Protein 9GCB (pdb70)

Structure (mmCIF, N/CA/C/O backbone):
data_9GCB
#
_entry.id   9GCB
#
_cell.length_a   43.532
_cell.length_b   47.468
_cell.length_c   49.452
_cell.angle_alpha   81.421
_cell.angle_beta   81.502
_cell.angle_gamma   83.599
#
_symmetry.space_group_name_H-M   'P 1'
#
loop_
_entity.id
_entity.type
_entity.pdbx_description
1 polymer 'Nickel ECF transporter, additional periplasmic component NikK'
2 non-polymer 'NICKEL (II) ION'
3 non-polymer 'MALONATE ION'
4 water water
#
loop_
_atom_site.group_PDB
_atom_site.id
_atom_site.type_symbol
_atom_site.label_atom_id
_atom_site.label_alt_id
_atom_site.label_comp_id
_atom_site.label_asym_id
_atom_site.label_entity_id
_atom_site.label_seq_id
_atom_site.pdbx_PDB_ins_code
_atom_site.Cartn_x
_atom_site.Cartn_y
_atom_site.Cartn_z
_atom_site.occupancy
_atom_site.B_iso_or_equiv
_atom_site.auth_seq_id
_atom_site.auth_comp_id
_atom_site.auth_asym_id
_atom_site.auth_atom_id
_atom_site.pdbx_PDB_model_num
ATOM 1 N N . HIS A 1 1 ? -0.228 7.407 8.81 1 20.138 1 HIS A N 1
ATOM 2 C CA . HIS A 1 1 ? -1.294 6.382 8.715 1 17.529 1 HIS A CA 1
ATOM 3 C C . HIS A 1 1 ? -1.062 5.592 7.432 1 15.306 1 HIS A C 1
ATOM 4 O O . HIS A 1 1 ? -0.706 6.147 6.396 1 18.135 1 HIS A O 1
ATOM 11 N N . ASP A 1 2 ? -1.2 4.271 7.502 1 12.877 2 ASP A N 1
ATOM 12 C CA . ASP A 1 2 ? -1.163 3.43 6.319 1 12.443 2 ASP A CA 1
ATOM 13 C C . ASP A 1 2 ? -2.583 2.919 6.131 1 10.767 2 ASP A C 1
ATOM 14 O O . ASP A 1 2 ? -3.337 2.857 7.1 1 11.745 2 ASP A O 1
ATOM 19 N N . ALA A 1 3 ? -2.953 2.547 4.904 1 9.134 3 ALA A N 1
ATOM 20 C CA . ALA A 1 3 ? -4.192 1.794 4.691 1 9.458 3 ALA A CA 1
ATOM 21 C C . ALA A 1 3 ? -3.783 0.426 4.164 1 9.292 3 ALA A C 1
ATOM 22 O O . ALA A 1 3 ? -3.084 0.314 3.132 1 9.538 3 ALA A O 1
ATOM 24 N N . TRP A 1 4 ? -4.24 -0.623 4.849 1 9.121 4 TRP A N 1
ATOM 25 C CA . TRP A 1 4 ? -3.812 -1.98 4.518 1 8.555 4 TRP A CA 1
ATOM 26 C C . TRP A 1 4 ? -4.907 -3.004 4.799 1 9.312 4 TRP A C 1
ATOM 27 O O . TRP A 1 4 ? -5.904 -2.723 5.488 1 8.728 4 TRP A O 1
ATOM 38 N N . VAL A 1 5 ? -4.671 -4.183 4.222 1 9.368 5 VAL A N 1
ATOM 39 C CA . VAL A 1 5 ? -5.556 -5.322 4.434 1 9.516 5 VAL A CA 1
ATOM 40 C C . VAL A 1 5 ? -4.884 -6.236 5.452 1 10.066 5 VAL A C 1
ATOM 41 O O . VAL A 1 5 ? -3.795 -6.771 5.2 1 10.418 5 VAL A O 1
ATOM 45 N N . GLU A 1 6 ? -5.502 -6.325 6.647 1 9.507 6 GLU A N 1
ATOM 46 C CA . GLU A 1 6 ? -4.883 -7.053 7.733 1 10.436 6 GLU A CA 1
ATOM 47 C C . GLU A 1 6 ? -5.369 -8.487 7.656 1 10.848 6 GLU A C 1
ATOM 48 O O . GLU A 1 6 ? -6.57 -8.704 7.699 1 11.256 6 GLU A O 1
ATOM 54 N N . PRO A 1 7 ? -4.476 -9.484 7.54 1 11.491 7 PRO A N 1
ATOM 55 C CA . PRO A 1 7 ? -4.898 -10.884 7.498 1 13.343 7 PRO A CA 1
ATOM 56 C C . PRO A 1 7 ? -5.153 -11.483 8.88 1 17.217 7 PRO A C 1
ATOM 57 O O . PRO A 1 7 ? -4.326 -12.219 9.381 1 23.387 7 PRO A O 1
ATOM 61 N N . GLY A 1 8 ? -6.342 -11.275 9.432 1 17.524 8 GLY A N 1
ATOM 62 C CA . GLY A 1 8 ? -6.649 -11.714 10.794 1 18.956 8 GLY A CA 1
ATOM 63 C C . GLY A 1 8 ? -7.129 -13.169 10.922 1 18.882 8 GLY A C 1
ATOM 64 O O . GLY A 1 8 ? -7.474 -13.841 9.929 1 16.435 8 GLY A O 1
ATOM 65 N N . ALA A 1 9 ? -7.227 -13.63 12.184 1 19.175 9 ALA A N 1
ATOM 66 C CA . ALA A 1 9 ? -7.793 -14.955 12.463 1 18.685 9 ALA A CA 1
ATOM 67 C C . ALA A 1 9 ? -9.264 -14.984 12.074 1 17.483 9 ALA A C 1
ATOM 68 O O . ALA A 1 9 ? -9.821 -16.064 11.899 1 17.441 9 ALA A O 1
ATOM 70 N N . ALA A 1 10 ? -9.908 -13.812 11.977 1 16.898 10 ALA A N 1
ATOM 71 C CA . ALA A 1 10 ? -11.317 -13.748 11.606 1 17.88 10 ALA A CA 1
ATOM 72 C C . ALA A 1 10 ? -11.511 -13.493 10.117 1 17.059 10 ALA A C 1
ATOM 73 O O . ALA A 1 10 ? -12.645 -13.416 9.653 1 19.179 10 ALA A O 1
ATOM 75 N N . GLY A 1 11 ? -10.407 -13.409 9.364 1 13.952 11 GLY A N 1
ATOM 76 C CA . GLY A 1 11 ? -10.495 -13.058 7.959 1 12.609 11 GLY A CA 1
ATOM 77 C C . GLY A 1 11 ? -9.82 -11.707 7.719 1 11.716 11 GLY A C 1
ATOM 78 O O . GLY A 1 11 ? -9.39 -11.025 8.659 1 13.208 11 GLY A O 1
ATOM 79 N N . PRO A 1 12 ? -9.642 -11.308 6.443 1 10.744 12 PRO A N 1
ATOM 80 C CA . PRO A 1 12 ? -9.008 -10.032 6.128 1 11.171 12 PRO A CA 1
ATOM 81 C C . PRO A 1 12 ? -9.894 -8.835 6.443 1 10.793 12 PRO A C 1
ATOM 82 O O . PRO A 1 12 ? -11.116 -8.914 6.267 1 11.734 12 PRO A O 1
ATOM 86 N N . ARG A 1 13 ? -9.286 -7.726 6.882 1 9.699 13 ARG A N 1
ATOM 87 C CA . ARG A 1 13 ? -10.107 -6.54 7.124 1 10.065 13 ARG A CA 1
ATOM 88 C C . ARG A 1 13 ? -9.312 -5.304 6.7 1 9.153 13 ARG A C 1
ATOM 89 O O . ARG A 1 13 ? -8.065 -5.309 6.701 1 9.992 13 ARG A O 1
ATOM 97 N N . LEU A 1 14 ? -10.037 -4.229 6.352 1 8.324 14 LEU A N 1
ATOM 98 C CA . LEU A 1 14 ? -9.407 -3.013 5.85 1 8.446 14 LEU A CA 1
ATOM 99 C C . LEU A 1 14 ? -9.165 -2.053 7.023 1 8.591 14 LEU A C 1
ATOM 100 O O . LEU A 1 14 ? -10.123 -1.616 7.686 1 8.701 14 LEU A O 1
ATOM 105 N N . LEU A 1 15 ? -7.889 -1.75 7.256 1 8.076 15 LEU A N 1
ATOM 106 C CA . LEU A 1 15 ? -7.481 -0.92 8.395 1 8.632 15 LEU A CA 1
ATOM 107 C C . LEU A 1 15 ? -6.802 0.356 7.899 1 9.307 15 LEU A C 1
ATOM 108 O O . LEU A 1 15 ? -6.124 0.391 6.862 1 9.551 15 LEU A O 1
ATOM 113 N N . LEU A 1 16 ? -6.92 1.397 8.724 1 8.498 16 LEU A N 1
ATOM 114 C CA . LEU A 1 16 ? -6.261 2.678 8.494 1 8.804 16 LEU A CA 1
ATOM 115 C C . LEU A 1 16 ? -5.605 3.067 9.805 1 9.221 16 LEU A C 1
ATOM 116 O O . LEU A 1 16 ? -6.266 3.023 10.861 1 10.11 16 LEU A O 1
ATOM 121 N N . GLY A 1 17 ? -4.315 3.407 9.744 1 9.072 17 GLY A N 1
ATOM 122 C CA . GLY A 1 17 ? -3.615 3.718 11 1 10.972 17 GLY A CA 1
ATOM 123 C C . GLY A 1 17 ? -2.223 3.111 11.015 1 12.205 17 GLY A C 1
ATOM 124 O O . GLY A 1 17 ? -1.516 3.183 10.014 1 14.11 17 GLY A O 1
ATOM 125 N N . HIS A 1 18 ? -1.84 2.557 12.172 1 13.776 18 HIS A N 1
ATOM 126 C CA . HIS A 1 18 ? -0.532 1.929 12.359 1 18.092 18 HIS A CA 1
ATOM 127 C C . HIS A 1 18 ? -0.727 0.525 12.909 1 21.294 18 HIS A C 1
ATOM 128 O O . HIS A 1 18 ? -1.71 0.278 13.601 1 19.887 18 HIS A O 1
ATOM 135 N N . PRO A 1 19 ? 0.101 -0.477 12.521 1 26.157 19 PRO A N 1
ATOM 136 C CA . PRO A 1 19 ? -0.026 -1.845 13.024 1 28.648 19 PRO A CA 1
ATOM 137 C C . PRO A 1 19 ? -0.517 -2.056 14.454 1 28.901 19 PRO A C 1
ATOM 138 O O . PRO A 1 19 ? -1.293 -2.975 14.669 1 37.484 19 PRO A O 1
ATOM 142 N N . ASP A 1 20 ? -0.105 -1.25 15.435 1 23.979 20 ASP A N 1
ATOM 143 C CA . ASP A 1 20 ? -0.558 -1.576 16.786 1 25.233 20 ASP A CA 1
ATOM 144 C C . ASP A 1 20 ? -1.767 -0.724 17.185 1 23.914 20 ASP A C 1
ATOM 145 O O . ASP A 1 20 ? -2.274 -0.813 18.3 1 27.056 20 ASP A O 1
ATOM 147 N N . ASP A 1 21 ? -2.246 0.11 16.262 1 19.061 21 ASP A N 1
ATOM 148 C CA . ASP A 1 21 ? -3.187 1.163 16.602 1 16.48 21 ASP A CA 1
ATOM 149 C C . ASP A 1 21 ? -3.944 1.568 15.345 1 13.431 21 ASP A C 1
ATOM 150 O O . ASP A 1 21 ? -3.548 2.472 14.61 1 15.443 21 ASP A O 1
ATOM 155 N N . SER A 1 22 ? -5.065 0.885 15.107 1 12.788 22 SER A N 1
ATOM 156 C CA . SER A 1 22 ? -5.705 0.951 13.805 1 12.407 22 SER A CA 1
ATOM 157 C C . SER A 1 22 ? -7.222 1.026 13.96 1 12.219 22 SER A C 1
ATOM 158 O O . SER A 1 22 ? -7.762 0.686 15.018 1 12.676 22 SER A O 1
ATOM 161 N N . ALA A 1 23 ? -7.888 1.475 12.897 1 10.323 23 ALA A N 1
ATOM 162 C CA . ALA A 1 23 ? -9.343 1.589 12.909 1 10.241 23 ALA A CA 1
ATOM 163 C C . ALA A 1 23 ? -9.804 1.165 11.518 1 9.481 23 ALA A C 1
ATOM 164 O O . ALA A 1 23 ? -9.023 1.197 10.549 1 9.747 23 ALA A O 1
ATOM 166 N N . PRO A 1 24 ? -11.06 0.745 11.322 1 9.49 24 PRO A N 1
ATOM 167 C CA . PRO A 1 24 ? -11.494 0.321 9.985 1 9.84 24 PRO A CA 1
ATOM 168 C C . PRO A 1 24 ? -11.468 1.466 8.982 1 10.57 24 PRO A C 1
ATOM 169 O O . PRO A 1 24 ? -11.751 2.606 9.333 1 10.543 24 PRO A O 1
ATOM 173 N N . VAL A 1 25 ? -11.129 1.182 7.717 1 10.355 25 VAL A N 1
ATOM 174 C CA . VAL A 1 25 ? -11.118 2.277 6.76 1 10.121 25 VAL A CA 1
ATOM 175 C C . VAL A 1 25 ? -12.555 2.746 6.573 1 10.524 25 VAL A C 1
ATOM 176 O O . VAL A 1 25 ? -13.429 1.922 6.277 1 11.154 25 VAL A O 1
ATOM 180 N N . PRO A 1 26 ? -12.858 4.061 6.665 1 10.872 26 PRO A N 1
ATOM 181 C CA . PRO A 1 26 ? -14.22 4.504 6.378 1 11.275 26 PRO A CA 1
ATOM 182 C C . PRO A 1 26 ? -14.6 4.204 4.933 1 12.224 26 PRO A C 1
ATOM 183 O O . PRO A 1 26 ? -13.795 4.351 4.001 1 12.011 26 PRO A O 1
ATOM 187 N N . PRO A 1 27 ? -15.843 3.755 4.663 1 13.34 27 PRO A N 1
ATOM 188 C CA . PRO A 1 27 ? -16.19 3.363 3.295 1 13.392 27 PRO A CA 1
ATOM 189 C C . PRO A 1 27 ? -16.031 4.471 2.262 1 14.168 27 PRO A C 1
ATOM 190 O O . PRO A 1 27 ? -15.645 4.178 1.123 1 13.758 27 PRO A O 1
ATOM 194 N N . GLU A 1 28 ? -16.274 5.72 2.684 1 14.22 28 GLU A N 1
ATOM 195 C CA . GLU A 1 28 ? -16.2 6.847 1.766 1 14.604 28 GLU A CA 1
ATOM 196 C C . GLU A 1 28 ? -14.771 7.081 1.267 1 14.028 28 GLU A C 1
ATOM 197 O O . GLU A 1 28 ? -14.587 7.793 0.272 1 15.374 28 GLU A O 1
ATOM 203 N N . LYS A 1 29 ? -13.778 6.502 1.955 1 10.838 29 LYS A N 1
ATOM 204 C CA . LYS A 1 29 ? -12.39 6.679 1.549 1 9.993 29 LYS A CA 1
ATOM 205 C C . LYS A 1 29 ? -11.898 5.553 0.651 1 10.09 29 LYS A C 1
ATOM 206 O O . LYS A 1 29 ? -10.759 5.612 0.192 1 11.324 29 LYS A O 1
ATOM 212 N N . VAL A 1 30 ? -12.675 4.483 0.445 1 9.895 30 VAL A N 1
ATOM 213 C CA . VAL A 1 30 ? -12.174 3.397 -0.379 1 9.692 30 VAL A CA 1
ATOM 214 C C . VAL A 1 30 ? -12.471 3.702 -1.844 1 10.493 30 VAL A C 1
ATOM 215 O O . VAL A 1 30 ? -13.637 3.755 -2.235 1 12.881 30 VAL A O 1
ATOM 219 N N . ARG A 1 31 ? -11.425 3.868 -2.653 1 9.505 31 ARG A N 1
ATOM 220 C CA . ARG A 1 31 ? -11.648 4.022 -4.089 1 9.821 31 ARG A CA 1
ATOM 221 C C . ARG A 1 31 ? -11.816 2.654 -4.735 1 10 31 ARG A C 1
ATOM 222 O O . ARG A 1 31 ? -12.605 2.499 -5.664 1 11.761 31 ARG A O 1
ATOM 230 N N . ALA A 1 32 ? -11.009 1.681 -4.303 1 9.07 32 ALA A N 1
ATOM 231 C CA . ALA A 1 32 ? -11.129 0.324 -4.831 1 9.828 32 ALA A CA 1
ATOM 232 C C . ALA A 1 32 ? -10.587 -0.687 -3.835 1 10.418 32 ALA A C 1
ATOM 233 O O . ALA A 1 32 ? -9.599 -0.429 -3.161 1 10.509 32 ALA A O 1
ATOM 235 N N . VAL A 1 33 ? -11.198 -1.878 -3.811 1 9.369 33 VAL A N 1
ATOM 236 C CA . VAL A 1 33 ? -10.637 -2.999 -3.08 1 8.761 33 VAL A CA 1
ATOM 237 C C . VAL A 1 33 ? -10.992 -4.253 -3.878 1 8.923 33 VAL A C 1
ATOM 238 O O . VAL A 1 33 ? -12.145 -4.416 -4.299 1 9.488 33 VAL A O 1
ATOM 242 N N . TYR A 1 34 ? -10.02 -5.136 -4.064 1 8.896 34 TYR A N 1
ATOM 243 C CA . TYR A 1 34 ? -10.294 -6.357 -4.797 1 8.988 34 TYR A CA 1
ATOM 244 C C . TYR A 1 34 ? -9.234 -7.375 -4.424 1 9.008 34 TYR A C 1
ATOM 245 O O . TYR A 1 34 ? -8.223 -7.015 -3.802 1 8.677 34 TYR A O 1
ATOM 254 N N . ALA A 1 3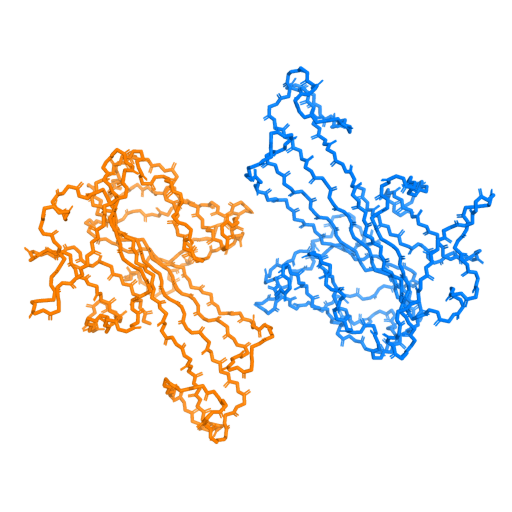5 ? -9.474 -8.644 -4.802 1 9.096 35 ALA A N 1
ATOM 255 C CA . ALA A 1 35 ? -8.463 -9.688 -4.608 1 8.965 35 ALA A CA 1
ATOM 256 C C . ALA A 1 35 ? -7.997 -10.191 -5.973 1 9.611 35 ALA A C 1
ATOM 257 O O . ALA A 1 35 ? -8.674 -9.972 -6.977 1 10.032 35 ALA A O 1
ATOM 259 N N . VAL A 1 36 ? -6.832 -10.841 -6.001 1 9.999 36 VAL A N 1
ATOM 260 C CA . VAL A 1 36 ? -6.339 -11.509 -7.188 1 10.898 36 VAL A CA 1
ATOM 261 C C . VAL A 1 36 ? -6.152 -12.967 -6.775 1 10.279 36 VAL A C 1
ATOM 262 O O . VAL A 1 36 ? -5.579 -13.222 -5.726 1 9.728 36 VAL A O 1
ATOM 266 N N . ASP A 1 37 ? -6.651 -13.904 -7.587 1 10.919 37 ASP A N 1
ATOM 267 C CA . ASP A 1 37 ? -6.544 -15.319 -7.242 1 10.458 37 ASP A CA 1
ATOM 268 C C . ASP A 1 37 ? -5.198 -15.87 -7.696 1 11.452 37 ASP A C 1
ATOM 269 O O . ASP A 1 37 ? -4.36 -15.131 -8.243 1 12.219 37 ASP A O 1
ATOM 274 N N . ALA A 1 38 ? -4.976 -17.167 -7.433 1 12.104 38 ALA A N 1
ATOM 275 C CA . ALA A 1 38 ? -3.633 -17.718 -7.627 1 13.138 38 ALA A CA 1
ATOM 276 C C . ALA A 1 38 ? -3.274 -17.801 -9.107 1 14.156 38 ALA A C 1
ATOM 277 O O . ALA A 1 38 ? -2.105 -17.994 -9.433 1 16.025 38 ALA A O 1
ATOM 279 N N . GLN A 1 39 ? -4.28 -17.7 -9.983 1 14.663 39 GLN A N 1
ATOM 280 C CA . GLN A 1 39 ? -4.091 -17.737 -11.432 1 16.23 39 GLN A CA 1
ATOM 281 C C . GLN A 1 39 ? -4.137 -16.316 -12.005 1 16.239 39 GLN A C 1
ATOM 282 O O . GLN A 1 39 ? -4.164 -16.118 -13.222 1 19.574 39 GLN A O 1
ATOM 288 N N . GLY A 1 40 ? -4.092 -15.302 -11.142 1 15.659 40 GLY A N 1
ATOM 289 C CA . GLY A 1 40 ? -4.066 -13.918 -11.603 1 15.922 40 GLY A CA 1
ATOM 290 C C . GLY A 1 40 ? -5.43 -13.307 -11.92 1 16.497 40 GLY A C 1
ATOM 291 O O . GLY A 1 40 ? -5.473 -12.189 -12.423 1 19.922 40 GLY A O 1
ATOM 292 N N . ARG A 1 41 ? -6.531 -14.006 -11.639 1 15.59 41 ARG A N 1
ATOM 293 C CA . ARG A 1 41 ? -7.852 -13.471 -11.95 1 15.917 41 ARG A CA 1
ATOM 294 C C . ARG A 1 41 ? -8.33 -12.482 -10.873 1 14.29 41 ARG A C 1
ATOM 295 O O . ARG A 1 41 ? -8.211 -12.735 -9.677 1 14.192 41 ARG A O 1
ATOM 303 N N A ARG A 1 42 ? -8.904 -11.358 -11.308 0.5 13.127 42 ARG A N 1
ATOM 304 N N B ARG A 1 42 ? -8.902 -11.356 -11.309 0.5 13.168 42 ARG A N 1
ATOM 305 C CA A ARG A 1 42 ? -9.422 -10.371 -10.371 0.5 12.919 42 ARG A CA 1
ATOM 306 C CA B ARG A 1 42 ? -9.432 -10.37 -10.377 0.5 12.986 42 ARG A CA 1
ATOM 307 C C A ARG A 1 42 ? -10.734 -10.857 -9.762 0.5 11.948 42 ARG A C 1
ATOM 308 C C B ARG A 1 42 ? -10.737 -10.864 -9.762 0.5 11.904 42 ARG A C 1
ATOM 309 O O A ARG A 1 42 ? -11.639 -11.294 -10.47 0.5 12.864 42 ARG A O 1
ATOM 310 O O B ARG A 1 42 ? -11.642 -11.302 -10.469 0.5 12.863 42 ARG A O 1
ATOM 325 N N . LEU A 1 43 ? -10.809 -10.797 -8.431 1 10.225 43 LEU A N 1
ATOM 326 C CA . LEU A 1 43 ? -12.039 -11.128 -7.698 1 9.674 43 LEU A CA 1
ATOM 327 C C . LEU A 1 43 ? -12.546 -9.844 -7.066 1 10.666 43 LEU A C 1
ATOM 328 O O . LEU A 1 43 ? -11.872 -9.28 -6.209 1 10.267 43 LEU A O 1
ATOM 333 N N . GLU A 1 44 ? -13.786 -9.463 -7.383 1 11.634 44 GLU A N 1
ATOM 334 C CA . GLU A 1 44 ? -14.438 -8.297 -6.783 1 12.547 44 GLU A CA 1
ATOM 335 C C . GLU A 1 44 ? -14.769 -8.576 -5.312 1 11.77 44 GLU A C 1
ATOM 336 O O . GLU A 1 44 ? -14.895 -9.719 -4.884 1 12.731 44 GLU A O 1
ATOM 342 N N . ALA A 1 45 ? -14.833 -7.514 -4.506 1 11.795 45 ALA A N 1
ATOM 343 C CA . ALA A 1 45 ? -15.131 -7.664 -3.087 1 12.265 45 ALA A CA 1
ATOM 344 C C . ALA A 1 45 ? -15.701 -6.357 -2.551 1 13.61 45 ALA A C 1
ATOM 345 O O . ALA A 1 45 ? -15.199 -5.283 -2.871 1 13.449 45 ALA A O 1
ATOM 347 N N . THR A 1 46 ? -16.72 -6.453 -1.696 1 16.151 46 THR A N 1
ATOM 348 C CA . THR A 1 46 ? -17.175 -5.32 -0.891 1 16.952 46 THR A CA 1
ATOM 349 C C . THR A 1 46 ? -17.447 -5.84 0.522 1 15.307 46 THR A C 1
ATOM 350 O O . THR A 1 46 ? -17.803 -7.015 0.706 1 17.204 46 THR A O 1
ATOM 354 N N . ARG A 1 47 ? -17.261 -4.978 1.523 1 14.683 47 ARG A N 1
ATOM 355 C CA . ARG A 1 47 ? -17.614 -5.369 2.879 1 13.2 47 ARG A CA 1
ATOM 356 C C . ARG A 1 47 ? -19.134 -5.526 2.995 1 13.906 47 ARG A C 1
ATOM 357 O O . ARG A 1 47 ? -19.899 -4.725 2.443 1 14.507 47 ARG A O 1
ATOM 365 N N . GLY A 1 48 ? -19.542 -6.495 3.811 1 12.428 48 GLY A N 1
ATOM 366 C CA . GLY A 1 48 ? -20.957 -6.735 4.096 1 13.423 48 GLY A CA 1
ATOM 367 C C . GLY A 1 48 ? -21.582 -5.548 4.819 1 13.681 48 GLY A C 1
ATOM 368 O O . GLY A 1 48 ? -20.945 -4.946 5.689 1 15.215 48 GLY A O 1
ATOM 369 N N . ALA A 1 49 ? -22.862 -5.289 4.509 1 13.619 49 ALA A N 1
ATOM 370 C CA . ALA A 1 49 ? -23.535 -4.085 4.998 1 14.663 49 ALA A CA 1
ATOM 371 C C . ALA A 1 49 ? -23.845 -4.128 6.503 1 16.504 49 ALA A C 1
ATOM 372 O O . ALA A 1 49 ? -24.028 -3.057 7.106 1 20.034 49 ALA A O 1
ATOM 374 N N . ALA A 1 50 ? -23.926 -5.326 7.119 1 13.301 50 ALA A N 1
ATOM 375 C CA . ALA A 1 50 ? -24.261 -5.382 8.547 1 13.595 50 ALA A CA 1
ATOM 376 C C . ALA A 1 50 ? -23.011 -5.575 9.401 1 13.835 50 ALA A C 1
ATOM 377 O O . ALA A 1 50 ? -22.885 -4.973 10.463 1 14.414 50 ALA A O 1
ATOM 379 N N . GLY A 1 51 ? -22.088 -6.454 8.955 1 14.06 51 GLY A N 1
ATOM 380 C CA . GLY A 1 51 ? -20.986 -6.854 9.824 1 14.208 51 GLY A CA 1
ATOM 381 C C . GLY A 1 51 ? -19.66 -6.202 9.414 1 14.457 51 GLY A C 1
ATOM 382 O O . GLY A 1 51 ? -18.673 -6.294 10.142 1 13.722 51 GLY A O 1
ATOM 383 N N . GLY A 1 52 ? -19.629 -5.558 8.236 1 14.601 52 GLY A N 1
ATOM 384 C CA . GLY A 1 52 ? -18.412 -4.859 7.829 1 14.493 52 GLY A CA 1
ATOM 385 C C . GLY A 1 52 ? -17.281 -5.776 7.368 1 15.314 52 GLY A C 1
ATOM 386 O O . GLY A 1 52 ? -16.113 -5.377 7.421 1 14.303 52 GLY A O 1
ATOM 387 N N . ALA A 1 53 ? -17.617 -7.017 6.967 1 13.781 53 ALA A N 1
ATOM 388 C CA . ALA A 1 53 ? -16.557 -7.983 6.727 1 14.644 53 ALA A CA 1
ATOM 389 C C . ALA A 1 53 ? -16.415 -8.237 5.231 1 13.205 53 ALA A C 1
ATOM 390 O O . ALA A 1 53 ? -17.403 -8.286 4.482 1 13.711 53 ALA A O 1
ATOM 392 N N . LEU A 1 54 ? -15.17 -8.54 4.836 1 12.767 54 LEU A N 1
ATOM 393 C CA . LEU A 1 54 ? -14.921 -8.964 3.47 1 12.501 54 LEU A CA 1
ATOM 394 C C . LEU A 1 54 ? -15.428 -10.389 3.263 1 11.566 54 LEU A C 1
ATOM 395 O O . LEU A 1 54 ? -15.484 -11.185 4.191 1 12.282 54 LEU A O 1
ATOM 400 N N . PRO A 1 55 ? -15.823 -10.752 2.024 1 11.093 55 PRO A N 1
ATOM 401 C CA . PRO A 1 55 ? -16.436 -12.058 1.816 1 10.682 55 PRO A CA 1
ATOM 402 C C . PRO A 1 55 ? -15.466 -13.23 1.983 1 10.087 55 PRO A C 1
ATOM 403 O O . PRO A 1 55 ? -14.366 -13.254 1.385 1 9.411 55 PRO A O 1
ATOM 407 N N . THR A 1 56 ? -15.899 -14.196 2.779 1 9.92 56 THR A N 1
ATOM 408 C CA . THR A 1 56 ? -15.144 -15.414 3.098 1 10.001 56 THR A CA 1
ATOM 409 C C . THR A 1 56 ? -14.763 -16.179 1.824 1 10.049 56 THR A C 1
ATOM 410 O O . THR A 1 56 ? -13.655 -16.701 1.722 1 10.688 56 THR A O 1
ATOM 414 N N A SER A 1 57 ? -15.705 -16.3 0.886 0.7 8.78 57 SER A N 1
ATOM 415 N N B SER A 1 57 ? -15.702 -16.28 0.878 0.3 9.458 57 SER A N 1
ATOM 416 C CA A SER A 1 57 ? -15.438 -17.083 -0.317 0.7 8.708 57 SER A CA 1
ATOM 417 C CA B SER A 1 57 ? -15.482 -17.061 -0.331 0.3 9.296 57 SER A CA 1
ATOM 418 C C A SER A 1 57 ? -14.251 -16.495 -1.081 0.7 8.696 57 SER A C 1
ATOM 419 C C B SER A 1 57 ? -14.318 -16.492 -1.138 0.3 9.061 57 SER A C 1
ATOM 420 O O A SER A 1 57 ? -13.391 -17.22 -1.585 0.7 8.938 57 SER A O 1
ATOM 421 O O B SER A 1 57 ? -13.566 -17.248 -1.75 0.3 9.195 57 SER A O 1
ATOM 426 N N . VAL A 1 58 ? -14.187 -15.154 -1.149 1 8.831 58 VAL A N 1
ATOM 427 C CA . VAL A 1 58 ? -13.072 -14.525 -1.85 1 8.337 58 VAL A CA 1
ATOM 428 C C . VAL A 1 58 ? -11.801 -14.659 -1.016 1 8.224 58 VAL A C 1
ATOM 429 O O . VAL A 1 58 ? -10.742 -15.027 -1.526 1 8.68 58 VAL A O 1
ATOM 433 N N . ALA A 1 59 ? -11.895 -14.356 0.287 1 7.948 59 ALA A N 1
ATOM 434 C CA . ALA A 1 59 ? -10.733 -14.377 1.161 1 8.215 59 ALA A CA 1
ATOM 435 C C . ALA A 1 59 ? -10.036 -15.754 1.141 1 8.543 59 ALA A C 1
ATOM 436 O O . ALA A 1 59 ? -8.816 -15.854 1.13 1 9.565 59 ALA A O 1
ATOM 438 N N . GLY A 1 60 ? -10.822 -16.829 1.115 1 9.145 60 GLY A N 1
ATOM 439 C CA . GLY A 1 60 ? -10.248 -18.173 1.227 1 9.108 60 GLY A CA 1
ATOM 440 C C . GLY A 1 60 ? -9.41 -18.56 0.004 1 9.295 60 GLY A C 1
ATOM 441 O O . GLY A 1 60 ? -8.516 -19.388 0.12 1 10.268 60 GLY A O 1
ATOM 442 N N . GLN A 1 61 ? -9.697 -17.959 -1.163 1 8.969 61 GLN A N 1
ATOM 443 C CA . GLN A 1 61 ? -8.999 -18.309 -2.397 1 9.424 61 GLN A CA 1
ATOM 444 C C . GLN A 1 61 ? -8.118 -17.173 -2.908 1 9.58 61 GLN A C 1
ATOM 445 O O . GLN A 1 61 ? -7.549 -17.315 -4.009 1 10.181 61 GLN A O 1
ATOM 451 N N . ALA A 1 62 ? -8.004 -16.079 -2.142 1 9.54 62 ALA A N 1
ATOM 452 C CA . ALA A 1 62 ? -7.202 -14.949 -2.593 1 9.903 62 ALA A CA 1
ATOM 453 C C . ALA A 1 62 ? -5.726 -15.317 -2.579 1 9.39 62 ALA A C 1
ATOM 454 O O . ALA A 1 62 ? -5.257 -15.965 -1.647 1 10.503 62 ALA A O 1
ATOM 456 N N . ALA A 1 63 ? -4.999 -14.879 -3.613 1 9.351 63 ALA A N 1
ATOM 457 C CA . ALA A 1 63 ? -3.549 -14.891 -3.481 1 9.596 63 ALA A CA 1
ATOM 458 C C . ALA A 1 63 ? -3.088 -13.583 -2.853 1 9.77 63 ALA A C 1
ATOM 459 O O . ALA A 1 63 ? -2.14 -13.564 -2.082 1 10.546 63 ALA A O 1
ATOM 461 N N A MET A 1 64 ? -3.746 -12.484 -3.233 0.5 9.924 64 MET A N 1
ATOM 462 N N B MET A 1 64 ? -3.769 -12.485 -3.197 0.5 10.239 64 MET A N 1
ATOM 463 C CA A MET A 1 64 ? -3.351 -11.184 -2.716 0.5 10.002 64 MET A CA 1
ATOM 464 C CA B MET A 1 64 ? -3.334 -11.166 -2.762 0.5 10.463 64 MET A CA 1
ATOM 465 C C A MET A 1 64 ? -4.559 -10.249 -2.743 0.5 10.419 64 MET A C 1
ATOM 466 C C B MET A 1 64 ? -4.545 -10.233 -2.761 0.5 10.615 64 MET A C 1
ATOM 467 O O A MET A 1 64 ? -5.483 -10.426 -3.538 0.5 11.402 64 MET A O 1
ATOM 468 O O B MET A 1 64 ? -5.462 -10.397 -3.565 0.5 11.783 64 MET A O 1
ATOM 477 N N . TRP A 1 65 ? -4.583 -9.323 -1.777 1 9.809 65 TRP A N 1
ATOM 478 C CA . TRP A 1 65 ? -5.598 -8.281 -1.69 1 9.302 65 TRP A CA 1
ATOM 479 C C . TRP A 1 65 ? -4.939 -6.959 -2.112 1 8.948 65 TRP A C 1
ATOM 480 O O . TRP A 1 65 ? -3.744 -6.736 -1.859 1 9.002 65 TRP A O 1
ATOM 491 N N . VAL A 1 66 ? -5.737 -6.093 -2.716 1 8.557 66 VAL A N 1
ATOM 492 C CA . VAL A 1 66 ? -5.26 -4.797 -3.19 1 8.49 66 VAL A CA 1
ATOM 493 C C . VAL A 1 66 ? -6.252 -3.745 -2.738 1 8.884 66 VAL A C 1
ATOM 494 O O . VAL A 1 66 ? -7.446 -3.9 -2.939 1 9.615 66 VAL A O 1
ATOM 498 N N . LEU A 1 67 ? -5.724 -2.669 -2.151 1 8.523 67 LEU A N 1
ATOM 499 C CA . LEU A 1 67 ? -6.549 -1.613 -1.586 1 8.385 67 LEU A CA 1
ATOM 500 C C . LEU A 1 67 ? -6.06 -0.257 -2.069 1 8.951 67 LEU A C 1
ATOM 501 O O . LEU A 1 67 ? -4.867 0.021 -2.092 1 9.762 67 LEU A O 1
ATOM 506 N N . ASP A 1 68 ? -7.021 0.588 -2.456 1 8.733 68 ASP A N 1
ATOM 507 C CA . ASP A 1 68 ? -6.735 1.923 -2.957 1 9.037 68 ASP A CA 1
ATOM 508 C C . ASP A 1 68 ? -7.652 2.88 -2.2 1 8.985 68 ASP A C 1
ATOM 509 O O . ASP A 1 68 ? -8.879 2.812 -2.328 1 9.308 68 ASP A O 1
ATOM 514 N N . VAL A 1 69 ? -7.022 3.764 -1.408 1 8.447 69 VAL A N 1
ATOM 515 C CA . VAL A 1 69 ? -7.727 4.644 -0.486 1 8.646 69 VAL A CA 1
ATOM 516 C C . VAL A 1 69 ? -7.398 6.105 -0.797 1 8.957 69 VAL A C 1
ATOM 517 O O . VAL A 1 69 ? -6.245 6.455 -1.026 1 9.629 69 VAL A O 1
ATOM 521 N N . ASP A 1 70 ? -8.436 6.936 -0.879 1 8.548 70 ASP A N 1
ATOM 522 C CA . ASP A 1 70 ? -8.25 8.38 -0.983 1 9.06 70 ASP A CA 1
ATOM 523 C C . ASP A 1 70 ? -8.469 8.967 0.404 1 8.946 70 ASP A C 1
ATOM 524 O O . ASP A 1 70 ? -9.598 8.956 0.93 1 10.236 70 ASP A O 1
ATOM 529 N N . ASN A 1 71 ? -7.37 9.37 1.042 1 8.55 71 ASN A N 1
ATOM 530 C CA . ASN A 1 71 ? -7.415 9.85 2.416 1 9.347 71 ASN A CA 1
ATOM 531 C C . ASN A 1 71 ? -7.751 11.349 2.455 1 9.258 71 ASN A C 1
ATOM 532 O O . ASN A 1 71 ? -7.731 11.948 3.529 1 10.002 71 ASN A O 1
ATOM 537 N N . GLY A 1 72 ? -8.085 11.936 1.307 1 8.673 72 GLY A N 1
ATOM 538 C CA . GLY A 1 72 ? -8.624 13.296 1.273 1 9.003 72 GLY A CA 1
ATOM 539 C C . GLY A 1 72 ? -7.555 14.367 1.514 1 8.766 72 GLY A C 1
ATOM 540 O O . GLY A 1 72 ? -6.368 14.164 1.249 1 8.293 72 GLY A O 1
ATOM 541 N N . TYR A 1 73 ? -8.027 15.553 1.898 1 8.29 73 TYR A N 1
ATOM 542 C CA . TYR A 1 73 ? -7.156 16.709 2.027 1 7.919 73 TYR A CA 1
ATOM 543 C C . TYR A 1 73 ? -6.83 17.006 3.484 1 8.175 73 TYR A C 1
ATOM 544 O O . TYR A 1 73 ? -7.646 16.817 4.376 1 9.197 73 TYR A O 1
ATOM 553 N N . TRP A 1 74 ? -5.609 17.521 3.701 1 8.154 74 TRP A N 1
ATOM 554 C CA . TRP A 1 74 ? -5.122 17.783 5.042 1 8.896 74 TRP A CA 1
ATOM 555 C C . TRP A 1 74 ? -4.447 19.152 5.069 1 9.479 74 TRP A C 1
ATOM 556 O O . TRP A 1 74 ? -3.751 19.512 4.117 1 10.335 74 TRP A O 1
ATOM 567 N N . SER A 1 75 ? -4.591 19.865 6.181 1 9.673 75 SER A N 1
ATOM 568 C CA . SER A 1 75 ? -3.903 21.144 6.333 1 10.104 75 SER A CA 1
ATOM 569 C C . SER A 1 75 ? -3.9 21.516 7.817 1 11.802 75 SER A C 1
ATOM 570 O O . SER A 1 75 ? -4.553 20.864 8.616 1 12.504 75 SER A O 1
ATOM 573 N N . LYS A 1 76 ? -3.26 22.638 8.17 1 13.421 76 LYS A N 1
ATOM 574 C CA . LYS A 1 76 ? -3.345 23.153 9.538 1 14.602 76 LYS A CA 1
ATOM 575 C C . LYS A 1 76 ? -2.934 24.62 9.53 1 14.859 76 LYS A C 1
ATOM 576 O O . LYS A 1 76 ? -2.218 25.05 8.621 1 14.235 76 LYS A O 1
ATOM 582 N N . PRO A 1 77 ? -3.446 25.438 10.469 1 14.643 77 PRO A N 1
ATOM 583 C CA . PRO A 1 77 ? -3.032 26.828 10.538 1 15.387 77 PRO A CA 1
ATOM 584 C C . PRO A 1 77 ? -1.553 26.946 10.897 1 16.325 77 PRO A C 1
ATOM 585 O O . PRO A 1 77 ? -1.01 26.088 11.602 1 18.012 77 PRO A O 1
ATOM 589 N N . ALA A 1 78 ? -0.966 28.053 10.447 1 17.223 78 ALA A N 1
ATOM 590 C CA . ALA A 1 78 ? 0.357 28.473 10.878 1 19.304 78 ALA A CA 1
ATOM 591 C C . ALA A 1 78 ? 0.405 28.394 12.395 1 21.091 78 ALA A C 1
ATOM 592 O O . ALA A 1 78 ? -0.556 28.783 13.079 1 22.709 78 ALA A O 1
ATOM 594 N N . GLY A 1 79 ? 1.525 27.865 12.907 1 22.826 79 GLY A N 1
ATOM 595 C CA . GLY A 1 79 ? 1.748 27.814 14.343 1 22.224 79 GLY A CA 1
ATOM 596 C C . GLY A 1 79 ? 1.215 26.541 15.009 1 22.362 79 GLY A C 1
ATOM 597 O O . GLY A 1 79 ? 1.381 26.386 16.23 1 25.152 79 GLY A O 1
ATOM 598 N N . SER A 1 80 ? 0.507 25.688 14.244 1 18.173 80 SER A N 1
ATOM 599 C CA . SER A 1 80 ? 0.039 24.412 14.769 1 19.023 80 SER A CA 1
ATOM 600 C C . SER A 1 80 ? 0.908 23.275 14.253 1 18.594 80 SER A C 1
ATOM 601 O O . SER A 1 80 ? 1.634 23.464 13.282 1 23.428 80 SER A O 1
ATOM 604 N N . THR A 1 81 ? 0.777 22.09 14.861 1 18.495 81 THR A N 1
ATOM 605 C CA . THR A 1 81 ? 1.606 20.954 14.484 1 18.129 81 THR A CA 1
ATOM 606 C C . THR A 1 81 ? 0.799 19.785 13.915 1 16.835 81 THR A C 1
ATOM 607 O O . THR A 1 81 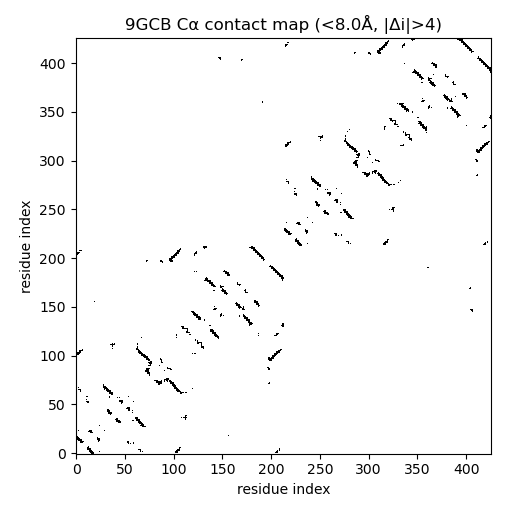? 1.339 19.027 13.1 1 17.646 81 THR A O 1
ATOM 611 N N . THR A 1 82 ? -0.49 19.659 14.287 1 14.49 82 THR A N 1
ATOM 612 C CA . THR A 1 82 ? -1.285 18.502 13.87 1 15.314 82 THR A CA 1
ATOM 613 C C . THR A 1 82 ? -2.152 18.895 12.679 1 14.689 82 THR A C 1
ATOM 614 O O . THR A 1 82 ? -2.932 19.834 12.799 1 15.385 82 THR A O 1
ATOM 618 N N . SER A 1 83 ? -2.023 18.171 11.548 1 15.038 83 SER A N 1
ATOM 619 C CA . SER A 1 83 ? -2.89 18.433 10.412 1 13.406 83 SER A CA 1
ATOM 620 C C . SER A 1 83 ? -4.286 17.904 10.689 1 12.38 83 SER A C 1
ATOM 621 O O . SER A 1 83 ? -4.424 16.875 11.355 1 13.18 83 SER A O 1
ATOM 624 N N . VAL A 1 84 ? -5.286 18.62 10.15 1 10.992 84 VAL A N 1
ATOM 625 C CA . VAL A 1 84 ? -6.675 18.189 10.173 1 10.247 84 VAL A CA 1
ATOM 626 C C . VAL A 1 84 ? -7.095 17.806 8.741 1 10.291 84 VAL A C 1
ATOM 627 O O . VAL A 1 84 ? -6.486 18.273 7.759 1 9.699 84 VAL A O 1
ATOM 631 N N . ASN A 1 85 ? -8.114 16.959 8.638 1 9.542 85 ASN A N 1
ATOM 632 C CA . ASN A 1 85 ? -8.544 16.385 7.361 1 9.057 85 ASN A CA 1
ATOM 633 C C . ASN A 1 85 ? -9.514 17.328 6.655 1 9.724 85 ASN A C 1
ATOM 634 O O . ASN A 1 85 ? -10.643 16.955 6.303 1 11.003 85 ASN A O 1
ATOM 639 N N . ARG A 1 86 ? -9.079 18.575 6.471 1 9.923 86 ARG A N 1
ATOM 640 C CA . ARG A 1 86 ? -9.852 19.573 5.757 1 9.851 86 ARG A CA 1
ATOM 641 C C . ARG A 1 86 ? -8.88 20.273 4.811 1 9.521 86 ARG A C 1
ATOM 642 O O . ARG A 1 86 ? -7.686 20.431 5.138 1 10.022 86 ARG A O 1
ATOM 650 N N . PRO A 1 87 ? -9.344 20.708 3.629 1 9.48 87 PRO A N 1
ATOM 651 C CA . PRO A 1 87 ? -8.463 21.418 2.719 1 9.042 87 PRO A CA 1
ATOM 652 C C . PRO A 1 87 ? -8.066 22.814 3.203 1 8.4 87 PRO A C 1
ATOM 653 O O . PRO A 1 87 ? -8.84 23.519 3.884 1 8.904 87 PRO A O 1
ATOM 657 N N . ARG A 1 88 ? -6.887 23.242 2.755 1 7.979 88 ARG A N 1
ATOM 658 C CA . ARG A 1 88 ? -6.331 24.527 3.185 1 7.884 88 ARG A CA 1
ATOM 659 C C . ARG A 1 88 ? -7.264 25.696 2.837 1 8.413 88 ARG A C 1
ATOM 660 O O . ARG A 1 88 ? -7.204 26.735 3.503 1 9.572 88 ARG A O 1
ATOM 668 N N . THR A 1 89 ? -8.11 25.528 1.803 1 7.825 89 THR A N 1
ATOM 669 C CA . THR A 1 89 ? -9.035 26.575 1.349 1 8.811 89 THR A CA 1
ATOM 670 C C . THR A 1 89 ? -10.181 26.783 2.342 1 8.596 89 THR A C 1
ATOM 671 O O . THR A 1 89 ? -10.949 27.746 2.177 1 9.516 89 THR A O 1
ATOM 675 N N . GLU A 1 90 ? -10.29 25.906 3.358 1 9.096 90 GLU A N 1
ATOM 676 C CA . GLU A 1 90 ? -11.371 26.011 4.338 1 9.138 90 GLU A CA 1
ATOM 677 C C . GLU A 1 90 ? -10.834 26.142 5.756 1 9.51 90 GLU A C 1
ATOM 678 O O . GLU A 1 90 ? -11.634 26.216 6.689 1 10.673 90 GLU A O 1
ATOM 684 N N . VAL A 1 91 ? -9.495 26.249 5.903 1 8.863 91 VAL A N 1
ATOM 685 C CA . VAL A 1 91 ? -8.863 26.308 7.221 1 9.043 91 VAL A CA 1
ATOM 686 C C . VAL A 1 91 ? -8.116 27.637 7.355 1 10.309 91 VAL A C 1
ATOM 687 O O . VAL A 1 91 ? -6.987 27.764 6.85 1 10.676 91 VAL A O 1
ATOM 691 N N . PRO A 1 92 ? -8.718 28.685 7.97 1 10.699 92 PRO A N 1
ATOM 692 C CA . PRO A 1 92 ? -8.017 29.959 8.14 1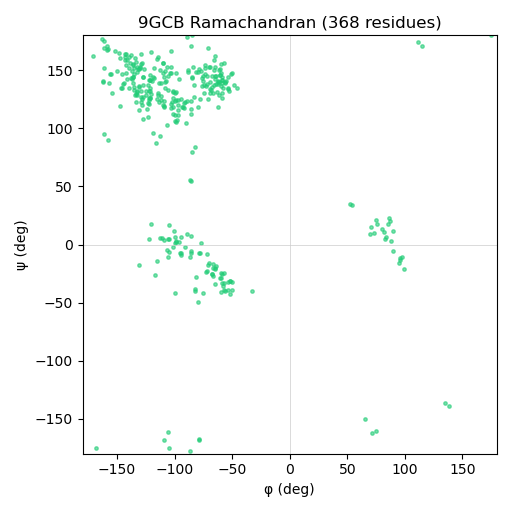 11.107 92 PRO A CA 1
ATOM 693 C C . PRO A 1 92 ? -6.66 29.776 8.803 1 11.472 92 PRO A C 1
ATOM 694 O O . PRO A 1 92 ? -6.545 29.019 9.771 1 12.85 92 PRO A O 1
ATOM 698 N N . GLY A 1 93 ? -5.648 30.416 8.197 1 10.761 93 GLY A N 1
ATOM 699 C CA . GLY A 1 93 ? -4.279 30.33 8.661 1 10.643 93 GLY A CA 1
ATOM 700 C C . GLY A 1 93 ? -3.459 29.279 7.926 1 11.22 93 GLY A C 1
ATOM 701 O O . GLY A 1 93 ? -2.242 29.295 8.072 1 12.229 93 GLY A O 1
ATOM 702 N N . ALA A 1 94 ? -4.094 28.403 7.123 1 10.4 94 ALA A N 1
ATOM 703 C CA . ALA A 1 94 ? -3.336 27.406 6.359 1 10.642 94 ALA A CA 1
ATOM 704 C C . ALA A 1 94 ? -2.856 28.024 5.052 1 12.203 94 ALA A C 1
ATOM 705 O O . ALA A 1 94 ? -3.568 28.843 4.462 1 13.879 94 ALA A O 1
ATOM 707 N N . THR A 1 95 ? -1.646 27.649 4.63 1 11.614 95 THR A N 1
ATOM 708 C CA . THR A 1 95 ? -1.191 28.086 3.303 1 13.357 95 THR A CA 1
ATOM 709 C C . THR A 1 95 ? -0.657 26.929 2.467 1 15.805 95 THR A C 1
ATOM 710 O O . THR A 1 95 ? -0.474 27.063 1.253 1 20.034 95 THR A O 1
ATOM 714 N N A SER A 1 96 ? -0.391 25.82 3.117 0.5 14.552 96 SER A N 1
ATOM 715 N N B SER A 1 96 ? -0.321 25.831 3.159 0.5 14.527 96 SER A N 1
ATOM 716 C CA A SER A 1 96 ? -0.01 24.645 2.366 0.5 13.749 96 SER A CA 1
ATOM 717 C CA B SER A 1 96 ? 0.163 24.56 2.624 0.5 13.349 96 SER A CA 1
ATOM 718 C C A SER A 1 96 ? -1.02 23.568 2.701 0.5 12.371 96 SER A C 1
ATOM 719 C C B SER A 1 96 ? -0.994 23.567 2.729 0.5 12.227 96 SER A C 1
ATOM 720 O O A SER A 1 96 ? -1.82 23.712 3.62 0.5 12.018 96 SER A O 1
ATOM 721 O O B SER A 1 96 ? -1.863 23.735 3.58 0.5 11.796 96 SER A O 1
ATOM 726 N N . GLY A 1 97 ? -0.983 22.514 1.91 1 11.188 97 GLY A N 1
ATOM 727 C CA . GLY A 1 97 ? -1.944 21.448 2.132 1 10.401 97 GLY A CA 1
ATOM 728 C C . GLY A 1 97 ? -1.601 20.228 1.317 1 10.095 97 GLY A C 1
ATOM 729 O O . GLY A 1 97 ? -0.931 20.357 0.28 1 8.745 97 GLY A O 1
ATOM 730 N N . THR A 1 98 ? -2.1 19.078 1.777 1 9.622 98 THR A N 1
ATOM 731 C CA . THR A 1 98 ? -1.763 17.819 1.115 1 9.764 98 THR A CA 1
ATOM 732 C C . THR A 1 98 ? -3.033 17.129 0.632 1 8.925 98 THR A C 1
ATOM 733 O O . THR A 1 98 ? -4.051 17.139 1.361 1 10.241 98 THR A O 1
ATOM 737 N N . HIS A 1 99 ? -2.957 16.518 -0.553 1 7.888 99 HIS A N 1
ATOM 738 C CA . HIS A 1 99 ? -3.917 15.482 -0.924 1 7.778 99 HIS A CA 1
ATOM 739 C C . HIS A 1 99 ? -3.239 14.142 -0.653 1 8.147 99 HIS A C 1
ATOM 740 O O . HIS A 1 99 ? -2.156 13.904 -1.187 1 8.114 99 HIS A O 1
ATOM 747 N N . SER A 1 100 ? -3.864 13.294 0.157 1 8.458 100 SER A N 1
ATOM 748 C CA . SER A 1 100 ? -3.235 12.089 0.679 1 9.075 100 SER A CA 1
ATOM 749 C C . SER A 1 100 ? -3.858 10.849 0.024 1 9.568 100 SER A C 1
ATOM 750 O O . SER A 1 100 ? -5.06 10.635 0.155 1 10.316 100 SER A O 1
ATOM 753 N N . LEU A 1 101 ? -3.034 10.003 -0.618 1 9.056 101 LEU A N 1
ATOM 754 C CA . LEU A 1 101 ? -3.451 8.735 -1.213 1 8.652 101 LEU A CA 1
ATOM 755 C C . LEU A 1 101 ? -2.718 7.605 -0.512 1 9.378 101 LEU A C 1
ATOM 756 O O . LEU A 1 101 ? -1.532 7.737 -0.215 1 9.175 101 LEU A O 1
ATOM 761 N N . LYS A 1 102 ? -3.429 6.494 -0.329 1 9.32 102 LYS A N 1
ATOM 762 C CA . LYS A 1 102 ? -2.86 5.347 0.372 1 9.731 102 LYS A CA 1
ATOM 763 C C . LYS A 1 102 ? -3.194 4.088 -0.404 1 9.995 102 LYS A C 1
ATOM 764 O O . LYS A 1 102 ? -4.35 3.866 -0.767 1 12.16 102 LYS A O 1
ATOM 770 N N . PHE A 1 103 ? -2.183 3.25 -0.6 1 9.415 103 PHE A N 1
ATOM 771 C CA . PHE A 1 103 ? -2.385 2 -1.298 1 9.095 103 PHE A CA 1
ATOM 772 C C . PHE A 1 103 ? -1.858 0.873 -0.428 1 9.282 103 PHE A C 1
ATOM 773 O O . PHE A 1 103 ? -0.907 1.046 0.327 1 9.534 103 PHE A O 1
ATOM 781 N N . GLY A 1 104 ? -2.459 -0.305 -0.591 1 8.87 104 GLY A N 1
ATOM 782 C CA . GLY A 1 104 ? -1.943 -1.45 0.135 1 8.465 104 GLY A CA 1
ATOM 783 C C . GLY A 1 104 ? -2.074 -2.725 -0.67 1 8.302 104 GLY A C 1
ATOM 784 O O . GLY A 1 104 ? -2.989 -2.873 -1.471 1 9.311 104 GLY A O 1
ATOM 785 N N . LYS A 1 105 ? -1.109 -3.623 -0.48 1 7.902 105 LYS A N 1
ATOM 786 C CA A LYS A 1 105 ? -1.191 -4.96 -1.051 0.5 7.982 105 LYS A CA 1
ATOM 787 C CA B LYS A 1 105 ? -1.23 -4.967 -1.036 0.5 8.269 105 LYS A CA 1
ATOM 788 C C . LYS A 1 105 ? -0.87 -5.963 0.059 1 8.093 105 LYS A C 1
ATOM 789 O O . LYS A 1 105 ? 0.119 -5.781 0.758 1 8.633 105 LYS A O 1
ATOM 800 N N . THR A 1 106 ? -1.716 -6.997 0.209 1 7.391 106 THR A N 1
ATOM 801 C CA . THR A 1 106 ? -1.446 -8.024 1.202 1 7.867 106 THR A CA 1
ATOM 802 C C . THR A 1 106 ? -1.362 -9.37 0.497 1 8.147 106 THR A C 1
ATOM 803 O O . THR A 1 106 ? -2.288 -9.754 -0.238 1 8.448 106 THR A O 1
ATOM 807 N N A ILE A 1 107 ? -0.255 -10.085 0.715 0.5 8.7 107 ILE A N 1
ATOM 808 N N B ILE A 1 107 ? -0.251 -10.087 0.716 0.5 8.8 107 ILE A N 1
ATOM 809 C CA A ILE A 1 107 ? -0.103 -11.392 0.101 0.5 9.269 107 ILE A CA 1
ATOM 810 C CA B ILE A 1 107 ? -0.08 -11.405 0.125 0.5 9.544 107 ILE A CA 1
ATOM 811 C C A ILE A 1 107 ? -0.564 -12.458 1.078 0.5 10.397 107 ILE A C 1
ATOM 812 C C B ILE A 1 107 ? -0.604 -12.46 1.088 0.5 10.661 107 ILE A C 1
ATOM 813 O O A ILE A 1 107 ? -0.093 -12.501 2.218 0.5 10.756 107 ILE A O 1
ATOM 814 O O B ILE A 1 107 ? -0.161 -12.517 2.24 0.5 10.988 107 ILE A O 1
ATOM 823 N N A VAL A 1 108 ? -1.501 -13.301 0.621 0.5 11.315 108 VAL A N 1
ATOM 824 N N B VAL A 1 108 ? -1.533 -13.285 0.574 0.5 11.386 108 VAL A N 1
ATOM 825 C CA A VAL A 1 108 ? -2.026 -14.322 1.512 0.5 12.023 108 VAL A CA 1
ATOM 826 C CA B VAL A 1 108 ? -2.259 -14.299 1.324 0.5 12.197 108 VAL A CA 1
ATOM 827 C C A VAL A 1 108 ? -1.674 -15.72 0.989 0.5 12.63 108 VAL A C 1
ATOM 828 C C B VAL A 1 108 ? -1.708 -15.68 0.963 0.5 12.594 108 VAL A C 1
ATOM 829 O O A VAL A 1 108 ? -1.659 -16.666 1.786 0.5 14.001 108 VAL A O 1
ATOM 830 O O B VAL A 1 108 ? -1.605 -16.565 1.817 0.5 13.943 108 VAL A O 1
ATOM 837 N N . ALA A 1 109 ? -1.348 -15.849 -0.313 1 12.377 109 ALA A N 1
ATOM 838 C CA . ALA A 1 109 ? -0.861 -17.129 -0.845 1 11.624 109 ALA A CA 1
ATOM 839 C C . ALA A 1 109 ? 0.17 -16.837 -1.932 1 12.396 109 ALA A C 1
ATOM 840 O O . ALA A 1 109 ? -0.141 -16.32 -2.994 1 12.435 109 ALA A O 1
ATOM 842 N N . TRP A 1 110 ? 1.418 -17.222 -1.652 1 12.306 110 TRP A N 1
ATOM 843 C CA . TRP A 1 110 ? 2.51 -16.912 -2.555 1 11.765 110 TRP A CA 1
ATOM 844 C C . TRP A 1 110 ? 2.494 -17.806 -3.781 1 12.312 110 TRP A C 1
ATOM 845 O O . TRP A 1 110 ? 2.298 -19.029 -3.699 1 14.009 110 TRP A O 1
ATOM 856 N N . GLY A 1 111 ? 2.814 -17.164 -4.891 1 12.969 111 GLY A N 1
ATOM 857 C CA . GLY A 1 111 ? 2.922 -17.819 -6.178 1 13.54 111 GLY A CA 1
ATOM 858 C C . GLY A 1 111 ? 3.185 -16.768 -7.241 1 13.266 111 GLY A C 1
ATOM 859 O O . GLY A 1 111 ? 3.209 -15.564 -6.944 1 12.746 111 GLY A O 1
ATOM 860 N N . PRO A 1 112 ? 3.319 -17.184 -8.516 1 12.778 112 PRO A N 1
ATOM 861 C CA . PRO A 1 112 ? 3.616 -16.252 -9.592 1 12.566 112 PRO A CA 1
ATOM 862 C C . PRO A 1 112 ? 2.644 -15.079 -9.675 1 13.16 112 PRO A C 1
ATOM 863 O O . PRO A 1 112 ? 3.045 -13.992 -10.072 1 13.66 112 PRO A O 1
ATOM 867 N N . ALA A 1 113 ? 1.363 -15.285 -9.309 1 12.753 113 ALA A N 1
ATOM 868 C CA . ALA A 1 113 ? 0.38 -14.229 -9.484 1 12.907 113 ALA A CA 1
ATOM 869 C C . ALA A 1 113 ? 0.748 -12.969 -8.688 1 12.154 113 ALA A C 1
ATOM 870 O O . ALA A 1 113 ? 0.386 -11.86 -9.087 1 13.313 113 ALA A O 1
ATOM 872 N N . VAL A 1 114 ? 1.457 -13.127 -7.557 1 11.725 114 VAL A N 1
ATOM 873 C CA . VAL A 1 114 ? 1.705 -11.98 -6.682 1 11.813 114 VAL A CA 1
ATOM 874 C C . VAL A 1 114 ? 2.828 -11.082 -7.215 1 11.668 114 VAL A C 1
ATOM 875 O O . VAL A 1 114 ? 3.04 -9.994 -6.676 1 11.42 114 VAL A O 1
ATOM 879 N N . THR A 1 115 ? 3.518 -11.525 -8.275 1 10.986 115 THR A N 1
ATOM 880 C CA . THR A 1 115 ? 4.623 -10.766 -8.839 1 10.967 115 THR A CA 1
ATOM 881 C C . THR A 1 115 ? 4.128 -9.823 -9.932 1 10.868 115 THR A C 1
ATOM 882 O O . THR A 1 115 ? 4.912 -9.073 -10.487 1 11.944 115 THR A O 1
ATOM 886 N N . ARG A 1 116 ? 2.823 -9.851 -10.246 1 11.401 116 ARG A N 1
ATOM 887 C CA . ARG A 1 116 ? 2.307 -9.065 -11.351 1 12.797 116 ARG A CA 1
ATOM 888 C C . ARG A 1 116 ? 1.995 -7.655 -10.852 1 12.905 116 ARG A C 1
ATOM 889 O O . ARG A 1 116 ? 1.177 -7.497 -9.934 1 11.679 116 ARG A O 1
ATOM 897 N N . PRO A 1 117 ? 2.573 -6.585 -11.448 1 14.355 117 PRO A N 1
ATOM 898 C CA . PRO A 1 117 ? 2.221 -5.237 -11.024 1 14.473 117 PRO A CA 1
ATOM 899 C C . PRO A 1 117 ? 0.727 -4.979 -11.196 1 13.935 117 PRO A C 1
ATOM 900 O O . PRO A 1 117 ? 0.115 -5.447 -12.175 1 14.228 117 PRO A O 1
ATOM 904 N N . GLN A 1 118 ? 0.151 -4.213 -10.274 1 13.021 118 GLN A N 1
ATOM 905 C CA . GLN A 1 118 ? -1.288 -3.991 -10.282 1 13.401 118 GLN A CA 1
ATOM 906 C C . GLN A 1 118 ? -1.636 -2.601 -10.79 1 15.004 118 GLN A C 1
ATOM 907 O O . GLN A 1 118 ? -2.819 -2.338 -10.978 1 17.472 118 GLN A O 1
ATOM 913 N N . GLY A 1 119 ? -0.631 -1.748 -11.019 1 12.909 119 GLY A N 1
ATOM 914 C CA . GLY A 1 119 ? -0.889 -0.422 -11.566 1 13.934 119 GLY A CA 1
ATOM 915 C C . GLY A 1 119 ? -1.226 0.608 -10.497 1 14.257 119 GLY A C 1
ATOM 916 O O . GLY A 1 119 ? -1.851 1.638 -10.789 1 18.509 119 GLY A O 1
ATOM 917 N N . LEU A 1 120 ? -0.805 0.363 -9.25 1 13.432 120 LEU A N 1
ATOM 918 C CA . LEU A 1 120 ? -0.99 1.349 -8.192 1 12.191 120 LEU A CA 1
ATOM 919 C C . LEU A 1 120 ? 0.024 2.472 -8.398 1 11.679 120 LEU A C 1
ATOM 920 O O . LEU A 1 120 ? 1.17 2.199 -8.725 1 12.986 120 LEU A O 1
ATOM 925 N N . ARG A 1 121 ? -0.397 3.74 -8.234 1 10.668 121 ARG A N 1
ATOM 926 C CA . ARG A 1 121 ? 0.518 4.822 -8.59 1 10.905 121 ARG A CA 1
ATOM 927 C C . ARG A 1 121 ? 1.882 4.696 -7.903 1 10.056 121 ARG A C 1
ATOM 928 O O . ARG A 1 121 ? 2.915 4.948 -8.536 1 10.56 121 ARG A O 1
ATOM 936 N N . LEU A 1 122 ? 1.883 4.282 -6.623 1 9.399 122 LEU A N 1
ATOM 937 C CA . LEU A 1 122 ? 3.121 3.907 -5.94 1 9.132 122 LEU A CA 1
ATOM 938 C C . LEU A 1 122 ? 2.92 2.466 -5.477 1 8.67 122 LEU A C 1
ATOM 939 O O . LEU A 1 122 ? 1.879 2.172 -4.86 1 9.813 122 LEU A O 1
ATOM 944 N N . GLU A 1 123 ? 3.842 1.567 -5.851 1 8.261 123 GLU A N 1
ATOM 945 C CA . GLU A 1 123 ? 3.587 0.149 -5.657 1 8.294 123 GLU A CA 1
ATOM 946 C C . GLU A 1 123 ? 4.876 -0.581 -5.285 1 8.694 123 GLU A C 1
ATOM 947 O O . GLU A 1 123 ? 5.942 -0.327 -5.856 1 9.063 123 GLU A O 1
ATOM 953 N N . ILE A 1 124 ? 4.763 -1.519 -4.331 1 8.475 124 ILE A N 1
ATOM 954 C CA . ILE A 1 124 ? 5.839 -2.47 -4.073 1 8.774 124 ILE A CA 1
ATOM 955 C C . ILE A 1 124 ? 5.414 -3.792 -4.717 1 9.433 124 ILE A C 1
ATOM 956 O O . ILE A 1 124 ? 4.334 -4.301 -4.426 1 9.708 124 ILE A O 1
ATOM 961 N N . VAL A 1 125 ? 6.214 -4.296 -5.66 1 9.741 125 VAL A N 1
ATOM 962 C CA . VAL A 1 125 ? 5.896 -5.544 -6.343 1 9.971 125 VAL A CA 1
ATOM 963 C C . VAL A 1 125 ? 6.89 -6.598 -5.868 1 9.692 125 VAL A C 1
ATOM 964 O O . VAL A 1 125 ? 8.099 -6.446 -6.061 1 9.803 125 VAL A O 1
ATOM 968 N N . PRO A 1 126 ? 6.453 -7.703 -5.246 1 9.975 126 PRO A N 1
ATOM 969 C CA . PRO A 1 126 ? 7.4 -8.754 -4.883 1 10.188 126 PRO A CA 1
ATOM 970 C C . PRO A 1 126 ? 8.031 -9.325 -6.147 1 10.989 126 PRO A C 1
ATOM 971 O O . PRO A 1 126 ? 7.341 -9.514 -7.158 1 12.081 126 PRO A O 1
ATOM 975 N N . LEU A 1 127 ? 9.331 -9.612 -6.058 1 10.909 127 LEU A N 1
ATOM 976 C CA . LEU A 1 127 ? 10.031 -10.327 -7.119 1 12.026 127 LEU A CA 1
ATOM 977 C C . LEU A 1 127 ? 10.202 -11.785 -6.71 1 14.114 127 LEU A C 1
ATOM 978 O O . LEU A 1 127 ? 10.694 -12.586 -7.488 1 19.324 127 LEU A O 1
ATOM 983 N N . GLY A 1 128 ? 9.767 -12.149 -5.513 1 13.847 128 GLY A N 1
ATOM 984 C CA . GLY A 1 128 ? 9.792 -13.569 -5.137 1 13.432 128 GLY A CA 1
ATOM 985 C C . GLY A 1 128 ? 8.411 -14.19 -5.326 1 13.149 128 GLY A C 1
ATOM 986 O O . GLY A 1 128 ? 7.4 -13.504 -5.135 1 14.858 128 GLY A O 1
ATOM 987 N N . ALA A 1 129 ? 8.358 -15.486 -5.685 1 12.291 129 ALA A N 1
ATOM 988 C CA . ALA A 1 129 ? 7.08 -16.146 -5.942 1 13.758 129 ALA A CA 1
ATOM 989 C C . ALA A 1 129 ? 6.896 -17.329 -4.988 1 14.971 129 ALA A C 1
ATOM 990 O O . ALA A 1 129 ? 6.083 -18.226 -5.205 1 17.602 129 ALA A O 1
ATOM 992 N N . ASP A 1 130 ? 7.675 -17.333 -3.911 1 16.36 130 ASP A N 1
ATOM 993 C CA . ASP A 1 130 ? 7.706 -18.434 -2.966 1 17.222 130 ASP A CA 1
ATOM 994 C C . ASP A 1 130 ? 7.468 -17.823 -1.595 1 15.083 130 ASP A C 1
ATOM 995 O O . ASP A 1 130 ? 8.01 -16.746 -1.338 1 15.536 130 ASP A O 1
ATOM 1000 N N . GLU A 1 131 ? 6.748 -18.519 -0.71 1 15.736 131 GLU A N 1
ATOM 1001 C CA . GLU A 1 131 ? 6.48 -18.015 0.638 1 15.613 131 GLU A CA 1
ATOM 1002 C C . GLU A 1 131 ? 7.801 -17.859 1.386 1 15.345 131 GLU A C 1
ATOM 1003 O O . GLU A 1 131 ? 8.519 -18.835 1.556 1 15.44 131 GLU A O 1
ATOM 1009 N N . PRO A 1 132 ? 8.182 -16.642 1.82 1 16.266 132 PRO A N 1
ATOM 1010 C CA . PRO A 1 132 ? 9.504 -16.449 2.4 1 17.06 132 PRO A CA 1
ATOM 1011 C C . PRO A 1 132 ? 9.611 -16.991 3.821 1 17.964 132 PRO A C 1
ATOM 1012 O O . PRO A 1 132 ? 8.657 -16.911 4.591 1 18.324 132 PRO A O 1
ATOM 1016 N N . ARG A 1 133 ? 10.777 -17.529 4.169 1 20.235 133 ARG A N 1
ATOM 1017 C CA . ARG A 1 133 ? 11.102 -17.877 5.541 1 20.824 133 ARG A CA 1
ATOM 1018 C C . ARG A 1 133 ? 11.736 -16.672 6.243 1 19.504 133 ARG A C 1
ATOM 1019 O O . ARG A 1 133 ? 12.419 -15.843 5.615 1 19.952 133 ARG A O 1
ATOM 1021 N N . ALA A 1 134 ? 11.5 -16.56 7.555 1 17.799 134 ALA A N 1
ATOM 1022 C CA . ALA A 1 134 ? 12.197 -15.557 8.335 1 18.955 134 ALA A CA 1
ATOM 1023 C C . ALA A 1 134 ? 13.698 -15.715 8.108 1 18.265 134 ALA A C 1
ATOM 1024 O O . ALA A 1 134 ? 14.208 -16.832 8.104 1 20.942 134 ALA A O 1
ATOM 1026 N N . GLY A 1 135 ? 14.372 -14.581 7.88 1 16.903 135 GLY A N 1
ATOM 1027 C CA . GLY A 1 135 ? 15.819 -14.561 7.66 1 16.627 135 GLY A CA 1
ATOM 1028 C C . GLY A 1 135 ? 16.176 -14.475 6.185 1 17.22 135 GLY A C 1
ATOM 1029 O O . GLY A 1 135 ? 17.284 -14.023 5.843 1 16.991 135 GLY A O 1
ATOM 1030 N N . ALA A 1 136 ? 15.235 -14.862 5.312 1 16.112 136 ALA A N 1
ATOM 1031 C CA . ALA A 1 136 ? 15.46 -14.759 3.874 1 16.415 136 ALA A CA 1
ATOM 1032 C C . ALA A 1 136 ? 15.429 -13.282 3.489 1 15.919 136 ALA A C 1
ATOM 1033 O O . ALA A 1 136 ? 15.133 -12.417 4.304 1 16.944 136 ALA A O 1
ATOM 1035 N N . THR A 1 137 ? 15.839 -12.97 2.262 1 17.058 137 THR A N 1
ATOM 1036 C CA . THR A 1 137 ? 15.513 -11.64 1.8 1 17.518 137 THR A CA 1
ATOM 1037 C C . THR A 1 137 ? 14.446 -11.809 0.73 1 17.247 137 THR A C 1
ATOM 1038 O O . THR A 1 137 ? 14.416 -12.81 0.002 1 19.536 137 THR A O 1
ATOM 1042 N N . LEU A 1 138 ? 13.53 -10.851 0.719 1 14.773 138 LEU A N 1
ATOM 1043 C CA . LEU A 1 138 ? 12.552 -10.811 -0.348 1 14.035 138 LEU A CA 1
ATOM 1044 C C . LEU A 1 138 ? 12.981 -9.708 -1.309 1 13.757 138 LEU A C 1
ATOM 1045 O O . LEU A 1 138 ? 12.994 -8.526 -0.931 1 13.6 138 LEU A O 1
ATOM 1050 N N . PRO A 1 139 ? 13.299 -10.043 -2.583 1 13.173 139 PRO A N 1
ATOM 1051 C CA . PRO A 1 139 ? 13.54 -9.005 -3.578 1 12.419 139 PRO A CA 1
ATOM 1052 C C . PRO A 1 139 ? 12.214 -8.353 -3.963 1 10.837 139 PRO A C 1
ATOM 1053 O O . PRO A 1 139 ? 11.214 -9.036 -4.102 1 10.873 139 PRO A O 1
ATOM 1057 N N . VAL A 1 140 ? 12.209 -7.029 -4.068 1 10.829 140 VAL A N 1
ATOM 1058 C CA . VAL A 1 140 ? 11.032 -6.289 -4.479 1 10.693 140 VAL A CA 1
ATOM 1059 C C . VAL A 1 140 ? 11.433 -5.267 -5.53 1 11.308 140 VAL A C 1
ATOM 1060 O O . VAL A 1 140 ? 12.595 -4.88 -5.616 1 11.693 140 VAL A O 1
ATOM 1064 N N . GLN A 1 141 ? 10.451 -4.858 -6.329 1 11.057 141 GLN A N 1
ATOM 1065 C CA . GLN A 1 141 ? 10.568 -3.756 -7.263 1 11.312 141 GLN A CA 1
ATOM 1066 C C . GLN A 1 141 ? 9.616 -2.667 -6.773 1 11.268 141 GLN A C 1
ATOM 1067 O O . GLN A 1 141 ? 8.448 -2.942 -6.48 1 12.702 141 GLN A O 1
ATOM 1073 N N . VAL A 1 142 ? 10.133 -1.443 -6.683 1 9.355 142 VAL A N 1
ATOM 1074 C CA . VAL A 1 142 ? 9.287 -0.303 -6.376 1 9.86 142 VAL A CA 1
ATOM 1075 C C . VAL A 1 142 ? 8.97 0.428 -7.676 1 9.854 142 VAL A C 1
ATOM 1076 O O . VAL A 1 142 ? 9.88 0.659 -8.486 1 11.074 142 VAL A O 1
ATOM 1080 N N . LEU A 1 143 ? 7.667 0.714 -7.886 1 9.229 143 LEU A N 1
ATOM 1081 C CA . LEU A 1 143 ? 7.21 1.41 -9.078 1 9.875 143 LEU A CA 1
ATOM 1082 C C . LEU A 1 143 ? 6.549 2.721 -8.682 1 9.849 143 LEU A C 1
ATOM 1083 O O . LEU A 1 143 ? 5.776 2.769 -7.717 1 10.806 143 LEU A O 1
ATOM 1088 N N . TRP A 1 144 ? 6.755 3.737 -9.519 1 9.991 144 TRP A N 1
ATOM 1089 C CA . TRP A 1 144 ? 6.048 5.003 -9.432 1 10.553 144 TRP A CA 1
ATOM 1090 C C . TRP A 1 144 ? 5.603 5.383 -10.833 1 12.156 144 TRP A C 1
ATOM 1091 O O . TRP A 1 144 ? 6.443 5.4 -11.739 1 12.4 144 TRP A O 1
ATOM 1102 N N . ASP A 1 145 ? 4.308 5.695 -10.988 1 13.246 145 ASP A N 1
ATOM 1103 C CA . ASP A 1 145 ? 3.799 6.061 -12.308 1 16.208 145 ASP A CA 1
ATOM 1104 C C . ASP A 1 145 ? 4.143 4.963 -13.323 1 17.151 145 ASP A C 1
ATOM 1105 O O . ASP A 1 145 ? 4.382 5.251 -14.503 1 18.879 145 ASP A O 1
ATOM 1110 N N . GLY A 1 146 ? 4.153 3.691 -12.876 1 15.176 146 GLY A N 1
ATOM 1111 C CA . GLY A 1 146 ? 4.292 2.544 -13.764 1 14.961 146 GLY A CA 1
ATOM 1112 C C . GLY A 1 146 ? 5.742 2.222 -14.151 1 14.877 146 GLY A C 1
ATOM 1113 O O . GLY A 1 146 ? 5.985 1.304 -14.941 1 16.851 146 GLY A O 1
ATOM 1114 N N . GLN A 1 147 ? 6.706 2.942 -13.564 1 13.482 147 GLN A N 1
ATOM 1115 C CA . GLN A 1 147 ? 8.103 2.727 -13.911 1 13.107 147 GLN A CA 1
ATOM 1116 C C . GLN A 1 147 ? 8.918 2.526 -12.64 1 12.402 147 GLN A C 1
ATOM 1117 O O . GLN A 1 147 ? 8.551 2.999 -11.567 1 11.027 147 GLN A O 1
ATOM 1123 N N . PRO A 1 148 ? 10.078 1.837 -12.706 1 13.637 148 PRO A N 1
ATOM 1124 C CA . PRO A 1 148 ? 10.934 1.675 -11.539 1 14.286 148 PRO A CA 1
ATOM 1125 C C . PRO A 1 148 ? 11.236 2.988 -10.844 1 13.867 148 PRO A C 1
ATOM 1126 O O . PRO A 1 148 ? 11.375 4.014 -11.507 1 14.605 148 PRO A O 1
ATOM 1130 N N . LEU A 1 149 ? 11.369 2.923 -9.515 1 13.458 149 LEU A N 1
ATOM 1131 C CA . LEU A 1 149 ? 11.65 4.111 -8.708 1 13.67 149 LEU A CA 1
ATOM 1132 C C . LEU A 1 149 ? 13.01 3.925 -8.052 1 14.462 149 LEU A C 1
ATOM 1133 O O . LEU A 1 149 ? 13.103 3.424 -6.92 1 14.004 149 LEU A O 1
ATOM 1138 N N . PRO A 1 150 ? 14.114 4.318 -8.732 1 15.046 150 PRO A N 1
ATOM 1139 C CA . PRO A 1 150 ? 15.436 4.157 -8.148 1 14.755 150 PRO A CA 1
ATOM 1140 C C . PRO A 1 150 ? 15.533 4.919 -6.831 1 15.003 150 PRO A C 1
ATOM 1141 O O . PRO A 1 150 ? 14.951 5.988 -6.664 1 16.297 150 PRO A O 1
ATOM 1145 N N . GLY A 1 151 ? 16.218 4.317 -5.859 1 15.415 151 GLY A N 1
ATOM 1146 C CA . GLY A 1 151 ? 16.455 4.937 -4.569 1 17.344 151 GLY A CA 1
ATOM 1147 C C . GLY A 1 151 ? 15.252 5.021 -3.633 1 17.592 151 GLY A C 1
ATOM 1148 O O . GLY A 1 151 ? 15.35 5.69 -2.605 1 19.654 151 GLY A O 1
ATOM 1149 N N . ALA A 1 152 ? 14.13 4.362 -3.958 1 16.053 152 ALA A N 1
ATOM 1150 C CA . ALA A 1 152 ? 12.958 4.397 -3.085 1 15.836 152 ALA A CA 1
ATOM 1151 C C . ALA A 1 152 ? 13.354 3.915 -1.69 1 16.392 152 ALA A C 1
ATOM 1152 O O . ALA A 1 152 ? 14.111 2.955 -1.577 1 19.167 152 ALA A O 1
ATOM 1154 N N . ARG A 1 153 ? 12.832 4.57 -0.647 1 16.29 153 ARG A N 1
ATOM 1155 C CA . ARG A 1 153 ? 13.151 4.19 0.724 1 17.75 153 ARG A CA 1
ATOM 1156 C C . ARG A 1 153 ? 12.048 3.291 1.269 1 16.17 153 ARG A C 1
ATOM 1157 O O . ARG A 1 153 ? 10.907 3.701 1.453 1 19.485 153 ARG A O 1
ATOM 1165 N N . LEU A 1 154 ? 12.427 2.053 1.564 1 14.8 154 LEU A N 1
ATOM 1166 C CA . LEU A 1 154 ? 11.466 1.058 2.025 1 14.934 154 LEU A CA 1
ATOM 1167 C C . LEU A 1 154 ? 11.613 0.942 3.533 1 15.017 154 LEU A C 1
ATOM 1168 O O . LEU A 1 154 ? 12.689 0.681 4.05 1 16.916 154 LEU A O 1
ATOM 1173 N N . VAL A 1 155 ? 10.507 1.097 4.245 1 13.125 155 VAL A N 1
ATOM 1174 C CA . VAL A 1 155 ? 10.506 0.98 5.705 1 13.106 155 VAL A CA 1
ATOM 1175 C C . VAL A 1 155 ? 9.954 -0.381 6.124 1 14.394 155 VAL A C 1
ATOM 1176 O O . VAL A 1 155 ? 8.907 -0.794 5.627 1 13.902 155 VAL A O 1
ATOM 1180 N N . ARG A 1 156 ? 10.66 -1.062 7.043 1 16.187 156 ARG A N 1
ATOM 1181 C CA . ARG A 1 156 ? 10.186 -2.305 7.656 1 16.996 156 ARG A CA 1
ATOM 1182 C C . ARG A 1 156 ? 9.401 -1.939 8.92 1 17.758 156 ARG A C 1
ATOM 1183 O O . ARG A 1 156 ? 10.003 -1.612 9.953 1 18.3 156 ARG A O 1
ATOM 1191 N N . GLU A 1 157 ? 8.059 -2.022 8.875 1 17.188 157 GLU A N 1
ATOM 1192 C CA . GLU A 1 157 ? 7.288 -1.43 9.958 1 20.747 157 GLU A CA 1
ATOM 1193 C C . GLU A 1 157 ? 7.487 -2.171 11.277 1 23.423 157 GLU A C 1
ATOM 1194 O O . GLU A 1 157 ? 7.277 -1.559 12.323 1 28.094 157 GLU A O 1
ATOM 1200 N N . GLY A 1 158 ? 7.853 -3.463 11.236 1 21.597 158 GLY A N 1
ATOM 1201 C CA . GLY A 1 158 ? 8.013 -4.251 12.448 0.8 23.541 158 GLY A CA 1
ATOM 1202 C C . GLY A 1 158 ? 9.362 -4.028 13.132 0.8 24.509 158 GLY A C 1
ATOM 1203 O O . GLY A 1 158 ? 9.485 -4.199 14.348 0.8 26.089 158 GLY A O 1
ATOM 1204 N N . ALA A 1 159 ? 10.374 -3.664 12.335 1 23.885 159 ALA A N 1
ATOM 1205 C CA . ALA A 1 159 ? 11.693 -3.391 12.896 1 22.605 159 ALA A CA 1
ATOM 1206 C C . ALA A 1 159 ? 11.633 -2.17 13.821 1 23.809 159 ALA A C 1
ATOM 1207 O O . ALA A 1 159 ? 10.708 -1.362 13.73 1 26.527 159 ALA A O 1
ATOM 1209 N N . PRO A 1 160 ? 12.631 -1.965 14.721 1 21.43 160 PRO A N 1
ATOM 1210 C CA . PRO A 1 160 ? 12.725 -0.745 15.519 1 19.997 160 PRO A CA 1
ATOM 1211 C C . PRO A 1 160 ? 12.622 0.525 14.687 1 21.16 160 PRO A C 1
ATOM 1212 O O . PRO A 1 160 ? 13.031 0.526 13.522 1 24.395 160 PRO A O 1
ATOM 1216 N N . ARG A 1 161 ? 12.038 1.586 15.263 1 25.12 161 ARG A N 1
ATOM 1217 C CA . ARG A 1 161 ? 11.742 2.815 14.529 1 25.514 161 ARG A CA 1
ATOM 1218 C C . ARG A 1 161 ? 13.037 3.377 13.942 1 27.908 161 ARG A C 1
ATOM 1219 O O . ARG A 1 161 ? 13.044 3.928 12.829 1 25.479 161 ARG A O 1
ATOM 1222 N N . ASP A 1 162 ? 14.132 3.203 14.706 1 28.949 162 ASP A N 1
ATOM 1223 C CA . ASP A 1 162 ? 15.419 3.821 14.41 1 30.818 162 ASP A CA 1
ATOM 1224 C C . ASP A 1 162 ? 16.166 3.109 13.279 1 30.469 162 ASP A C 1
ATOM 1225 O O . ASP A 1 162 ? 17.257 3.521 12.891 1 32.328 162 ASP A O 1
ATOM 1230 N N . THR A 1 163 ? 15.565 2.06 12.701 1 24.654 163 THR A N 1
ATOM 1231 C CA . THR A 1 163 ? 16.268 1.328 11.663 1 24.982 163 THR A CA 1
ATOM 1232 C C . THR A 1 163 ? 16.391 2.224 10.432 1 25.309 163 THR A C 1
ATOM 1233 O O . THR A 1 163 ? 15.406 2.816 10.011 1 27.043 163 THR A O 1
ATOM 1237 N N . PRO A 1 164 ? 17.567 2.363 9.776 1 26.073 164 PRO A N 1
ATOM 1238 C CA . PRO A 1 164 ? 17.587 3.012 8.464 1 25.218 164 PRO A CA 1
ATOM 1239 C C . PRO A 1 164 ? 16.693 2.289 7.448 1 24.201 164 PRO A C 1
ATOM 1240 O O . PRO A 1 164 ? 16.62 1.057 7.438 1 23.638 164 PRO A O 1
ATOM 1244 N N . PRO A 1 165 ? 15.98 3.017 6.56 1 24.396 165 PRO A N 1
ATOM 1245 C CA . PRO A 1 165 ? 15.221 2.363 5.498 1 23.36 165 PRO A CA 1
ATOM 1246 C C . PRO A 1 165 ? 16.118 1.528 4.587 1 23.254 165 PRO A C 1
ATOM 1247 O O . PRO A 1 165 ? 17.326 1.778 4.491 1 25.027 165 PRO A O 1
ATOM 1251 N N . VAL A 1 166 ? 15.535 0.529 3.936 1 19.739 166 VAL A N 1
ATOM 1252 C CA . VAL A 1 166 ? 16.213 -0.157 2.835 1 20.562 166 VAL A CA 1
ATOM 1253 C C . VAL A 1 166 ? 16.112 0.732 1.597 1 21.811 166 VAL A C 1
ATOM 1254 O O . VAL A 1 166 ? 15.03 1.139 1.223 1 22.303 166 VAL A O 1
ATOM 1258 N N . GLU A 1 167 ? 17.24 1.066 0.971 1 22.677 167 GLU A N 1
ATOM 1259 C CA . GLU A 1 167 ? 17.181 1.934 -0.194 1 22.349 167 GLU A CA 1
ATOM 1260 C C . GLU A 1 167 ? 17.21 1.091 -1.456 1 20.787 167 GLU A C 1
ATOM 1261 O O . GLU A 1 167 ? 18.163 0.329 -1.658 1 21.309 167 GLU A O 1
ATOM 1267 N N . ALA A 1 168 ? 16.196 1.261 -2.316 1 16.997 168 ALA A N 1
ATOM 1268 C CA . ALA A 1 168 ? 16.206 0.578 -3.601 1 17.249 168 ALA A CA 1
ATOM 1269 C C . ALA A 1 168 ? 17.423 1.03 -4.407 1 17.848 168 ALA A C 1
ATOM 1270 O O . ALA A 1 168 ? 17.893 2.161 -4.283 1 20.921 168 ALA A O 1
ATOM 1272 N N . ASP A 1 169 ? 17.904 0.115 -5.239 1 16.937 169 ASP A N 1
ATOM 1273 C CA . ASP A 1 169 ? 19.078 0.323 -6.067 1 17.414 169 ASP A CA 1
ATOM 1274 C C . ASP A 1 169 ? 18.723 1.158 -7.301 1 17.679 169 ASP A C 1
ATOM 1275 O O . ASP A 1 169 ? 17.636 1.724 -7.408 1 17.239 169 ASP A O 1
ATOM 1280 N N . ALA A 1 170 ? 19.651 1.188 -8.266 1 17.726 170 ALA A N 1
ATOM 1281 C CA . ALA A 1 170 ? 19.518 1.986 -9.475 1 19.914 170 ALA A CA 1
ATOM 1282 C C . ALA A 1 170 ? 18.361 1.501 -10.337 1 19.043 170 ALA A C 1
ATOM 1283 O O . ALA A 1 170 ? 17.913 2.247 -11.195 1 18.927 170 ALA A O 1
ATOM 1285 N N . GLU A 1 171 ? 17.909 0.251 -10.144 1 16.903 171 GLU A N 1
ATOM 1286 C CA . GLU A 1 171 ? 16.799 -0.299 -10.915 1 15.54 171 GLU A CA 1
ATOM 1287 C C . GLU A 1 171 ? 15.485 -0.245 -10.13 1 14.059 171 GLU A C 1
ATOM 1288 O O . GLU A 1 171 ? 14.478 -0.772 -10.611 1 15.658 171 GLU A O 1
ATOM 1294 N N . GLY A 1 172 ? 15.512 0.402 -8.954 1 12.573 172 GLY A N 1
ATOM 1295 C CA . GLY A 1 172 ? 14.325 0.459 -8.115 1 12.696 172 GLY A CA 1
ATOM 1296 C C . GLY A 1 172 ? 14.065 -0.852 -7.381 1 13.175 172 GLY A C 1
ATOM 1297 O O . GLY A 1 172 ? 12.936 -1.085 -6.921 1 12.762 172 GLY A O 1
ATOM 1298 N N . ARG A 1 173 ? 15.099 -1.711 -7.292 1 13.558 173 ARG A N 1
ATOM 1299 C CA . ARG A 1 173 ? 14.972 -3.043 -6.726 1 13.473 173 ARG A CA 1
ATOM 1300 C C . ARG A 1 173 ? 15.614 -3.047 -5.34 1 14.106 173 ARG A C 1
ATOM 1301 O O . ARG A 1 173 ? 16.63 -2.395 -5.123 1 14.801 173 ARG A O 1
ATOM 1309 N N . ALA A 1 174 ? 15.061 -3.812 -4.393 1 15.683 174 ALA A N 1
ATOM 1310 C CA . ALA A 1 174 ? 15.67 -3.948 -3.073 1 15.946 174 ALA A CA 1
ATOM 1311 C C . ALA A 1 174 ? 15.58 -5.388 -2.579 1 16.887 174 ALA A C 1
ATOM 1312 O O . ALA A 1 174 ? 14.659 -6.104 -2.938 1 16.307 174 ALA A O 1
ATOM 1314 N N . ARG A 1 175 ? 16.539 -5.794 -1.744 1 16.498 175 ARG A N 1
ATOM 1315 C CA . ARG A 1 175 ? 16.502 -7.104 -1.118 1 16.605 175 ARG A CA 1
ATOM 1316 C C . ARG A 1 175 ? 16.132 -6.847 0.343 1 15.532 175 ARG A C 1
ATOM 1317 O O . ARG A 1 175 ? 16.938 -6.357 1.127 1 17.771 175 ARG A O 1
ATOM 1325 N N . VAL A 1 176 ? 14.882 -7.097 0.69 1 12.932 176 VAL A N 1
ATOM 1326 C CA . VAL A 1 176 ? 14.355 -6.712 1.997 1 13.64 176 VAL A CA 1
ATOM 1327 C C . VAL A 1 176 ? 14.462 -7.888 2.96 1 13.097 176 VAL A C 1
ATOM 1328 O O . VAL A 1 176 ? 13.968 -8.984 2.695 1 14.54 176 VAL A O 1
ATOM 1332 N N . PRO A 1 177 ? 15.118 -7.713 4.131 1 13.979 177 PRO A N 1
ATOM 1333 C CA . PRO A 1 177 ? 15.154 -8.762 5.142 1 14.727 177 PRO A CA 1
ATOM 1334 C C . PRO A 1 177 ? 13.749 -9.156 5.584 1 15.031 177 PRO A C 1
ATOM 1335 O O . PRO A 1 177 ? 12.927 -8.283 5.855 1 17.423 177 PRO A O 1
ATOM 1339 N N . VAL A 1 178 ? 13.501 -10.466 5.685 1 13.45 178 VAL A N 1
ATOM 1340 C CA . VAL A 1 178 ? 12.207 -10.987 6.091 1 14.955 178 VAL A CA 1
ATOM 1341 C C . VAL A 1 178 ? 12.282 -11.328 7.57 1 15.624 178 VAL A C 1
ATOM 1342 O O . VAL A 1 178 ? 13.218 -12.006 7.998 1 18.237 178 VAL A O 1
ATOM 1346 N N . THR A 1 179 ? 11.291 -10.864 8.331 1 16.061 179 THR A N 1
ATOM 1347 C CA . THR A 1 179 ? 11.264 -11.152 9.765 1 18.168 179 THR A CA 1
ATOM 1348 C C . THR A 1 179 ? 10.213 -12.224 10.063 1 18.603 179 THR A C 1
ATOM 1349 O O . THR A 1 179 ? 9.633 -12.812 9.169 1 17.633 179 THR A O 1
ATOM 1353 N N . GLY A 1 180 ? 9.985 -12.528 11.349 1 18.863 180 GLY A N 1
ATOM 1354 C CA . GLY A 1 180 ? 9.042 -13.604 11.634 1 19.498 180 GLY A CA 1
ATOM 1355 C C . GLY A 1 180 ? 7.579 -13.167 11.478 1 20.047 180 GLY A C 1
ATOM 1356 O O . GLY A 1 180 ? 7.244 -11.99 11.676 1 22.043 180 GLY A O 1
ATOM 1357 N N . GLY A 1 181 ? 6.708 -14.113 11.088 1 18.352 181 GLY A N 1
ATOM 1358 C CA . GLY A 1 181 ? 5.271 -13.844 11.16 1 18.356 181 GLY A CA 1
ATOM 1359 C C . GLY A 1 181 ? 4.811 -12.723 10.219 1 17.91 181 GLY A C 1
ATOM 1360 O O . GLY A 1 181 ? 5.365 -12.559 9.139 1 18.361 181 GLY A O 1
ATOM 1361 N N A ARG A 1 182 ? 3.767 -11.994 10.629 0.6 17.48 182 ARG A N 1
ATOM 1362 N N B ARG A 1 182 ? 3.76 -11.996 10.627 0.4 17.309 182 ARG A N 1
ATOM 1363 C CA A ARG A 1 182 ? 3.128 -10.967 9.822 0.6 16.746 182 ARG A CA 1
ATOM 1364 C CA B ARG A 1 182 ? 3.127 -10.98 9.796 0.4 16.698 182 ARG A CA 1
ATOM 1365 C C A ARG A 1 182 ? 4.016 -9.729 9.835 0.6 16.49 182 ARG A C 1
ATOM 1366 C C B ARG A 1 182 ? 4.005 -9.736 9.827 0.4 16.068 182 ARG A C 1
ATOM 1367 O O A ARG A 1 182 ? 4.58 -9.366 10.874 0.6 18.783 182 ARG A O 1
ATOM 1368 O O B ARG A 1 182 ? 4.527 -9.369 10.88 0.4 17.654 182 ARG A O 1
ATOM 1383 N N . GLN A 1 183 ? 4.193 -9.116 8.659 1 14.246 183 GLN A N 1
ATOM 1384 C CA . GLN A 1 183 ? 5.055 -7.947 8.58 1 13.83 183 GLN A CA 1
ATOM 1385 C C . GLN A 1 183 ? 4.607 -7.029 7.467 1 12.182 183 GLN A C 1
ATOM 1386 O O . GLN A 1 183 ? 3.938 -7.462 6.538 1 12.601 183 GLN A O 1
ATOM 1392 N N . MET A 1 184 ? 5 -5.759 7.576 1 11.523 184 MET A N 1
ATOM 1393 C CA . MET A 1 184 ? 4.539 -4.748 6.625 1 11.73 184 MET A CA 1
ATOM 1394 C C . MET A 1 184 ? 5.727 -3.917 6.135 1 11.742 184 MET A C 1
ATOM 1395 O O . MET A 1 184 ? 6.586 -3.539 6.924 1 13.056 184 MET A O 1
ATOM 1400 N N . LEU A 1 185 ? 5.826 -3.72 4.816 1 10.224 185 LEU A N 1
ATOM 1401 C CA . LEU A 1 185 ? 6.837 -2.837 4.211 1 11.138 185 LEU A CA 1
ATOM 1402 C C . LEU A 1 185 ? 6.113 -1.604 3.694 1 10.9 185 LEU A C 1
ATOM 1403 O O . LEU A 1 185 ? 5.014 -1.752 3.172 1 11.531 185 LEU A O 1
ATOM 1408 N N . THR A 1 186 ? 6.69 -0.415 3.856 1 10.72 186 THR A N 1
ATOM 1409 C CA . THR A 1 186 ? 6.024 0.783 3.372 1 11.216 186 THR A CA 1
ATOM 1410 C C . THR A 1 186 ? 7.004 1.61 2.543 1 11.611 186 THR A C 1
ATOM 1411 O O . THR A 1 186 ? 8.206 1.581 2.791 1 12.338 186 THR A O 1
ATOM 1415 N N . VAL A 1 187 ? 6.472 2.367 1.584 1 10.866 187 VAL A N 1
ATOM 1416 C CA . VAL A 1 187 ? 7.215 3.372 0.826 1 11.249 187 VAL A CA 1
ATOM 1417 C C . VAL A 1 187 ? 6.318 4.597 0.756 1 12.742 187 VAL A C 1
ATOM 1418 O O . VAL A 1 187 ? 5.117 4.456 0.541 1 12.431 187 VAL A O 1
ATOM 1422 N N . GLY A 1 188 ? 6.889 5.792 0.925 1 13.222 188 GLY A N 1
ATOM 1423 C CA . GLY A 1 188 ? 6.091 7.009 0.857 1 14.04 188 GLY A CA 1
ATOM 1424 C C . GLY A 1 188 ? 6.774 8.03 -0.036 1 13.332 188 GLY A C 1
ATOM 1425 O O . GLY A 1 188 ? 8 8.009 -0.228 1 13.698 188 GLY A O 1
ATOM 1426 N N . ARG A 1 189 ? 5.963 8.899 -0.636 1 13.312 189 ARG A N 1
ATOM 1427 C CA . ARG A 1 189 ? 6.523 10.004 -1.395 1 14.728 189 ARG A CA 1
ATOM 1428 C C . ARG A 1 189 ? 5.651 11.212 -1.143 1 14.552 189 ARG A C 1
ATOM 1429 O O . ARG A 1 189 ? 4.441 11.07 -1 1 15.867 189 ARG A O 1
ATOM 1437 N N . ARG A 1 190 ? 6.269 12.379 -1.045 1 13.22 190 ARG A N 1
ATOM 1438 C CA . ARG A 1 190 ? 5.508 13.622 -0.976 1 15.134 190 ARG A CA 1
ATOM 1439 C C . ARG A 1 190 ? 6.082 14.542 -2.038 1 15.111 190 ARG A C 1
ATOM 1440 O O . ARG A 1 190 ? 7.298 14.731 -2.093 1 17.364 190 ARG A O 1
ATOM 1448 N N . LEU A 1 191 ? 5.235 15.04 -2.929 1 13.233 191 LEU A N 1
ATOM 1449 C CA . LEU A 1 191 ? 5.711 15.745 -4.11 1 12.737 191 LEU A CA 1
ATOM 1450 C C . LEU A 1 191 ? 4.876 16.998 -4.293 1 11.897 191 LEU A C 1
ATOM 1451 O O . LEU A 1 191 ? 3.705 17.027 -3.913 1 11.169 191 LEU A O 1
ATOM 1456 N N . PRO A 1 192 ? 5.432 18.052 -4.907 1 12.374 192 PRO A N 1
ATOM 1457 C CA . PRO A 1 192 ? 4.625 19.221 -5.239 1 11.926 192 PRO A CA 1
ATOM 1458 C C . PRO A 1 192 ? 3.48 18.857 -6.183 1 12.094 192 PRO A C 1
ATOM 1459 O O . PRO A 1 192 ? 3.582 17.927 -6.997 1 13.627 192 PRO A O 1
ATOM 1463 N N . LEU A 1 193 ? 2.356 19.543 -6.002 1 11.487 193 LEU A N 1
ATOM 1464 C CA . LEU A 1 193 ? 1.16 19.344 -6.804 1 10.552 193 LEU A CA 1
ATOM 1465 C C . LEU A 1 193 ? 0.752 20.713 -7.331 1 11.293 193 LEU A C 1
ATOM 1466 O O . LEU A 1 193 ? 0.583 21.659 -6.547 1 11.522 193 LEU A O 1
ATOM 1471 N N . ALA A 1 194 ? 0.572 20.804 -8.661 1 12.051 194 ALA A N 1
ATOM 1472 C CA . ALA A 1 194 ? 0.126 22.011 -9.334 1 12.44 194 ALA A CA 1
ATOM 1473 C C . ALA A 1 194 ? -1.285 21.771 -9.832 1 13.836 194 ALA A C 1
ATOM 1474 O O . ALA A 1 194 ? -1.586 20.661 -10.287 1 14.959 194 ALA A O 1
ATOM 1476 N N . GLY A 1 195 ? -2.109 22.832 -9.858 1 12.559 195 GLY A N 1
ATOM 1477 C CA . GLY A 1 195 ? -3.436 22.722 -10.454 1 13.105 195 GLY A CA 1
ATOM 1478 C C . GLY A 1 195 ? -4.544 22.287 -9.48 1 12.239 195 GLY A C 1
ATOM 1479 O O . GLY A 1 195 ? -5.678 22.014 -9.893 1 12.703 195 GLY A O 1
ATOM 1480 N N . ASP A 1 196 ? -4.248 22.291 -8.177 1 11.214 196 ASP A N 1
ATOM 1481 C CA . ASP A 1 196 ? -5.278 21.971 -7.191 1 10.768 196 ASP A CA 1
ATOM 1482 C C . ASP A 1 196 ? -5.319 23.092 -6.168 1 10.705 196 ASP A C 1
ATOM 1483 O O . ASP A 1 196 ? -4.435 23.181 -5.304 1 9.751 196 ASP A O 1
ATOM 1488 N N . PRO A 1 197 ? -6.367 23.948 -6.17 1 10.421 197 PRO A N 1
ATOM 1489 C CA . PRO A 1 197 ? -6.499 24.951 -5.125 1 10.641 197 PRO A CA 1
ATOM 1490 C C . PRO A 1 197 ? -6.397 24.373 -3.704 1 9.947 197 PRO A C 1
ATOM 1491 O O . PRO A 1 197 ? -5.911 25.038 -2.79 1 10.632 197 PRO A O 1
ATOM 1495 N N . ARG A 1 198 ? -6.841 23.116 -3.525 1 9.727 198 ARG A N 1
ATOM 1496 C CA . ARG A 1 198 ? -6.984 22.556 -2.191 1 10.022 198 ARG A CA 1
ATOM 1497 C C . ARG A 1 198 ? -5.694 21.941 -1.667 1 9.685 198 ARG A C 1
ATOM 1498 O O . ARG A 1 198 ? -5.657 21.569 -0.493 1 9.832 198 ARG A O 1
ATOM 1506 N N . ALA A 1 199 ? -4.63 21.838 -2.494 1 9.349 199 ALA A N 1
ATOM 1507 C CA . ALA A 1 199 ? -3.404 21.252 -1.959 1 9.695 199 ALA A CA 1
ATOM 1508 C C . ALA A 1 199 ? -2.216 21.611 -2.847 1 9.266 199 ALA A C 1
ATOM 1509 O O . ALA A 1 199 ? -2.346 21.541 -4.069 1 9.353 199 ALA A O 1
ATOM 1511 N N . ASP A 1 200 ? -1.061 21.901 -2.219 1 9.348 200 ASP A N 1
ATOM 1512 C CA . ASP A 1 200 ? 0.145 22.127 -3.009 1 10.101 200 ASP A CA 1
ATOM 1513 C C . ASP A 1 200 ? 1.113 20.939 -2.923 1 10.031 200 ASP A C 1
ATOM 1514 O O . ASP A 1 200 ? 2.21 20.977 -3.499 1 10.843 200 ASP A O 1
ATOM 1519 N N . THR A 1 201 ? 0.685 19.86 -2.251 1 9.75 201 THR A N 1
ATOM 1520 C CA . THR A 1 201 ? 1.491 18.652 -2.136 1 10.173 201 THR A CA 1
ATOM 1521 C C . THR A 1 201 ? 0.56 17.464 -2.345 1 10.007 201 THR A C 1
ATOM 1522 O O . THR A 1 201 ? -0.575 17.455 -1.878 1 10.128 201 THR A O 1
ATOM 1526 N N . VAL A 1 202 ? 1.066 16.445 -3.019 1 10.177 202 VAL A N 1
ATOM 1527 C CA . VAL A 1 202 ? 0.396 15.147 -3.069 1 9.295 202 VAL A CA 1
ATOM 1528 C C . VAL A 1 202 ? 1.264 14.162 -2.295 1 9.86 202 VAL A C 1
ATOM 1529 O O . VAL A 1 202 ? 2.486 14.13 -2.502 1 9.262 202 VAL A O 1
ATOM 1533 N N . ALA A 1 203 ? 0.674 13.494 -1.293 1 10.204 203 ALA A N 1
ATOM 1534 C CA . ALA A 1 203 ? 1.411 12.547 -0.476 1 10.591 203 ALA A CA 1
ATOM 1535 C C . ALA A 1 203 ? 0.858 11.173 -0.801 1 11.327 203 ALA A C 1
ATOM 1536 O O . ALA A 1 203 ? -0.362 10.993 -0.792 1 11.333 203 ALA A O 1
ATOM 1538 N N . VAL A 1 204 ? 1.737 10.237 -1.135 1 10.73 204 VAL A N 1
ATOM 1539 C CA . VAL A 1 204 ? 1.31 8.878 -1.46 1 10.752 204 VAL A CA 1
ATOM 1540 C C . VAL A 1 204 ? 2.059 7.893 -0.56 1 11.579 204 VAL A C 1
ATOM 1541 O O . VAL A 1 204 ? 3.273 7.978 -0.391 1 12.529 204 VAL A O 1
ATOM 1545 N N . SER A 1 205 ? 1.332 6.961 0.048 1 10.402 205 SER A N 1
ATOM 1546 C CA . SER A 1 205 ? 1.964 5.873 0.771 1 11.04 205 SER A CA 1
ATOM 1547 C C . SER A 1 205 ? 1.507 4.545 0.172 1 10.798 205 SER A C 1
ATOM 1548 O O . SER A 1 205 ? 0.396 4.443 -0.313 1 11.767 205 SER A O 1
ATOM 1551 N N . THR A 1 206 ? 2.39 3.553 0.17 1 8.373 206 THR A N 1
ATOM 1552 C CA . THR A 1 206 ? 2.01 2.224 -0.301 1 8.305 206 THR A CA 1
ATOM 1553 C C . THR A 1 206 ? 2.637 1.209 0.645 1 9.412 206 THR A C 1
ATOM 1554 O O . THR A 1 206 ? 3.592 1.524 1.334 1 10.684 206 THR A O 1
ATOM 1558 N N . ASN A 1 207 ? 2.034 0.019 0.701 1 8.364 207 ASN A N 1
ATOM 1559 C CA . ASN A 1 207 ? 2.591 -1.009 1.577 1 8.288 207 ASN A CA 1
ATOM 1560 C C . ASN A 1 207 ? 2.464 -2.381 0.926 1 8.199 207 ASN A C 1
ATOM 1561 O O . ASN A 1 207 ? 1.715 -2.586 -0.03 1 9.025 207 ASN A O 1
ATOM 1566 N N . LEU A 1 208 ? 3.264 -3.304 1.44 1 8.258 208 LEU A N 1
ATOM 1567 C CA . LEU A 1 208 ? 3.135 -4.725 1.139 1 8.779 208 LEU A CA 1
ATOM 1568 C C . LEU A 1 208 ? 3.104 -5.43 2.492 1 8.973 208 LEU A C 1
ATOM 1569 O O . LEU A 1 208 ? 3.996 -5.216 3.323 1 9.536 208 LEU A O 1
ATOM 1574 N N . VAL A 1 209 ? 2.027 -6.19 2.751 1 8.538 209 VAL A N 1
ATOM 1575 C CA . VAL A 1 209 ? 1.92 -6.937 4.006 1 8.861 209 VAL A CA 1
ATOM 1576 C C . VAL A 1 209 ? 1.969 -8.419 3.635 1 9.146 209 VAL A C 1
ATOM 1577 O O . VAL A 1 209 ? 1.421 -8.85 2.624 1 9.182 209 VAL A O 1
ATOM 1581 N N . PHE A 1 210 ? 2.681 -9.196 4.428 1 8.907 210 PHE A N 1
ATOM 1582 C CA . PHE A 1 210 ? 2.764 -10.622 4.143 1 10.226 210 PHE A CA 1
ATOM 1583 C C . PHE A 1 210 ? 3.154 -11.33 5.424 1 10.812 210 PHE A C 1
ATOM 1584 O O . PHE A 1 210 ? 3.465 -10.694 6.43 1 11.592 210 PHE A O 1
ATOM 1592 N N . THR A 1 211 ? 3.089 -12.667 5.383 1 11.523 211 THR A N 1
ATOM 1593 C CA . THR A 1 211 ? 3.391 -13.448 6.568 1 13.732 211 THR A CA 1
ATOM 1594 C C . THR A 1 211 ? 4.487 -14.43 6.176 1 13.431 211 THR A C 1
ATOM 1595 O O . THR A 1 211 ? 4.334 -15.158 5.207 1 13.978 211 THR A O 1
ATOM 1599 N N . ALA A 1 212 ? 5.569 -14.48 6.957 1 14.093 212 ALA A N 1
ATOM 1600 C CA . ALA A 1 212 ? 6.64 -15.427 6.69 1 15.755 212 ALA A CA 1
ATOM 1601 C C . ALA A 1 212 ? 6.262 -16.823 7.199 1 18.592 212 ALA A C 1
ATOM 1602 O O . ALA A 1 212 ? 5.522 -16.922 8.183 1 21.775 212 ALA A O 1
ATOM 1604 N N . ARG A 1 213 ? 6.794 -17.871 6.553 0.5 17.802 213 ARG A N 1
ATOM 1605 C CA . ARG A 1 213 ? 6.644 -19.22 7.078 0.5 19.94 213 ARG A CA 1
ATOM 1606 C C . ARG A 1 213 ? 7.358 -19.288 8.434 0.5 23.128 213 ARG A C 1
ATOM 1607 O O . ARG A 1 213 ? 8.605 -19.104 8.46 0.5 25.842 213 ARG A O 1
ATOM 1616 N N . HIS B 1 1 ? 27.697 11.486 -24.236 1 19.414 1 HIS C N 1
ATOM 1617 C CA . HIS B 1 1 ? 27.422 12.63 -25.156 1 17.336 1 HIS C CA 1
ATOM 1618 C C . HIS B 1 1 ? 26.376 13.516 -24.496 1 15.914 1 HIS C C 1
ATOM 1619 O O . HIS B 1 1 ? 25.387 13.018 -23.97 1 16.474 1 HIS C O 1
ATOM 1626 N N . ASP B 1 2 ? 26.611 14.828 -24.493 1 13.66 2 ASP C N 1
ATOM 1627 C CA . ASP B 1 2 ? 25.613 15.77 -24.019 1 14.135 2 ASP C CA 1
ATOM 1628 C C . ASP B 1 2 ? 24.984 16.411 -25.244 1 12.259 2 ASP C C 1
ATOM 1629 O O . ASP B 1 2 ? 25.63 16.465 -26.289 1 13.323 2 ASP C O 1
ATOM 1634 N N . ALA B 1 3 ? 23.724 16.859 -25.128 1 10.069 3 ALA C N 1
ATOM 1635 C CA . ALA B 1 3 ? 23.182 17.78 -26.131 1 9.567 3 ALA C CA 1
ATOM 1636 C C . ALA B 1 3 ? 23.013 19.144 -25.484 1 9.671 3 ALA C C 1
ATOM 1637 O O . ALA B 1 3 ? 22.315 19.243 -24.467 1 9.395 3 ALA C O 1
ATOM 1639 N N . TRP B 1 4 ? 23.699 20.163 -26.03 1 9.009 4 TRP C N 1
ATOM 1640 C CA . TRP B 1 4 ? 23.674 21.476 -25.409 1 9.234 4 TRP C CA 1
ATOM 1641 C C . TRP B 1 4 ? 23.67 22.607 -26.426 1 9.524 4 TRP C C 1
ATOM 1642 O O . TRP B 1 4 ? 23.972 22.406 -27.616 1 9.389 4 TRP C O 1
ATOM 1653 N N . VAL B 1 5 ? 23.312 23.775 -25.904 1 8.671 5 VAL C N 1
ATOM 1654 C CA . VAL B 1 5 ? 23.318 24.999 -26.683 1 9.506 5 VAL C CA 1
ATOM 1655 C C . VAL B 1 5 ? 24.6 25.76 -26.339 1 9.46 5 VAL C C 1
ATOM 1656 O O . VAL B 1 5 ? 24.783 26.227 -25.199 1 10.689 5 VAL C O 1
ATOM 1660 N N . GLU B 1 6 ? 25.503 25.824 -27.327 1 10.037 6 GLU C N 1
ATOM 1661 C CA . GLU B 1 6 ? 26.802 26.434 -27.113 1 11.511 6 GLU C CA 1
ATOM 1662 C C . GLU B 1 6 ? 26.701 27.903 -27.527 1 12.096 6 GLU C C 1
ATOM 1663 O O . GLU B 1 6 ? 26.46 28.195 -28.695 1 12.316 6 GLU C O 1
ATOM 1669 N N . PRO B 1 7 ? 26.919 28.868 -26.611 1 12.769 7 PRO C N 1
ATOM 1670 C CA . PRO B 1 7 ? 26.812 30.285 -26.938 1 14.586 7 PRO C CA 1
ATOM 1671 C C . PRO B 1 7 ? 28.097 30.868 -27.528 1 19.076 7 PRO C C 1
ATOM 1672 O O . PRO B 1 7 ? 28.81 31.578 -26.842 1 23.764 7 PRO C O 1
ATOM 1676 N N . GLY B 1 8 ? 28.345 30.646 -28.812 1 17.595 8 GLY C N 1
ATOM 1677 C CA . GLY B 1 8 ? 29.642 30.983 -29.394 1 17.216 8 GLY C CA 1
ATOM 1678 C C . GLY B 1 8 ? 29.734 32.419 -29.938 1 16.231 8 GLY C C 1
ATOM 1679 O O . GLY B 1 8 ? 28.757 33.171 -29.975 1 14.771 8 GLY C O 1
ATOM 1680 N N . ALA B 1 9 ? 30.94 32.754 -30.454 1 15.871 9 ALA C N 1
ATOM 1681 C CA . ALA B 1 9 ? 31.183 34.047 -31.084 1 13.715 9 ALA C CA 1
ATOM 1682 C C . ALA B 1 9 ? 30.264 34.264 -32.282 1 12.547 9 ALA C C 1
ATOM 1683 O O . ALA B 1 9 ? 30.03 35.411 -32.655 1 12.45 9 ALA C O 1
ATOM 1685 N N . ALA B 1 10 ? 29.777 33.176 -32.891 1 12.569 10 ALA C N 1
ATOM 1686 C CA . ALA B 1 10 ? 28.928 33.296 -34.068 1 13.767 10 ALA C CA 1
ATOM 1687 C C . ALA B 1 10 ? 27.439 33.186 -33.731 1 14.092 10 ALA C C 1
ATOM 1688 O O . ALA B 1 10 ? 26.605 33.27 -34.629 1 16.808 10 ALA C O 1
ATOM 1690 N N . GLY B 1 11 ? 27.102 33.04 -32.438 1 12.928 11 GLY C N 1
ATOM 1691 C CA . GLY B 1 11 ? 25.715 32.827 -32.038 1 13.053 11 GLY C CA 1
ATOM 1692 C C . GLY B 1 11 ? 25.554 31.411 -31.497 1 12.534 11 GLY C C 1
ATOM 1693 O O . GLY B 1 11 ? 26.521 30.629 -31.52 1 13.23 11 GLY C O 1
ATOM 1694 N N . PRO B 1 12 ? 24.363 31.054 -30.971 1 13.018 12 PRO C N 1
ATOM 1695 C CA . PRO B 1 12 ? 24.194 29.762 -30.319 1 13.38 12 PRO C CA 1
ATOM 1696 C C . PRO B 1 12 ? 24.092 28.627 -31.328 1 13.058 12 PRO C C 1
ATOM 1697 O O . PRO B 1 12 ? 23.46 28.76 -32.378 1 13.931 12 PRO C O 1
ATOM 1701 N N . ARG B 1 13 ? 24.679 27.481 -30.955 1 13.201 13 ARG C N 1
ATOM 1702 C CA . ARG B 1 13 ? 24.51 26.33 -31.815 1 13.192 13 ARG C CA 1
ATOM 1703 C C . ARG B 1 13 ? 24.205 25.101 -30.984 1 11.76 13 ARG C C 1
ATOM 1704 O O . ARG B 1 13 ? 24.481 25.065 -29.781 1 11.565 13 ARG C O 1
ATOM 1712 N N . LEU B 1 14 ? 23.538 24.147 -31.645 1 10.518 14 LEU C N 1
ATOM 1713 C CA . LEU B 1 14 ? 23.075 22.934 -30.963 1 10.284 14 LEU C CA 1
ATOM 1714 C C . LEU B 1 14 ? 24.096 21.824 -31.196 1 10.775 14 LEU C C 1
ATOM 1715 O O . LEU B 1 14 ? 24.273 21.399 -32.336 1 12.118 14 LEU C O 1
ATOM 1720 N N . LEU B 1 15 ? 24.792 21.423 -30.133 1 9.604 15 LEU C N 1
ATOM 1721 C CA . LEU B 1 15 ? 25.874 20.451 -30.24 1 9.624 15 LEU C CA 1
ATOM 1722 C C . LEU B 1 15 ? 25.519 19.139 -29.559 1 10.374 15 LEU C C 1
ATOM 1723 O O . LEU B 1 15 ? 24.819 19.131 -28.542 1 10.355 15 LEU C O 1
ATOM 1728 N N . LEU B 1 16 ? 26.084 18.058 -30.098 1 10.325 16 LEU C N 1
ATOM 1729 C CA . LEU B 1 16 ? 25.947 16.734 -29.489 1 11.606 16 LEU C CA 1
ATOM 1730 C C . LEU B 1 16 ? 27.346 16.141 -29.353 1 12.243 16 LEU C C 1
ATOM 1731 O O . LEU B 1 16 ? 28.09 16.078 -30.347 1 12.811 16 LEU C O 1
ATOM 1736 N N . GLY B 1 17 ? 27.699 15.714 -28.14 1 13.033 17 GLY C N 1
ATOM 1737 C CA . GLY B 1 17 ? 29.042 15.196 -27.915 1 14.741 17 GLY C CA 1
ATOM 1738 C C . GLY B 1 17 ? 29.644 15.77 -26.636 1 15.401 17 GLY C C 1
ATOM 1739 O O . GLY B 1 17 ? 28.992 15.77 -25.592 1 16.633 17 GLY C O 1
ATOM 1740 N N . HIS B 1 18 ? 30.923 16.173 -26.727 1 16.924 18 HIS C N 1
ATOM 1741 C CA . HIS B 1 18 ? 31.73 16.559 -25.579 1 18.142 18 HIS C CA 1
ATOM 1742 C C . HIS B 1 18 ? 32.534 17.798 -25.966 1 20.025 18 HIS C C 1
ATOM 1743 O O . HIS B 1 18 ? 32.667 18.087 -27.153 1 18.821 18 HIS C O 1
ATOM 1750 N N . PRO B 1 19 ? 33.1 18.552 -24.99 1 23.107 19 PRO C N 1
ATOM 1751 C CA . PRO B 1 19 ? 33.789 19.805 -25.29 1 25.417 19 PRO C CA 1
ATOM 1752 C C . PRO B 1 19 ? 34.83 19.728 -26.405 1 26.415 19 PRO C C 1
ATOM 1753 O O . PRO B 1 19 ? 34.956 20.646 -27.21 1 30.272 19 PRO C O 1
ATOM 1757 N N . ASP B 1 20 ? 35.597 18.639 -26.457 1 25.015 20 ASP C N 1
ATOM 1758 C CA . ASP B 1 20 ? 36.706 18.646 -27.398 1 26.808 20 ASP C CA 1
ATOM 1759 C C . ASP B 1 20 ? 36.324 17.891 -28.664 1 22.206 20 ASP C C 1
ATOM 1760 O O . ASP B 1 20 ? 37.142 17.8 -29.594 1 26.518 20 ASP C O 1
ATOM 1765 N N . ASP B 1 21 ? 35.071 17.396 -28.72 1 19.525 21 ASP C N 1
ATOM 1766 C CA . ASP B 1 21 ? 34.684 16.529 -29.815 1 16.56 21 ASP C CA 1
ATOM 1767 C C . ASP B 1 21 ? 33.159 16.505 -29.889 1 16.334 21 ASP C C 1
ATOM 1768 O O . ASP B 1 21 ? 32.51 15.718 -29.188 1 17.261 21 ASP C O 1
ATOM 1773 N N . SER B 1 22 ? 32.592 17.365 -30.743 1 15.701 22 SER C N 1
ATOM 1774 C CA . SER B 1 22 ? 31.15 17.422 -30.882 1 14.417 22 SER C CA 1
ATOM 1775 C C . SER B 1 22 ? 30.801 17.647 -32.346 1 15.03 22 SER C C 1
ATOM 1776 O O . SER B 1 22 ? 31.639 18.026 -33.167 1 17.837 22 SER C O 1
ATOM 1779 N N . ALA B 1 23 ? 29.534 17.389 -32.655 1 12.361 23 ALA C N 1
ATOM 1780 C CA . ALA B 1 23 ? 28.995 17.594 -33.979 1 12.539 23 ALA C CA 1
ATOM 1781 C C . ALA B 1 23 ? 27.631 18.262 -33.793 1 11.522 23 ALA C C 1
ATOM 1782 O O . ALA B 1 23 ? 26.992 18.142 -32.738 1 11.559 23 ALA C O 1
ATOM 1784 N N . PRO B 1 24 ? 27.134 19.025 -34.779 1 11.408 24 PRO C N 1
ATOM 1785 C CA . PRO B 1 24 ? 25.817 19.639 -34.652 1 11.379 24 PRO C CA 1
ATOM 1786 C C . PRO B 1 24 ? 24.738 18.564 -34.5 1 11.833 24 PRO C C 1
ATOM 1787 O O . PRO B 1 24 ? 24.82 17.511 -35.117 1 12.905 24 PRO C O 1
ATOM 1791 N N . VAL B 1 25 ? 23.755 18.796 -33.63 1 10.14 25 VAL C N 1
ATOM 1792 C CA . VAL B 1 25 ? 22.658 17.847 -33.507 1 10.606 25 VAL C CA 1
ATOM 1793 C C . VAL B 1 25 ? 21.978 17.712 -34.865 1 11.217 25 VAL C C 1
ATOM 1794 O O . VAL B 1 25 ? 21.588 18.721 -35.459 1 11.519 25 VAL C O 1
ATOM 1798 N N . PRO B 1 26 ? 21.735 16.49 -35.39 1 10.971 26 PRO C N 1
ATOM 1799 C CA . PRO B 1 26 ? 20.974 16.388 -36.635 1 12.143 26 PRO C CA 1
ATOM 1800 C C . PRO B 1 26 ? 19.545 16.886 -36.441 1 12.961 26 PRO C C 1
ATOM 1801 O O . PRO B 1 26 ? 18.947 16.682 -35.385 1 12.946 26 PRO C O 1
ATOM 1805 N N . PRO B 1 27 ? 18.937 17.573 -37.418 1 14.484 27 PRO C N 1
ATOM 1806 C CA . PRO B 1 27 ? 17.6 18.123 -37.193 1 14.951 27 PRO C CA 1
ATOM 1807 C C . PRO B 1 27 ? 16.548 17.079 -36.804 1 14.941 27 PRO C C 1
ATOM 1808 O O . PRO B 1 27 ? 15.677 17.382 -35.993 1 15.467 27 PRO C O 1
ATOM 1812 N N . GLU B 1 28 ? 16.669 15.843 -37.325 1 15.698 28 GLU C N 1
ATOM 1813 C CA . GLU B 1 28 ? 15.699 14.802 -37.021 1 16.305 28 GLU C CA 1
ATOM 1814 C C . GLU B 1 28 ? 15.709 14.43 -35.534 1 16.073 28 GLU C C 1
ATOM 1815 O O . GLU B 1 28 ? 14.757 13.807 -35.053 1 16.825 28 GLU C O 1
ATOM 1821 N N . LYS B 1 29 ? 16.795 14.781 -34.828 1 13.709 29 LYS C N 1
ATOM 1822 C CA . LYS B 1 29 ? 16.875 14.453 -33.408 1 13.263 29 LYS C CA 1
ATOM 1823 C C . LYS B 1 29 ? 16.411 15.588 -32.499 1 12.798 29 LYS C C 1
ATOM 1824 O O . LYS B 1 29 ? 16.307 15.393 -31.295 1 11.383 29 LYS C O 1
ATOM 1830 N N . VAL B 1 30 ? 16.166 16.782 -33.044 1 11.421 30 VAL C N 1
ATOM 1831 C CA . VAL B 1 30 ? 15.709 17.879 -32.219 1 12.387 30 VAL C CA 1
ATOM 1832 C C . VAL B 1 30 ? 14.193 17.763 -32.107 1 12.274 30 VAL C C 1
ATOM 1833 O O . VAL B 1 30 ? 13.472 17.955 -33.102 1 14.25 30 VAL C O 1
ATOM 1837 N N . ARG B 1 31 ? 13.716 17.45 -30.898 1 11.718 31 ARG C N 1
ATOM 1838 C CA . ARG B 1 31 ? 12.29 17.37 -30.657 1 12.401 31 ARG C CA 1
ATOM 1839 C C . ARG B 1 31 ? 11.756 18.777 -30.419 1 12.041 31 ARG C C 1
ATOM 1840 O O . ARG B 1 31 ? 10.64 19.086 -30.792 1 14.049 31 ARG C O 1
ATOM 1848 N N . ALA B 1 32 ? 12.535 19.619 -29.719 1 11.179 32 ALA C N 1
ATOM 1849 C CA . ALA B 1 32 ? 12.143 21.014 -29.538 1 10.266 32 ALA C CA 1
ATOM 1850 C C . ALA B 1 32 ? 13.388 21.846 -29.266 1 10.486 32 ALA C C 1
ATOM 1851 O O . ALA B 1 32 ? 14.285 21.411 -28.537 1 10.328 32 ALA C O 1
ATOM 1853 N N . VAL B 1 33 ? 13.342 23.094 -29.748 1 10.364 33 VAL C N 1
ATOM 1854 C CA . VAL B 1 33 ? 14.336 24.076 -29.336 1 9.395 33 VAL C CA 1
ATOM 1855 C C . VAL B 1 33 ? 13.644 25.427 -29.302 1 9.22 33 VAL C C 1
ATOM 1856 O O . VAL B 1 33 ? 12.893 25.743 -30.216 1 10.258 33 VAL C O 1
ATOM 1860 N N . TYR B 1 34 ? 13.853 26.217 -28.248 1 8.787 34 TYR C N 1
ATOM 1861 C CA . TYR B 1 34 ? 13.235 27.537 -28.227 1 8.425 34 TYR C CA 1
ATOM 1862 C C . TYR B 1 34 ? 13.979 28.382 -27.199 1 8.62 34 TYR C C 1
ATOM 1863 O O . TYR B 1 34 ? 14.812 27.847 -26.469 1 8.839 34 TYR C O 1
ATOM 1872 N N . ALA B 1 35 ? 13.699 29.69 -27.202 1 8.691 35 ALA C N 1
ATOM 1873 C CA . ALA B 1 35 ? 14.312 30.588 -26.229 1 9.079 35 ALA C CA 1
ATOM 1874 C C . ALA B 1 35 ? 13.193 31.133 -25.345 1 9.747 35 ALA C C 1
ATOM 1875 O O . ALA B 1 35 ? 12.014 31.087 -25.706 1 10.043 35 ALA C O 1
ATOM 1877 N N . VAL B 1 36 ? 13.576 31.619 -24.164 1 9.739 36 VAL C N 1
ATOM 1878 C CA . VAL B 1 36 ? 12.664 32.363 -23.323 1 10.321 36 VAL C CA 1
ATOM 1879 C C . VAL B 1 36 ? 13.306 33.74 -23.117 1 10.17 36 VAL C C 1
ATOM 1880 O O . VAL B 1 36 ? 14.502 33.801 -22.861 1 9.811 36 VAL C O 1
ATOM 1884 N N . ASP B 1 37 ? 12.525 34.824 -23.246 1 10.712 37 ASP C N 1
ATOM 1885 C CA . ASP B 1 37 ? 13.093 36.159 -23.079 1 11.563 37 ASP C CA 1
ATOM 1886 C C . ASP B 1 37 ? 13.06 36.553 -21.6 1 10.759 37 ASP C C 1
ATOM 1887 O O . ASP B 1 37 ? 12.668 35.761 -20.727 1 11.078 37 ASP C O 1
ATOM 1892 N N . ALA B 1 38 ? 13.504 37.786 -21.299 1 11.374 38 ALA C N 1
ATOM 1893 C CA . ALA B 1 38 ? 13.712 38.172 -19.907 1 12.156 38 ALA C CA 1
ATOM 1894 C C . ALA B 1 38 ? 12.387 38.339 -19.177 1 12.356 38 ALA C C 1
ATOM 1895 O O . ALA B 1 38 ? 12.383 38.385 -17.95 1 13.505 38 ALA C O 1
ATOM 1897 N N . GLN B 1 39 ? 11.291 38.473 -19.933 1 13.377 39 GLN C N 1
ATOM 1898 C CA . GLN B 1 39 ? 9.95 38.642 -19.376 1 15.124 39 GLN C CA 1
ATOM 1899 C C . GLN B 1 39 ? 9.258 37.285 -19.288 1 16.32 39 GLN C C 1
ATOM 1900 O O . GLN B 1 39 ? 8.102 37.227 -18.9 1 18.417 39 GLN C O 1
ATOM 1906 N N . GLY B 1 40 ? 9.991 36.2 -19.58 1 15.803 40 GLY C N 1
ATOM 1907 C CA . GLY B 1 40 ? 9.442 34.863 -19.466 1 16.545 40 GLY C CA 1
ATOM 1908 C C . GLY B 1 40 ? 8.616 34.458 -20.686 1 16.85 40 GLY C C 1
ATOM 1909 O O . GLY B 1 40 ? 7.936 33.429 -20.662 1 20.045 40 GLY C O 1
ATOM 1910 N N . ARG B 1 41 ? 8.668 35.244 -21.767 1 15.895 41 ARG C N 1
ATOM 1911 C CA . ARG B 1 41 ? 7.9 34.893 -22.954 1 18.703 41 ARG C CA 1
ATOM 1912 C C . ARG B 1 41 ? 8.689 33.871 -23.778 1 17.166 41 ARG C C 1
ATOM 1913 O O . ARG B 1 41 ? 9.889 34.046 -24.015 1 16.413 41 ARG C O 1
ATOM 1921 N N . ARG B 1 42 ? 7.993 32.844 -24.282 1 16.476 42 ARG C N 1
ATOM 1922 C CA . ARG B 1 42 ? 8.625 31.874 -25.153 1 15.26 42 ARG C CA 1
ATOM 1923 C C . ARG B 1 42 ? 8.839 32.518 -26.519 1 15.711 42 ARG C C 1
ATOM 1924 O O . ARG B 1 42 ? 7.906 33.082 -27.107 1 17.322 42 ARG C O 1
ATOM 1932 N N . LEU B 1 43 ? 10.06 32.406 -27.033 1 13.747 43 LEU C N 1
ATOM 1933 C CA . LEU B 1 43 ? 10.379 32.887 -28.368 1 14.698 43 LEU C CA 1
ATOM 1934 C C . LEU B 1 43 ? 10.596 31.695 -29.277 1 14.889 43 LEU C C 1
ATOM 1935 O O . LEU B 1 43 ? 11.545 30.938 -29.057 1 15.491 43 LEU C O 1
ATOM 1940 N N . GLU B 1 44 ? 9.739 31.602 -30.316 1 15.226 44 GLU C N 1
ATOM 1941 C CA . GLU B 1 44 ? 9.846 30.556 -31.325 1 16.649 44 GLU C CA 1
ATOM 1942 C C . GLU B 1 44 ? 11.232 30.672 -31.98 1 15.634 44 GLU C C 1
ATOM 1943 O O . GLU B 1 44 ? 11.716 31.774 -32.233 1 17.143 44 GLU C O 1
ATOM 1949 N N . ALA B 1 45 ? 11.884 29.542 -32.232 1 15.535 45 ALA C N 1
ATOM 1950 C CA . ALA B 1 45 ? 13.19 29.596 -32.88 1 15.87 45 ALA C CA 1
ATOM 1951 C C . ALA B 1 45 ? 13.427 28.286 -33.603 1 16.884 45 ALA C C 1
ATOM 1952 O O . ALA B 1 45 ? 13.262 27.221 -33.03 1 17.356 45 ALA C O 1
ATOM 1954 N N . THR B 1 46 ? 13.819 28.388 -34.873 1 17.001 46 THR C N 1
ATOM 1955 C CA . THR B 1 46 ? 14.222 27.191 -35.59 1 18.179 46 THR C CA 1
ATOM 1956 C C . THR B 1 46 ? 15.584 27.457 -36.188 1 15.088 46 THR C C 1
ATOM 1957 O O . THR B 1 46 ? 15.856 28.558 -36.638 1 15.941 46 THR C O 1
ATOM 1961 N N . ARG B 1 47 ? 16.454 26.456 -36.091 1 15.456 47 ARG C N 1
ATOM 1962 C CA . ARG B 1 47 ? 17.721 26.594 -36.789 1 15.598 47 ARG C CA 1
ATOM 1963 C C . ARG B 1 47 ? 17.443 26.532 -38.287 1 15.673 47 ARG C C 1
ATOM 1964 O O . ARG B 1 47 ? 16.67 25.655 -38.744 1 14.586 47 ARG C O 1
ATOM 1972 N N . GLY B 1 48 ? 18.052 27.463 -39.048 1 15.505 48 GLY C N 1
ATOM 1973 C CA . GLY B 1 48 ? 17.857 27.47 -40.49 1 15.6 48 GLY C CA 1
ATOM 1974 C C . GLY B 1 48 ? 18.497 26.232 -41.125 1 15.588 48 GLY C C 1
ATOM 1975 O O . GLY B 1 48 ? 19.624 25.861 -40.778 1 15.341 48 GLY C O 1
ATOM 1976 N N . ALA B 1 49 ? 17.787 25.577 -42.047 1 14.631 49 ALA C N 1
ATOM 1977 C CA . ALA B 1 49 ? 18.361 24.442 -42.767 1 15.084 49 ALA C CA 1
ATOM 1978 C C . ALA B 1 49 ? 19.543 24.877 -43.644 1 15.249 49 ALA C C 1
ATOM 1979 O O . ALA B 1 49 ? 20.523 24.144 -43.734 1 15.059 49 ALA C O 1
ATOM 1981 N N . ALA B 1 50 ? 19.498 26.091 -44.215 1 14.293 50 ALA C N 1
ATOM 1982 C CA . ALA B 1 50 ? 20.529 26.495 -45.174 1 14.324 50 ALA C CA 1
ATOM 1983 C C . ALA B 1 50 ? 21.84 26.839 -44.473 1 14.128 50 ALA C C 1
ATOM 1984 O O . ALA B 1 50 ? 22.899 26.492 -44.983 1 13.657 50 ALA C O 1
ATOM 1986 N N . GLY B 1 51 ? 21.775 27.54 -43.338 1 14.488 51 GLY C N 1
ATOM 1987 C CA . GLY B 1 51 ? 23.002 28.08 -42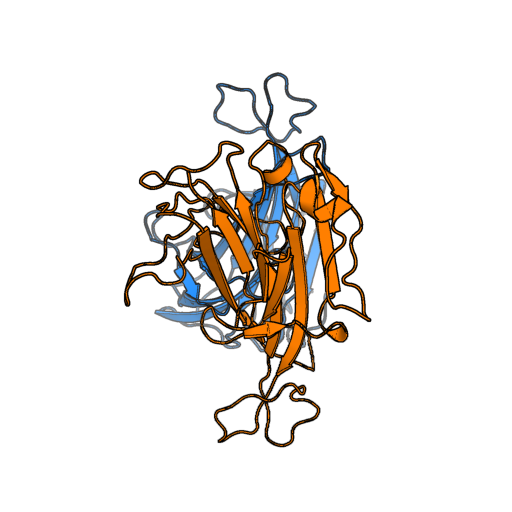.746 1 14.134 51 GLY C CA 1
ATOM 1988 C C . GLY B 1 51 ? 23.334 27.478 -41.391 1 14.618 51 GLY C C 1
ATOM 1989 O O . GLY B 1 51 ? 24.439 27.703 -40.879 1 16.165 51 GLY C O 1
ATOM 1990 N N . GLY B 1 52 ? 22.348 26.779 -40.793 1 13.528 52 GLY C N 1
ATOM 1991 C CA . GLY B 1 52 ? 22.544 26.059 -39.553 1 14.456 52 GLY C CA 1
ATOM 1992 C C . GLY B 1 52 ? 22.495 26.96 -38.32 1 14.036 52 GLY C C 1
ATOM 1993 O O . GLY B 1 52 ? 22.845 26.529 -37.229 1 15 52 GLY C O 1
ATOM 1994 N N . ALA B 1 53 ? 22.02 28.206 -38.467 1 13.283 53 ALA C N 1
ATOM 1995 C CA . ALA B 1 53 ? 22.083 29.148 -37.365 1 13.757 53 ALA C CA 1
ATOM 1996 C C . ALA B 1 53 ? 20.685 29.346 -36.771 1 12.645 53 ALA C C 1
ATOM 1997 O O . ALA B 1 53 ? 19.679 29.252 -37.475 1 12.195 53 ALA C O 1
ATOM 1999 N N . LEU B 1 54 ? 20.669 29.688 -35.476 1 12.786 54 LEU C N 1
ATOM 2000 C CA . LEU B 1 54 ? 19.449 30.14 -34.817 1 12.543 54 LEU C CA 1
ATOM 2001 C C . LEU B 1 54 ? 19.252 31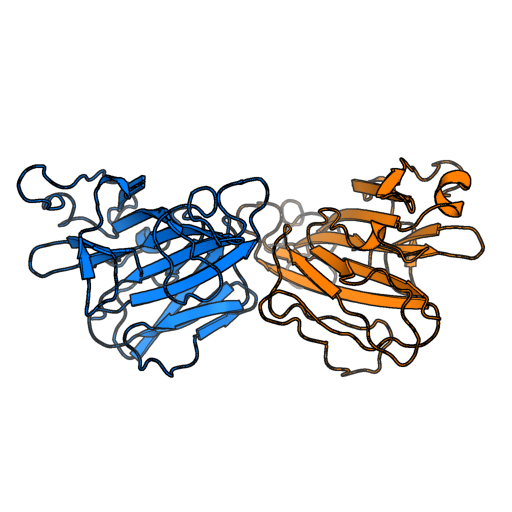.641 -35.068 1 12.876 54 LEU C C 1
ATOM 2002 O O . LEU B 1 54 ? 20.215 32.369 -35.301 1 13.22 54 LEU C O 1
ATOM 2007 N N . PRO B 1 55 ? 17.986 32.138 -35.053 1 12.089 55 PRO C N 1
ATOM 2008 C CA . PRO B 1 55 ? 17.692 33.524 -35.413 1 11.596 55 PRO C CA 1
ATOM 2009 C C . PRO B 1 55 ? 18.372 34.547 -34.497 1 11.356 55 PRO C C 1
ATOM 2010 O O . PRO B 1 55 ? 18.257 34.475 -33.264 1 10.588 55 PRO C O 1
ATOM 2014 N N . THR B 1 56 ? 19.076 35.499 -35.131 1 11.622 56 THR C N 1
ATOM 2015 C CA . THR B 1 56 ? 19.86 36.519 -34.437 1 11.888 56 THR C CA 1
ATOM 2016 C C . THR B 1 56 ? 18.968 37.364 -33.514 1 12.184 56 THR C C 1
ATOM 2017 O O . THR B 1 56 ? 19.38 37.714 -32.398 1 11.525 56 THR C O 1
ATOM 2021 N N . SER B 1 57 ? 17.76 37.723 -33.991 1 11.761 57 SER C N 1
ATOM 2022 C CA . SER B 1 57 ? 16.95 38.641 -33.208 1 11.735 57 SER C CA 1
ATOM 2023 C C . SER B 1 57 ? 16.4 37.93 -31.974 1 12.098 57 SER C C 1
ATOM 2024 O O . SER B 1 57 ? 16.085 38.605 -30.998 1 13.469 57 SER C O 1
ATOM 2027 N N . VAL B 1 58 ? 16.292 36.589 -32.004 1 10.241 58 VAL C N 1
ATOM 2028 C CA . VAL B 1 58 ? 15.906 35.846 -30.805 1 10.671 58 VAL C CA 1
ATOM 2029 C C . VAL B 1 58 ? 17.128 35.711 -29.903 1 10.403 58 VAL C C 1
ATOM 2030 O O . VAL B 1 58 ? 17.041 35.993 -28.702 1 9.716 58 VAL C O 1
ATOM 2034 N N . ALA B 1 59 ? 18.257 35.266 -30.481 1 10.115 59 ALA C N 1
ATOM 2035 C CA . ALA B 1 59 ? 19.442 34.996 -29.684 1 10.487 59 ALA C CA 1
ATOM 2036 C C . ALA B 1 59 ? 19.888 36.235 -28.89 1 10.583 59 ALA C C 1
ATOM 2037 O O . ALA B 1 59 ? 20.302 36.122 -27.719 1 11.037 59 ALA C O 1
ATOM 2039 N N . GLY B 1 60 ? 19.788 37.42 -29.51 1 9.604 60 GLY C N 1
ATOM 2040 C CA . GLY B 1 60 ? 20.31 38.631 -28.887 1 10.322 60 GLY C CA 1
ATOM 2041 C C . GLY B 1 60 ? 19.544 39.015 -27.625 1 11.796 60 GLY C C 1
ATOM 2042 O O . GLY B 1 60 ? 20.105 39.674 -26.747 1 13.923 60 GLY C O 1
ATOM 2043 N N . GLN B 1 61 ? 18.269 38.63 -27.555 1 11.405 61 GLN C N 1
ATOM 2044 C CA . GLN B 1 61 ? 17.427 38.986 -26.409 1 12.098 61 GLN C CA 1
ATOM 2045 C C . GLN B 1 61 ? 17.049 37.789 -25.53 1 12.349 61 GLN C C 1
ATOM 2046 O O . GLN B 1 61 ? 16.241 37.957 -24.611 1 12.552 61 GLN C O 1
ATOM 2052 N N . ALA B 1 62 ? 17.596 36.603 -25.818 1 11.518 62 ALA C N 1
ATOM 2053 C CA . ALA B 1 62 ? 17.271 35.41 -25.04 1 10.844 62 ALA C CA 1
ATOM 2054 C C . ALA B 1 62 ? 17.768 35.535 -23.601 1 10.987 62 ALA C C 1
ATOM 2055 O O . ALA B 1 62 ? 18.91 35.932 -23.359 1 12.44 62 ALA C O 1
ATOM 2057 N N . ALA B 1 63 ? 16.926 35.113 -22.664 1 8.973 63 ALA C N 1
ATOM 2058 C CA . ALA B 1 63 ? 17.397 34.909 -21.298 1 8.665 63 ALA C CA 1
ATOM 2059 C C . ALA B 1 63 ? 17.968 33.49 -21.214 1 9.095 63 ALA C C 1
ATOM 2060 O O . ALA B 1 63 ? 18.942 33.255 -20.497 1 10.125 63 ALA C O 1
ATOM 2062 N N A MET B 1 64 ? 17.296 32.529 -21.872 0.5 9.095 64 MET C N 1
ATOM 2063 N N B MET B 1 64 ? 17.391 32.567 -21.991 0.5 9.272 64 MET C N 1
ATOM 2064 C CA A MET B 1 64 ? 17.767 31.15 -21.818 0.5 9.041 64 MET C CA 1
ATOM 2065 C CA B MET B 1 64 ? 17.723 31.159 -21.836 0.5 9.502 64 MET C CA 1
ATOM 2066 C C A MET B 1 64 ? 17.294 30.399 -23.06 0.5 8.944 64 MET C C 1
ATOM 2067 C C B MET B 1 64 ? 17.314 30.427 -23.106 0.5 9.074 64 MET C C 1
ATOM 2068 O O A MET B 1 64 ? 16.256 30.755 -23.641 0.5 9.405 64 MET C O 1
ATOM 2069 O O B MET B 1 64 ? 16.321 30.806 -23.727 0.5 9.362 64 MET C O 1
ATOM 2078 N N . TRP B 1 65 ? 18.114 29.428 -23.477 1 8.545 65 TRP C N 1
ATOM 2079 C CA . TRP B 1 65 ? 17.78 28.489 -24.543 1 8.12 65 TRP C CA 1
ATOM 2080 C C . TRP B 1 65 ? 17.421 27.138 -23.92 1 8.498 65 TRP C C 1
ATOM 2081 O O . TRP B 1 65 ? 18.016 26.737 -22.924 1 8.701 65 TRP C O 1
ATOM 2092 N N . VAL B 1 66 ? 16.467 26.425 -24.556 1 8.056 66 VAL C N 1
ATOM 2093 C CA . VAL B 1 66 ? 15.983 25.154 -24.059 1 8.982 66 VAL C CA 1
ATOM 2094 C C . VAL B 1 66 ? 16.057 24.174 -25.214 1 9.78 66 VAL C C 1
ATOM 2095 O O . VAL B 1 66 ? 15.579 24.518 -26.286 1 10.877 66 VAL C O 1
ATOM 2099 N N . LEU B 1 67 ? 16.627 22.976 -24.962 1 8.974 67 LEU C N 1
ATOM 2100 C CA . LEU B 1 67 ? 16.843 21.99 -26.009 1 8.937 67 LEU C CA 1
ATOM 2101 C C . LEU B 1 67 ? 16.388 20.607 -25.559 1 8.938 67 LEU C C 1
ATOM 2102 O O . LEU B 1 67 ? 16.722 20.158 -24.462 1 10.065 67 LEU C O 1
ATOM 2107 N N . ASP B 1 68 ? 15.561 19.967 -26.411 1 9.374 68 ASP C N 1
ATOM 2108 C CA . ASP B 1 68 ? 15.031 18.634 -26.157 1 9.647 68 ASP C CA 1
ATOM 2109 C C . ASP B 1 68 ? 15.404 17.76 -27.344 1 10.016 68 ASP C C 1
ATOM 2110 O O . ASP B 1 68 ? 14.943 18.02 -28.458 1 10.603 68 ASP C O 1
ATOM 2115 N N . VAL B 1 69 ? 16.226 16.727 -27.065 1 9.782 69 VAL C N 1
ATOM 2116 C CA . VAL B 1 69 ? 16.771 15.88 -28.122 1 10.658 69 VAL C CA 1
ATOM 2117 C C . VAL B 1 69 ? 16.341 14.434 -27.873 1 10.466 69 VAL C C 1
ATOM 2118 O O . VAL B 1 69 ? 16.447 13.914 -26.766 1 11.096 69 VAL C O 1
ATOM 2122 N N . ASP B 1 70 ? 15.714 13.841 -28.905 1 10.367 70 ASP C N 1
ATOM 2123 C CA . ASP B 1 70 ? 15.405 12.417 -28.866 1 10.921 70 ASP C CA 1
ATOM 2124 C C . ASP B 1 70 ? 16.488 11.718 -29.666 1 11.725 70 ASP C C 1
ATOM 2125 O O . ASP B 1 70 ? 16.526 11.843 -30.894 1 13.791 70 ASP C O 1
ATOM 2130 N N . ASN B 1 71 ? 17.409 11.061 -28.962 1 11.491 71 ASN C N 1
ATOM 2131 C CA . ASN B 1 71 ? 18.558 10.437 -29.606 1 11.415 71 ASN C CA 1
ATOM 2132 C C . ASN B 1 71 ? 18.218 9.006 -30.021 1 11.428 71 ASN C C 1
ATOM 2133 O O . ASN B 1 71 ? 19.128 8.267 -30.438 1 12.593 71 ASN C O 1
ATOM 2138 N N . GLY B 1 72 ? 16.934 8.627 -29.91 1 10.872 72 GLY C N 1
ATOM 2139 C CA . GLY B 1 72 ? 16.477 7.363 -30.483 1 11.091 72 GLY C CA 1
ATOM 2140 C C . GLY B 1 72 ? 16.978 6.141 -29.714 1 10.052 72 GLY C C 1
ATOM 2141 O O . GLY B 1 72 ? 17.324 6.219 -28.522 1 9.769 72 GLY C O 1
ATOM 2142 N N . TYR B 1 73 ? 16.901 4.996 -30.389 1 9.768 73 TYR C N 1
ATOM 2143 C CA . TYR B 1 73 ? 17.164 3.71 -29.743 1 9.516 73 TYR C CA 1
ATOM 2144 C C . TYR B 1 73 ? 18.534 3.165 -30.117 1 9.663 73 TYR C C 1
ATOM 2145 O O . TYR B 1 73 ? 19.014 3.341 -31.262 1 10.919 73 TYR C O 1
ATOM 2154 N N . TRP B 1 74 ? 19.136 2.44 -29.159 1 9.411 74 TRP C N 1
ATOM 2155 C CA . TRP B 1 74 ? 20.479 1.94 -29.306 1 9.284 74 TRP C CA 1
ATOM 2156 C C . TRP B 1 74 ? 20.542 0.497 -28.818 1 9.236 74 TRP C C 1
ATOM 2157 O O . TRP B 1 74 ? 19.883 0.125 -27.851 1 10.332 74 TRP C O 1
ATOM 2168 N N . SER B 1 75 ? 21.348 -0.323 -29.479 1 8.73 75 SER C N 1
ATOM 2169 C CA . SER B 1 75 ? 21.502 -1.714 -29.044 1 8.908 75 SER C CA 1
ATOM 2170 C C . SER B 1 75 ? 22.78 -2.25 -29.673 1 9.525 75 SER C C 1
ATOM 2171 O O . SER B 1 75 ? 23.366 -1.601 -30.549 1 10.491 75 SER C O 1
ATOM 2174 N N . LYS B 1 76 ? 23.144 -3.486 -29.312 1 9.876 76 LYS C N 1
ATOM 2175 C CA A LYS B 1 76 ? 24.267 -4.154 -29.948 0.5 9.949 76 LYS C CA 1
ATOM 2176 C CA B LYS B 1 76 ? 24.286 -4.151 -29.923 0.5 10.165 76 LYS C CA 1
ATOM 2177 C C . LYS B 1 76 ? 24.096 -5.652 -29.736 1 10.078 76 LYS C C 1
ATOM 2178 O O . LYS B 1 76 ? 23.456 -6.065 -28.775 1 10.574 76 LYS C O 1
ATOM 2189 N N . PRO B 1 77 ? 24.63 -6.496 -30.63 1 10.646 77 PRO C N 1
ATOM 2190 C CA . PRO B 1 77 ? 24.578 -7.941 -30.404 1 10.361 77 PRO C CA 1
ATOM 2191 C C . PRO B 1 77 ? 25.411 -8.353 -29.203 1 11.743 77 PRO C C 1
ATOM 2192 O O . PRO B 1 77 ? 26.404 -7.698 -28.915 1 11.908 77 PRO C O 1
ATOM 2196 N N . ALA B 1 78 ? 24.983 -9.438 -28.55 1 12.629 78 ALA C N 1
ATOM 2197 C CA . ALA B 1 78 ? 25.772 -10.094 -27.52 1 13.773 78 ALA C CA 1
ATOM 2198 C C . ALA B 1 78 ? 27.206 -10.237 -28.018 1 14.469 78 ALA C C 1
ATOM 2199 O O . ALA B 1 78 ? 27.419 -10.647 -29.161 1 14.351 78 ALA C O 1
ATOM 2201 N N . GLY B 1 79 ? 28.164 -9.914 -27.141 1 15.359 79 GLY C N 1
ATOM 2202 C CA . GLY B 1 79 ? 29.554 -10.089 -27.515 1 17.121 79 GLY C CA 1
ATOM 2203 C C . GLY B 1 79 ? 30.199 -8.818 -28.067 1 17.683 79 GLY C C 1
ATOM 2204 O O . GLY B 1 79 ? 31.428 -8.725 -28.08 1 18.769 79 GLY C O 1
ATOM 2205 N N . SER B 1 80 ? 29.389 -7.812 -28.455 1 14.603 80 SER C N 1
ATOM 2206 C CA . SER B 1 80 ? 29.932 -6.547 -28.939 1 15.703 80 SER C CA 1
ATOM 2207 C C . SER B 1 80 ? 30.009 -5.493 -27.831 1 16.216 80 SER C C 1
ATOM 2208 O O . SER B 1 80 ? 29.401 -5.671 -26.769 1 16.451 80 SER C O 1
ATOM 2211 N N A THR B 1 81 ? 30.713 -4.385 -28.099 0.5 16.839 81 THR C N 1
ATOM 2212 N N B THR B 1 81 ? 30.711 -4.384 -28.092 0.5 16.587 81 THR C N 1
ATOM 2213 C CA A THR B 1 81 ? 30.968 -3.379 -27.078 0.5 17.323 81 THR C CA 1
ATOM 2214 C CA B THR B 1 81 ? 30.952 -3.371 -27.078 0.5 16.995 81 THR C CA 1
ATOM 2215 C C A THR B 1 81 ? 30.345 -2.025 -27.435 0.5 16.471 81 THR C C 1
ATOM 2216 C C B THR B 1 81 ? 30.256 -2.061 -27.445 0.5 16.224 81 THR C C 1
ATOM 2217 O O A THR B 1 81 ? 29.932 -1.287 -26.544 0.5 17.426 81 THR C O 1
ATOM 2218 O O B THR B 1 81 ? 29.658 -1.422 -26.584 0.5 16.838 81 THR C O 1
ATOM 2225 N N . THR B 1 82 ? 30.269 -1.694 -28.731 1 15.097 82 THR C N 1
ATOM 2226 C CA . THR B 1 82 ? 29.765 -0.388 -29.164 1 15.192 82 THR C CA 1
ATOM 2227 C C . THR B 1 82 ? 28.306 -0.515 -29.599 1 14.209 82 THR C C 1
ATOM 2228 O O . THR B 1 82 ? 28.004 -1.303 -30.493 1 14.494 82 THR C O 1
ATOM 2232 N N A SER B 1 83 ? 27.424 0.29 -28.99 0.75 14.426 83 SER C N 1
ATOM 2233 N N B SER B 1 83 ? 27.41 0.271 -28.989 0.25 13.736 83 SER C N 1
ATOM 2234 C CA A SER B 1 83 ? 26.03 0.324 -29.413 0.75 13.846 83 SER C CA 1
ATOM 2235 C CA B SER B 1 83 ? 26.018 0.259 -29.416 0.25 12.944 83 SER C CA 1
ATOM 2236 C C A SER B 1 83 ? 25.885 1.033 -30.752 0.75 12.977 83 SER C C 1
ATOM 2237 C C B SER B 1 83 ? 25.861 1.024 -30.727 0.25 12.717 83 SER C C 1
ATOM 2238 O O A SER B 1 83 ? 26.635 1.975 -31.043 0.75 13.765 83 SER C O 1
ATOM 2239 O O B SER B 1 83 ? 26.573 1.996 -30.984 0.25 12.984 83 SER C O 1
ATOM 2244 N N . VAL B 1 84 ? 24.904 0.561 -31.536 1 12.301 84 VAL C N 1
ATOM 2245 C CA . VAL B 1 84 ? 24.493 1.225 -32.767 1 11.046 84 VAL C CA 1
ATOM 2246 C C . VAL B 1 84 ? 23.097 1.822 -32.576 1 10.561 84 VAL C C 1
ATOM 2247 O O . VAL B 1 84 ? 22.364 1.385 -31.682 1 10.723 84 VAL C O 1
ATOM 2251 N N . ASN B 1 85 ? 22.757 2.85 -33.376 1 9.283 85 ASN C N 1
ATOM 2252 C CA . ASN B 1 85 ? 21.524 3.598 -33.182 1 9.833 85 ASN C CA 1
ATOM 2253 C C . ASN B 1 85 ? 20.36 2.918 -33.908 1 10.527 85 ASN C C 1
ATOM 2254 O O . ASN B 1 85 ? 19.672 3.522 -34.738 1 11.804 85 ASN C O 1
ATOM 2259 N N . ARG B 1 86 ? 20.134 1.633 -33.595 1 10.102 86 ARG C N 1
ATOM 2260 C CA . ARG B 1 86 ? 18.998 0.871 -34.071 1 10.931 86 ARG C CA 1
ATOM 2261 C C . ARG B 1 86 ? 18.422 0.152 -32.849 1 10.1 86 ARG C C 1
ATOM 2262 O O . ARG B 1 86 ? 19.162 -0.228 -31.923 1 9.662 86 ARG C O 1
ATOM 2270 N N . PRO B 1 87 ? 17.092 -0.078 -32.799 1 9.642 87 PRO C N 1
ATOM 2271 C CA . PRO B 1 87 ? 16.51 -0.769 -31.662 1 9.559 87 PRO C CA 1
ATOM 2272 C C . PRO B 1 87 ? 16.824 -2.266 -31.673 1 9.04 87 PRO C C 1
ATOM 2273 O O . PRO B 1 87 ? 17.053 -2.871 -32.732 1 8.96 87 PRO C O 1
ATOM 2277 N N . ARG B 1 88 ? 16.802 -2.851 -30.479 1 8.86 88 ARG C N 1
ATOM 2278 C CA . ARG B 1 88 ? 17.113 -4.272 -30.29 1 8.941 88 ARG C CA 1
ATOM 2279 C C . ARG B 1 88 ? 16.188 -5.16 -31.128 1 9.273 88 ARG C C 1
ATOM 2280 O O . ARG B 1 88 ? 16.552 -6.299 -31.429 1 9.627 88 ARG C O 1
ATOM 2288 N N . THR B 1 89 ? 14.991 -4.651 -31.478 1 9.404 89 THR C N 1
ATOM 2289 C CA . THR B 1 89 ? 14.023 -5.393 -32.275 1 9.409 89 THR C CA 1
ATOM 2290 C C . THR B 1 89 ? 14.466 -5.513 -33.733 1 9.899 89 THR C C 1
ATOM 2291 O O . THR B 1 89 ? 13.812 -6.209 -34.499 1 10.014 89 THR C O 1
ATOM 2295 N N A GLU B 1 90 ? 15.574 -4.859 -34.108 0.5 9.909 90 GLU C N 1
ATOM 2296 N N B GLU B 1 90 ? 15.571 -4.862 -34.116 0.5 9.932 90 GLU C N 1
ATOM 2297 C CA A GLU B 1 90 ? 16.056 -4.904 -35.486 0.5 10.643 90 GLU C CA 1
ATOM 2298 C CA B GLU B 1 90 ? 16.026 -5.011 -35.496 0.5 10.773 90 GLU C CA 1
ATOM 2299 C C A GLU B 1 90 ? 17.501 -5.388 -35.582 0.5 10.369 90 GLU C C 1
ATOM 2300 C C B GLU B 1 90 ? 17.526 -5.306 -35.565 0.5 10.545 90 GLU C C 1
ATOM 2301 O O A GLU B 1 90 ? 18.048 -5.479 -36.693 0.5 10.768 90 GLU C O 1
ATOM 2302 O O B GLU B 1 90 ? 18.142 -5.204 -36.634 0.5 11.522 90 GLU C O 1
ATOM 2313 N N . VAL B 1 91 ? 18.102 -5.714 -34.432 1 10.171 91 VAL C N 1
ATOM 2314 C CA . VAL B 1 91 ? 19.52 -6.08 -34.383 1 9.441 91 VAL C CA 1
ATOM 2315 C C . VAL B 1 91 ? 19.622 -7.527 -33.896 1 10.039 91 VAL C C 1
ATOM 2316 O O . VAL B 1 91 ? 19.51 -7.786 -32.676 1 9.559 91 VAL C O 1
ATOM 2320 N N . PRO B 1 92 ? 19.835 -8.513 -34.803 1 10.089 92 PRO C N 1
ATOM 2321 C CA . PRO B 1 92 ? 20.025 -9.901 -34.367 1 11.077 92 PRO C CA 1
ATOM 2322 C C . PRO B 1 92 ? 21.139 -10.006 -33.337 1 11.56 92 PRO C C 1
ATOM 2323 O O . PRO B 1 92 ? 22.198 -9.402 -33.509 1 12.367 92 PRO C O 1
ATOM 2327 N N . GLY B 1 93 ? 20.859 -10.747 -32.261 1 11.49 93 GLY C N 1
ATOM 2328 C CA . GLY B 1 93 ? 21.798 -10.943 -31.182 1 11.263 93 GLY C CA 1
ATOM 2329 C C . GLY B 1 93 ? 21.591 -9.971 -30.025 1 10.29 93 GLY C C 1
ATOM 2330 O O . GLY B 1 93 ? 22.142 -10.201 -28.954 1 10.823 93 GLY C O 1
ATOM 2331 N N . ALA B 1 94 ? 20.799 -8.905 -30.2 1 10.696 94 ALA C N 1
ATOM 2332 C CA . ALA B 1 94 ? 20.567 -7.961 -29.12 1 10.334 94 ALA C CA 1
ATOM 2333 C C . ALA B 1 94 ? 19.43 -8.474 -28.243 1 11.007 94 ALA C C 1
ATOM 2334 O O . ALA B 1 94 ? 18.491 -9.068 -28.733 1 11.685 94 ALA C O 1
ATOM 2336 N N . THR B 1 95 ? 19.534 -8.231 -26.944 1 11.625 95 THR C N 1
ATOM 2337 C CA . THR B 1 95 ? 18.422 -8.55 -26.047 1 12.71 95 THR C CA 1
ATOM 2338 C C . THR B 1 95 ? 18.101 -7.373 -25.141 1 14.181 95 THR C C 1
ATOM 2339 O O . THR B 1 95 ? 17.051 -7.372 -24.496 1 15.745 95 THR C O 1
ATOM 2343 N N . SER B 1 96 ? 19.026 -6.439 -25.025 1 12.896 96 SER C N 1
ATOM 2344 C CA . SER B 1 96 ? 18.766 -5.261 -24.232 1 13.117 96 SER C CA 1
ATOM 2345 C C . SER B 1 96 ? 18.904 -4.07 -25.161 1 11.97 96 SER C C 1
ATOM 2346 O O . SER B 1 96 ? 19.388 -4.204 -26.29 1 10.91 96 SER C O 1
ATOM 2349 N N . GLY B 1 97 ? 18.42 -2.917 -24.703 1 10.933 97 GLY C N 1
ATOM 2350 C CA . GLY B 1 97 ? 18.57 -1.741 -25.533 1 11.686 97 GLY C CA 1
ATOM 2351 C C . GLY B 1 97 ? 18.166 -0.504 -24.767 1 11.206 97 GLY C C 1
ATOM 2352 O O . GLY B 1 97 ? 17.46 -0.6 -23.764 1 10.984 97 GLY C O 1
ATOM 2353 N N . THR B 1 98 ? 18.602 0.647 -25.288 1 11.643 98 THR C N 1
ATOM 2354 C CA . THR B 1 98 ? 18.404 1.899 -24.588 1 12.396 98 THR C CA 1
ATOM 2355 C C . THR B 1 98 ? 17.599 2.857 -25.461 1 11.123 98 THR C C 1
ATOM 2356 O O . THR B 1 98 ? 17.812 2.925 -26.679 1 12.096 98 THR C O 1
ATOM 2360 N N . HIS B 1 99 ? 16.688 3.614 -24.836 1 10.293 99 HIS C N 1
ATOM 2361 C CA . HIS B 1 99 ? 16.135 4.817 -25.439 1 10.086 99 HIS C CA 1
ATOM 2362 C C . HIS B 1 99 ? 16.949 5.967 -24.853 1 10.203 99 HIS C C 1
ATOM 2363 O O . HIS B 1 99 ? 16.968 6.126 -23.616 1 9.503 99 HIS C O 1
ATOM 2370 N N . SER B 1 100 ? 17.623 6.723 -25.729 1 9.607 100 SER C N 1
ATOM 2371 C CA . SER B 1 100 ? 18.545 7.777 -25.322 1 9.867 100 SER C CA 1
ATOM 2372 C C . SER B 1 100 ? 17.889 9.152 -25.456 1 10.001 100 SER C C 1
ATOM 2373 O O . SER B 1 100 ? 17.497 9.536 -26.563 1 10.08 100 SER C O 1
ATOM 2376 N N . LEU B 1 101 ? 17.752 9.88 -24.335 1 10.165 101 LEU C N 1
ATOM 2377 C CA . LEU B 1 101 ? 17.125 11.196 -24.316 1 9.931 101 LEU C CA 1
ATOM 2378 C C . LEU B 1 101 ? 18.171 12.19 -23.822 1 9.956 101 LEU C C 1
ATOM 2379 O O . LEU B 1 101 ? 18.882 11.896 -22.864 1 10.218 101 LEU C O 1
ATOM 2384 N N . LYS B 1 102 ? 18.201 13.386 -24.427 1 9.11 102 LYS C N 1
ATOM 2385 C CA . LYS B 1 102 ? 19.19 14.374 -24.022 1 9.114 102 LYS C CA 1
ATOM 2386 C C . LYS B 1 102 ? 18.571 15.76 -23.989 1 8.665 102 LYS C C 1
ATOM 2387 O O . LYS B 1 102 ? 17.791 16.126 -24.854 1 10.669 102 LYS C O 1
ATOM 2393 N N . PHE B 1 103 ? 18.858 16.487 -22.907 1 8.062 103 PHE C N 1
ATOM 2394 C CA . PHE B 1 103 ? 18.201 17.771 -22.686 1 8.538 103 PHE C CA 1
ATOM 2395 C C . PHE B 1 103 ? 19.271 18.785 -22.354 1 8.741 103 PHE C C 1
ATOM 2396 O O . PHE B 1 103 ? 20.293 18.448 -21.767 1 8.903 103 PHE C O 1
ATOM 2404 N N . GLY B 1 104 ? 19.014 20.041 -22.7 1 8.805 104 GLY C N 1
ATOM 2405 C CA . GLY B 1 104 ? 19.966 21.068 -22.316 1 8.974 104 GLY C CA 1
ATOM 2406 C C . GLY B 1 104 ? 19.298 22.419 -22.092 1 8.65 104 GLY C C 1
ATOM 2407 O O . GLY B 1 104 ? 18.285 22.719 -22.69 1 8.892 104 GLY C O 1
ATOM 2408 N N . LYS B 1 105 ? 19.874 23.207 -21.183 1 8.058 105 LYS C N 1
ATOM 2409 C CA A LYS B 1 105 ? 19.431 24.585 -20.996 0.5 8.459 105 LYS C CA 1
ATOM 2410 C CA B LYS B 1 105 ? 19.427 24.575 -20.962 0.5 7.699 105 LYS C CA 1
ATOM 2411 C C . LYS B 1 105 ? 20.672 25.459 -20.867 1 8.436 105 LYS C C 1
ATOM 2412 O O . LYS B 1 105 ? 21.62 25.107 -20.174 1 8.75 105 LYS C O 1
ATOM 2423 N N . THR B 1 106 ? 20.673 26.57 -21.626 1 8.466 106 THR C N 1
ATOM 2424 C CA . THR B 1 106 ? 21.784 27.494 -21.547 1 8.687 106 THR C CA 1
ATOM 2425 C C . THR B 1 106 ? 21.251 28.853 -21.095 1 9.09 106 THR C C 1
ATOM 2426 O O . THR B 1 106 ? 20.305 29.38 -21.698 1 10.666 106 THR C O 1
ATOM 2430 N N A ILE B 1 107 ? 21.828 29.374 -20.004 0.5 8.663 107 ILE C N 1
ATOM 2431 N N B ILE B 1 107 ? 21.821 29.376 -19.991 0.5 9.282 107 ILE C N 1
ATOM 2432 C CA A ILE B 1 107 ? 21.405 30.674 -19.502 0.5 8.797 107 ILE C CA 1
ATOM 2433 C CA B ILE B 1 107 ? 21.455 30.683 -19.447 0.5 10.153 107 ILE C CA 1
ATOM 2434 C C A ILE B 1 107 ? 22.304 31.749 -20.1 0.5 9.732 107 ILE C C 1
ATOM 2435 C C B ILE B 1 107 ? 22.322 31.764 -20.088 0.5 10.519 107 ILE C C 1
ATOM 2436 O O A ILE B 1 107 ? 23.529 31.682 -19.963 0.5 9.512 107 ILE C O 1
ATOM 2437 O O B ILE B 1 107 ? 23.55 31.713 -19.971 0.5 10.237 107 ILE C O 1
ATOM 2446 N N . VAL B 1 108 ? 21.655 32.738 -20.734 1 10.755 108 VAL C N 1
ATOM 2447 C CA . VAL B 1 108 ? 22.302 33.817 -21.446 1 12.427 108 VAL C CA 1
ATOM 2448 C C . VAL B 1 108 ? 22.168 35.106 -20.626 1 12.532 108 VAL C C 1
ATOM 2449 O O . VAL B 1 108 ? 23.063 35.953 -20.681 1 15.415 108 VAL C O 1
ATOM 2453 N N . ALA B 1 109 ? 21.069 35.264 -19.878 1 11.896 109 ALA C N 1
ATOM 2454 C CA . ALA B 1 109 ? 20.838 36.453 -19.055 1 11.303 109 ALA C CA 1
ATOM 2455 C C . ALA B 1 109 ? 20.056 36.065 -17.807 1 12.296 109 ALA C C 1
ATOM 2456 O O . ALA B 1 109 ? 18.917 35.595 -17.897 1 11.814 109 ALA C O 1
ATOM 2458 N N . TRP B 1 110 ? 20.687 36.308 -16.642 1 11.969 110 TRP C N 1
ATOM 2459 C CA . TRP B 1 110 ? 20.094 35.936 -15.375 1 12.12 110 TRP C CA 1
ATOM 2460 C C . TRP B 1 110 ? 19.032 36.928 -14.908 1 13.965 110 TRP C C 1
ATOM 2461 O O . TRP B 1 110 ? 19.309 38.087 -14.564 1 15.193 110 TRP C O 1
ATOM 2472 N N . GLY B 1 111 ? 17.811 36.419 -14.786 1 12.854 111 GLY C N 1
ATOM 2473 C CA . GLY B 1 111 ? 16.747 37.169 -14.146 1 13.496 111 GLY C CA 1
ATOM 2474 C C . GLY B 1 111 ? 15.583 36.206 -13.916 1 12.836 111 GLY C C 1
ATOM 2475 O O . GLY B 1 111 ? 15.747 35.011 -14.138 1 12.874 111 GLY C O 1
ATOM 2476 N N . PRO B 1 112 ? 14.426 36.698 -13.428 1 13.654 112 PRO C N 1
ATOM 2477 C CA . PRO B 1 112 ? 13.338 35.86 -12.953 1 13.412 112 PRO C CA 1
ATOM 2478 C C . PRO B 1 112 ? 12.932 34.759 -13.928 1 12.578 112 PRO C C 1
ATOM 2479 O O . PRO B 1 112 ? 12.549 33.681 -13.507 1 12.62 112 PRO C O 1
ATOM 2483 N N . ALA B 1 113 ? 13.044 35.009 -15.244 1 12.446 113 ALA C N 1
ATOM 2484 C CA . ALA B 1 113 ? 12.547 34.03 -16.203 1 12.356 113 ALA C CA 1
ATOM 2485 C C . ALA B 1 113 ? 13.241 32.664 -16.057 1 11.575 113 ALA C C 1
ATOM 2486 O O . ALA B 1 113 ? 12.668 31.623 -16.391 1 11.564 113 ALA C O 1
ATOM 2488 N N . VAL B 1 114 ? 14.505 32.655 -15.58 1 10.69 114 VAL C N 1
ATOM 2489 C CA . VAL B 1 114 ? 15.279 31.416 -15.612 1 11.694 114 VAL C CA 1
ATOM 2490 C C . VAL B 1 114 ? 14.867 30.478 -14.47 1 11.516 114 VAL C C 1
ATOM 2491 O O . VAL B 1 114 ? 15.319 29.328 -14.421 1 11.749 114 VAL C O 1
ATOM 2495 N N . THR B 1 115 ? 14.02 30.955 -13.551 1 11.205 115 THR C N 1
ATOM 2496 C CA . THR B 1 115 ? 13.611 30.138 -12.409 1 11.302 115 THR C CA 1
ATOM 2497 C C . THR B 1 115 ? 12.413 29.245 -12.76 1 11.194 115 THR C C 1
ATOM 2498 O O . THR B 1 115 ? 12.063 28.394 -11.959 1 11.274 115 THR C O 1
ATOM 2502 N N . ARG B 1 116 ? 11.839 29.399 -13.963 1 11.098 116 ARG C N 1
ATOM 2503 C CA . ARG B 1 116 ? 10.633 28.651 -14.276 1 11.343 116 ARG C CA 1
ATOM 2504 C C . ARG B 1 116 ? 11.01 27.299 -14.881 1 11.217 116 ARG C C 1
ATOM 2505 O O . ARG B 1 116 ? 11.741 27.25 -15.887 1 11.339 116 ARG C O 1
ATOM 2513 N N . PRO B 1 117 ? 10.574 26.152 -14.317 1 10.709 117 PRO C N 1
ATOM 2514 C CA . PRO B 1 117 ? 10.843 24.876 -14.977 1 11.523 117 PRO C CA 1
ATOM 2515 C C . PRO B 1 117 ? 10.217 24.827 -16.367 1 11.45 117 PRO C C 1
ATOM 2516 O O . PRO B 1 117 ? 9.15 25.403 -16.597 1 11.852 117 PRO C O 1
ATOM 2520 N N . GLN B 1 118 ? 10.884 24.152 -17.305 1 11.353 118 GLN C N 1
ATOM 2521 C CA . GLN B 1 118 ? 10.44 24.178 -18.699 1 12.24 118 GLN C CA 1
ATOM 2522 C C . GLN B 1 118 ? 9.795 22.858 -19.115 1 14.026 118 GLN C C 1
ATOM 2523 O O . GLN B 1 118 ? 9.323 22.758 -20.251 1 16.795 118 GLN C O 1
ATOM 2529 N N . GLY B 1 119 ? 9.805 21.849 -18.238 1 13.788 119 GLY C N 1
ATOM 2530 C CA . GLY B 1 119 ? 9.134 20.588 -18.52 1 14.588 119 GLY C CA 1
ATOM 2531 C C . GLY B 1 119 ? 10.002 19.59 -19.276 1 15.072 119 GLY C C 1
ATOM 2532 O O . GLY B 1 119 ? 9.462 18.662 -19.875 1 17.881 119 GLY C O 1
ATOM 2533 N N . LEU B 1 120 ? 11.332 19.757 -19.246 1 13.462 120 LEU C N 1
ATOM 2534 C CA . LEU B 1 120 ? 12.226 18.745 -19.806 1 13.392 120 LEU C CA 1
ATOM 2535 C C . LEU B 1 120 ? 12.219 17.518 -18.898 1 13.891 120 LEU C C 1
ATOM 2536 O O . LEU B 1 120 ? 12.239 17.666 -17.681 1 14.332 120 LEU C O 1
ATOM 2541 N N . ARG B 1 121 ? 12.187 16.303 -19.473 1 13.838 121 ARG C N 1
ATOM 2542 C CA . ARG B 1 121 ? 12.022 15.124 -18.634 1 12.843 121 ARG C CA 1
ATOM 2543 C C . ARG B 1 121 ? 13.037 15.099 -17.5 1 10.868 121 ARG C C 1
ATOM 2544 O O . ARG B 1 121 ? 12.696 14.716 -16.386 1 11.385 121 ARG C O 1
ATOM 2552 N N . LEU B 1 122 ? 14.31 15.436 -17.795 1 9.688 122 LEU C N 1
ATOM 2553 C CA . LEU B 1 122 ? 15.295 15.596 -16.729 1 9.218 122 LEU C CA 1
ATOM 2554 C C . LEU B 1 122 ? 15.803 17.03 -16.856 1 9.305 122 LEU C C 1
ATOM 2555 O O . LEU B 1 122 ? 16.19 17.434 -17.952 1 9.639 122 LEU C O 1
ATOM 2560 N N . GLU B 1 123 ? 15.734 17.789 -15.748 1 9.099 123 GLU C N 1
ATOM 2561 C CA . GLU B 1 123 ? 15.948 19.226 -15.857 1 8.558 123 GLU C CA 1
ATOM 2562 C C . GLU B 1 123 ? 16.662 19.745 -14.616 1 9.082 123 GLU C C 1
ATOM 2563 O O . GLU B 1 123 ? 16.297 19.355 -13.506 1 9.358 123 GLU C O 1
ATOM 2569 N N . ILE B 1 124 ? 17.634 20.645 -14.835 1 8.896 124 ILE C N 1
ATOM 2570 C CA . ILE B 1 124 ? 18.22 21.398 -13.727 1 8.394 124 ILE C CA 1
ATOM 2571 C C . ILE B 1 124 ? 17.595 22.796 -13.784 1 8.989 124 ILE C C 1
ATOM 2572 O O . ILE B 1 124 ? 17.632 23.454 -14.838 1 9.661 124 ILE C O 1
ATOM 2577 N N . VAL B 1 125 ? 16.957 23.204 -12.674 1 8.848 125 VAL C N 1
ATOM 2578 C CA . VAL B 1 125 ? 16.245 24.471 -12.652 1 8.878 125 VAL C CA 1
ATOM 2579 C C . VAL B 1 125 ? 16.979 25.384 -11.678 1 8.835 125 VAL C C 1
ATOM 2580 O O . VAL B 1 125 ? 17.129 25.043 -10.495 1 8.75 125 VAL C O 1
ATOM 2584 N N . PRO B 1 126 ? 17.452 26.57 -12.098 1 9.818 126 PRO C N 1
ATOM 2585 C CA . PRO B 1 126 ? 17.977 27.53 -11.124 1 9.94 126 PRO C CA 1
ATOM 2586 C C . PRO B 1 126 ? 16.956 27.866 -10.044 1 9.696 126 PRO C C 1
ATOM 2587 O O . PRO B 1 126 ? 15.786 28.059 -10.368 1 9.883 126 PRO C O 1
ATOM 2591 N N . LEU B 1 127 ? 17.413 27.96 -8.789 1 9.31 127 LEU C N 1
ATOM 2592 C CA . LEU B 1 127 ? 16.567 28.421 -7.691 1 9.859 127 LEU C CA 1
ATOM 2593 C C . LEU B 1 127 ? 16.745 29.917 -7.421 1 11.299 127 LEU C C 1
ATOM 2594 O O . LEU B 1 127 ? 16.061 30.46 -6.55 1 12.239 127 LEU C O 1
ATOM 2599 N N . GLY B 1 128 ? 17.714 30.516 -8.102 1 11.68 128 GLY C N 1
ATOM 2600 C CA . GLY B 1 128 ? 17.909 31.957 -8.029 1 13.233 128 GLY C CA 1
ATOM 2601 C C . GLY B 1 128 ? 17.983 32.61 -9.413 1 13.657 128 GLY C C 1
ATOM 2602 O O . GLY B 1 128 ? 18.38 31.981 -10.383 1 14.472 128 GLY C O 1
ATOM 2603 N N . ALA B 1 129 ? 17.666 33.922 -9.471 1 12.928 129 ALA C N 1
ATOM 2604 C CA . ALA B 1 129 ? 17.704 34.678 -10.712 1 12.215 129 ALA C CA 1
ATOM 2605 C C . ALA B 1 129 ? 18.883 35.666 -10.689 1 12.356 129 ALA C C 1
ATOM 2606 O O . ALA B 1 129 ? 19.045 36.445 -11.629 1 14.227 129 ALA C O 1
ATOM 2608 N N . ASP B 1 130 ? 19.701 35.629 -9.627 1 12.162 130 ASP C N 1
ATOM 2609 C CA . ASP B 1 130 ? 20.873 36.491 -9.541 1 13.511 130 ASP C CA 1
ATOM 2610 C C . ASP B 1 130 ? 21.985 35.858 -10.389 1 11.831 130 ASP C C 1
ATOM 2611 O O . ASP B 1 130 ? 22.087 34.626 -10.488 1 12.26 130 ASP C O 1
ATOM 2616 N N . GLU B 1 131 ? 22.839 36.694 -10.982 1 12.738 131 GLU C N 1
ATOM 2617 C CA . GLU B 1 131 ? 23.912 36.201 -11.839 1 13.532 131 GLU C CA 1
ATOM 2618 C C . GLU B 1 131 ? 24.938 35.53 -10.93 1 13.794 131 GLU C C 1
ATOM 2619 O O . GLU B 1 131 ? 25.425 36.16 -9.983 1 14.834 131 GLU C O 1
ATOM 2625 N N . PRO B 1 132 ? 25.316 34.255 -11.166 1 13.132 132 PRO C N 1
ATOM 2626 C CA . PRO B 1 132 ? 26.297 33.586 -10.323 1 12.268 132 PRO C CA 1
ATOM 2627 C C . PRO B 1 132 ? 27.693 34.186 -10.443 1 12.677 132 PRO C C 1
ATOM 2628 O O . PRO B 1 132 ? 28.095 34.632 -11.514 1 12.048 132 PRO C O 1
ATOM 2632 N N A ARG B 1 133 ? 28.415 34.191 -9.312 0.5 12.274 133 ARG C N 1
ATOM 2633 N N B ARG B 1 133 ? 28.41 34.13 -9.319 0.5 12.495 133 ARG C N 1
ATOM 2634 C CA A ARG B 1 133 ? 29.768 34.729 -9.269 0.5 11.956 133 ARG C CA 1
ATOM 2635 C CA B ARG B 1 133 ? 29.75 34.681 -9.216 0.5 12.31 133 ARG C CA 1
ATOM 2636 C C A ARG B 1 133 ? 30.755 33.579 -9.122 0.5 11.822 133 ARG C C 1
ATOM 2637 C C B ARG B 1 133 ? 30.75 33.533 -9.133 0.5 12.002 133 ARG C C 1
ATOM 2638 O O A ARG B 1 133 ? 30.562 32.701 -8.29 0.5 11.686 133 ARG C O 1
ATOM 2639 O O B ARG B 1 133 ? 30.556 32.597 -8.365 0.5 11.695 133 ARG C O 1
ATOM 2654 N N . ALA B 1 134 ? 31.833 33.618 -9.909 1 11.66 134 ALA C N 1
ATOM 2655 C CA . ALA B 1 134 ? 32.918 32.665 -9.71 1 10.945 134 ALA C CA 1
ATOM 2656 C C . ALA B 1 134 ? 33.362 32.748 -8.256 1 10.4 134 ALA C C 1
ATOM 2657 O O . ALA B 1 134 ? 33.53 33.845 -7.71 1 10.973 134 ALA C O 1
ATOM 2659 N N . GLY B 1 135 ? 33.555 31.585 -7.65 1 9.949 135 GLY C N 1
ATOM 2660 C CA . GLY B 1 135 ? 34.014 31.542 -6.261 1 9.938 135 GLY C CA 1
ATOM 2661 C C . GLY B 1 135 ? 32.869 31.354 -5.274 1 9.606 135 GLY C C 1
ATOM 2662 O O . GLY B 1 135 ? 33.131 31.116 -4.095 1 10.215 135 GLY C O 1
ATOM 2663 N N . ALA B 1 136 ? 31.624 31.478 -5.73 1 9.648 136 ALA C N 1
ATOM 2664 C CA . ALA B 1 136 ? 30.435 31.321 -4.902 1 9.871 136 ALA C CA 1
ATOM 2665 C C . ALA B 1 136 ? 29.791 29.984 -5.252 1 9.818 136 ALA C C 1
ATOM 2666 O O . ALA B 1 136 ? 30.438 29.08 -5.776 1 9.541 136 ALA C O 1
ATOM 2668 N N . THR B 1 137 ? 28.526 29.82 -4.91 1 10.899 137 THR C N 1
ATOM 2669 C CA . THR B 1 137 ? 27.829 28.578 -5.227 1 12.325 137 THR C CA 1
ATOM 2670 C C . THR B 1 137 ? 26.536 28.989 -5.912 1 12.329 137 THR C C 1
ATOM 2671 O O . THR B 1 137 ? 26.108 30.153 -5.778 1 12.604 137 THR C O 1
ATOM 2675 N N . LEU B 1 138 ? 25.911 28.009 -6.586 1 12.039 138 LEU C N 1
ATOM 2676 C CA . LEU B 1 138 ? 24.679 28.238 -7.334 1 12.248 138 LEU C CA 1
ATOM 2677 C C . LEU B 1 138 ? 23.607 27.297 -6.788 1 11.629 138 LEU C C 1
ATOM 2678 O O . LEU B 1 138 ? 23.813 26.081 -6.835 1 10.186 138 LEU C O 1
ATOM 2683 N N . PRO B 1 139 ? 22.424 27.797 -6.338 1 11.453 139 PRO C N 1
ATOM 2684 C CA . PRO B 1 139 ? 21.346 26.912 -5.919 1 9.966 139 PRO C CA 1
ATOM 2685 C C . PRO B 1 139 ? 20.497 26.42 -7.097 1 9.263 139 PRO C C 1
ATOM 2686 O O . PRO B 1 139 ? 20.113 27.188 -7.97 1 8.988 139 PRO C O 1
ATOM 2690 N N . VAL B 1 140 ? 20.344 25.092 -7.183 1 8.788 140 VAL C N 1
ATOM 2691 C CA . VAL B 1 140 ? 19.554 24.5 -8.264 1 8.844 140 VAL C CA 1
ATOM 2692 C C . VAL B 1 140 ? 18.626 23.443 -7.691 1 9.462 140 VAL C C 1
ATOM 2693 O O . VAL B 1 140 ? 18.868 22.908 -6.617 1 9.634 140 VAL C O 1
ATOM 2697 N N . GLN B 1 141 ? 17.583 23.122 -8.47 1 8.927 141 GLN C N 1
ATOM 2698 C CA . GLN B 1 141 ? 16.733 21.978 -8.174 1 9.221 141 GLN C CA 1
ATOM 2699 C C . GLN B 1 141 ? 16.742 21.053 -9.378 1 9.125 141 GLN C C 1
ATOM 2700 O O . GLN B 1 141 ? 16.644 21.526 -10.519 1 10.624 141 GLN C O 1
ATOM 2706 N N . VAL B 1 142 ? 16.837 19.735 -9.14 1 9.128 142 VAL C N 1
ATOM 2707 C CA . VAL B 1 142 ? 16.778 18.787 -10.255 1 8.965 142 VAL C CA 1
ATOM 2708 C C . VAL B 1 142 ? 15.417 18.094 -10.254 1 8.655 142 VAL C C 1
ATOM 2709 O O . VAL B 1 142 ? 14.965 17.649 -9.196 1 9.324 142 VAL C O 1
ATOM 2713 N N . LEU B 1 143 ? 14.808 18.043 -11.431 1 8.48 143 LEU C N 1
ATOM 2714 C CA . LEU B 1 143 ? 13.46 17.492 -11.585 1 9.578 143 LEU C CA 1
ATOM 2715 C C . LEU B 1 143 ? 13.512 16.349 -12.59 1 10.238 143 LEU C C 1
ATOM 2716 O O . LEU B 1 143 ? 14.18 16.434 -13.625 1 10.907 143 LEU C O 1
ATOM 2721 N N . TRP B 1 144 ? 12.729 15.301 -12.287 1 10.041 144 TRP C N 1
ATOM 2722 C CA . TRP B 1 144 ? 12.484 14.2 -13.196 1 10.513 144 TRP C CA 1
ATOM 2723 C C . TRP B 1 144 ? 10.982 14.081 -13.404 1 11.481 144 TRP C C 1
ATOM 2724 O O . TRP B 1 144 ? 10.231 13.944 -12.434 1 12.677 144 TRP C O 1
ATOM 2735 N N . ASP B 1 145 ? 10.565 14.188 -14.667 1 11.534 145 ASP C N 1
ATOM 2736 C CA . ASP B 1 145 ? 9.147 14.243 -14.992 1 13.916 145 ASP C CA 1
ATOM 2737 C C . ASP B 1 145 ? 8.441 15.324 -14.172 1 14.141 145 ASP C C 1
ATOM 2738 O O . ASP B 1 145 ? 7.27 15.171 -13.769 1 15.085 145 ASP C O 1
ATOM 2743 N N . GLY B 1 146 ? 9.162 16.426 -13.908 1 13.978 146 GLY C N 1
ATOM 2744 C CA . GLY B 1 146 ? 8.568 17.59 -13.268 1 13.694 146 GLY C CA 1
ATOM 2745 C C . GLY B 1 146 ? 8.553 17.494 -11.735 1 14.949 146 GLY C C 1
ATOM 2746 O O . GLY B 1 146 ? 8.147 18.441 -11.071 1 16.716 146 GLY C O 1
ATOM 2747 N N A GLN B 1 147 ? 9.042 16.374 -11.177 0.7 14.374 147 GLN C N 1
ATOM 2748 N N B GLN B 1 147 ? 9.013 16.348 -11.194 0.3 13.862 147 GLN C N 1
ATOM 2749 C CA A GLN B 1 147 ? 9.034 16.144 -9.74 0.7 14.665 147 GLN C CA 1
ATOM 2750 C CA B GLN B 1 147 ? 9.05 16.08 -9.76 0.3 13.583 147 GLN C CA 1
ATOM 2751 C C A GLN B 1 147 ? 10.462 16.098 -9.196 0.7 13.341 147 GLN C C 1
ATOM 2752 C C B GLN B 1 147 ? 10.48 16.172 -9.233 0.3 12.748 147 GLN C C 1
ATOM 2753 O O A GLN B 1 147 ? 11.402 15.672 -9.876 0.7 13.052 147 GLN C O 1
ATOM 2754 O O B GLN B 1 147 ? 11.425 15.867 -9.961 0.3 12.721 147 GLN C O 1
ATOM 2765 N N . PRO B 1 148 ? 10.701 16.572 -7.954 1 12.295 148 PRO C N 1
ATOM 2766 C CA . PRO B 1 148 ? 12.061 16.612 -7.414 1 11.636 148 PRO C CA 1
ATOM 2767 C C . PRO B 1 148 ? 12.74 15.249 -7.49 1 12.445 148 PRO C C 1
ATOM 2768 O O . PRO B 1 148 ? 12.102 14.21 -7.302 1 13.751 148 PRO C O 1
ATOM 2772 N N . LEU B 1 149 ? 14.043 15.262 -7.758 1 11.869 149 LEU C N 1
ATOM 2773 C CA . LEU B 1 149 ? 14.79 14.026 -7.924 1 12.435 149 LEU C CA 1
ATOM 2774 C C . LEU B 1 149 ? 15.756 13.925 -6.748 1 14.31 149 LEU C C 1
ATOM 2775 O O . LEU B 1 149 ? 16.847 14.501 -6.776 1 14.504 149 LEU C O 1
ATOM 2780 N N . PRO B 1 150 ? 15.349 13.243 -5.654 1 17.113 150 PRO C N 1
ATOM 2781 C CA . PRO B 1 150 ? 16.187 13.206 -4.465 1 17.666 150 PRO C CA 1
ATOM 2782 C C . PRO B 1 150 ? 17.509 12.525 -4.787 1 16.596 150 PRO C C 1
ATOM 2783 O O . PRO B 1 150 ? 17.526 11.554 -5.536 1 16.551 150 PRO C O 1
ATOM 2787 N N . GLY B 1 151 ? 18.613 13.063 -4.275 1 17.293 151 GLY C N 1
ATOM 2788 C CA . GLY B 1 151 ? 19.918 12.465 -4.513 1 18.499 151 GLY C CA 1
ATOM 2789 C C . GLY B 1 151 ? 20.463 12.598 -5.94 1 17.669 151 GLY C C 1
ATOM 2790 O O . GLY B 1 151 ? 21.426 11.916 -6.259 1 18.066 151 GLY C O 1
ATOM 2791 N N . ALA B 1 152 ? 19.89 13.483 -6.785 1 16.497 152 ALA C N 1
ATOM 2792 C CA . ALA B 1 152 ? 20.415 13.674 -8.144 1 14.991 152 ALA C CA 1
ATOM 2793 C C . ALA B 1 152 ? 21.897 14.029 -8.047 1 14.385 152 ALA C C 1
ATOM 2794 O O . ALA B 1 152 ? 22.258 14.76 -7.129 1 14.945 152 ALA C O 1
ATOM 2796 N N . ARG B 1 153 ? 22.709 13.491 -8.956 1 15.545 153 ARG C N 1
ATOM 2797 C CA . ARG B 1 153 ? 24.156 13.676 -8.895 1 15.274 153 ARG C CA 1
ATOM 2798 C C . ARG B 1 153 ? 24.565 14.805 -9.824 1 13.787 153 ARG C C 1
ATOM 2799 O O . ARG B 1 153 ? 24.639 14.629 -11.041 1 15.602 153 ARG C O 1
ATOM 2807 N N . LEU B 1 154 ? 24.928 15.956 -9.238 1 11.749 154 LEU C N 1
ATOM 2808 C CA . LEU B 1 154 ? 25.284 17.108 -10.058 1 12.018 154 LEU C CA 1
ATOM 2809 C C . LEU B 1 154 ? 26.783 17.103 -10.301 1 11.446 154 LEU C C 1
ATOM 2810 O O . LEU B 1 154 ? 27.568 17.156 -9.341 1 12.212 154 LEU C O 1
ATOM 2815 N N . VAL B 1 155 ? 27.142 17.071 -11.588 1 10.268 155 VAL C N 1
ATOM 2816 C CA . VAL B 1 155 ? 28.549 16.968 -11.967 1 10.29 155 VAL C CA 1
ATOM 2817 C C . VAL B 1 155 ? 28.954 18.282 -12.625 1 10.105 155 VAL C C 1
ATOM 2818 O O . VAL B 1 155 ? 28.235 18.787 -13.492 1 10.883 155 VAL C O 1
ATOM 2822 N N . ARG B 1 156 ? 30.166 18.768 -12.306 1 10.041 156 ARG C N 1
ATOM 2823 C CA . ARG B 1 156 ? 30.747 19.907 -13.015 1 10.633 156 ARG C CA 1
ATOM 2824 C C . ARG B 1 156 ? 31.595 19.377 -14.174 1 11.405 156 ARG C C 1
ATOM 2825 O O . ARG B 1 156 ? 32.556 18.604 -13.996 1 12.374 156 ARG C O 1
ATOM 2833 N N . GLU B 1 157 ? 31.189 19.737 -15.392 1 11.397 157 GLU C N 1
ATOM 2834 C CA . GLU B 1 157 ? 31.951 19.252 -16.543 1 12.341 157 GLU C CA 1
ATOM 2835 C C . GLU B 1 157 ? 33.363 19.799 -16.505 1 12.393 157 GLU C C 1
ATOM 2836 O O . GLU B 1 157 ? 33.549 20.984 -16.263 1 12.602 157 GLU C O 1
ATOM 2842 N N . GLY B 1 158 ? 34.336 18.895 -16.692 1 12.036 158 GLY C N 1
ATOM 2843 C CA . GLY B 1 158 ? 35.73 19.311 -16.774 1 12.818 158 GLY C CA 1
ATOM 2844 C C . GLY B 1 158 ? 36.383 19.363 -15.399 1 12.595 158 GLY C C 1
ATOM 2845 O O . GLY B 1 158 ? 37.555 19.74 -15.282 1 14.095 158 GLY C O 1
ATOM 2846 N N . ALA B 1 159 ? 35.651 18.974 -14.355 1 13.271 159 ALA C N 1
ATOM 2847 C CA . ALA B 1 159 ? 36.238 18.908 -13.016 1 11.69 159 ALA C CA 1
ATOM 2848 C C . ALA B 1 159 ? 37.314 17.818 -12.982 1 11.504 159 ALA C C 1
ATOM 2849 O O . ALA B 1 159 ? 37.329 16.912 -13.828 1 11.985 159 ALA C O 1
ATOM 2851 N N . PRO B 1 160 ? 38.267 17.857 -12.021 1 11.929 160 PRO C N 1
ATOM 2852 C CA . PRO B 1 160 ? 39.25 16.785 -11.917 1 12.282 160 PRO C CA 1
ATOM 2853 C C . PRO B 1 160 ? 38.592 15.417 -11.744 1 12.583 160 PRO C C 1
ATOM 2854 O O . PRO B 1 160 ? 37.456 15.292 -11.269 1 12.294 160 PRO C O 1
ATOM 2858 N N . ARG B 1 161 ? 39.34 14.386 -12.133 1 13.714 161 ARG C N 1
ATOM 2859 C CA . ARG B 1 161 ? 38.917 13.015 -11.902 1 13.436 161 ARG C CA 1
ATOM 2860 C C . ARG B 1 161 ? 38.596 12.845 -10.417 1 13.251 161 ARG C C 1
ATOM 2861 O O . ARG B 1 161 ? 39.21 13.441 -9.52 1 13.153 161 ARG C O 1
ATOM 2869 N N . ASP B 1 162 ? 37.575 12.033 -10.186 1 12.859 162 ASP C N 1
ATOM 2870 C CA . ASP B 1 162 ? 37.17 11.684 -8.831 1 11.426 162 ASP C CA 1
ATOM 2871 C C . ASP B 1 162 ? 36.541 12.832 -8.059 1 11.054 162 ASP C C 1
ATOM 2872 O O . ASP B 1 162 ? 36.219 12.611 -6.888 1 11.492 162 ASP C O 1
ATOM 2877 N N . THR B 1 163 ? 36.234 13.975 -8.703 1 9.659 163 THR C N 1
ATOM 2878 C CA . THR B 1 163 ? 35.471 14.991 -7.983 1 9.763 163 THR C CA 1
ATOM 2879 C C . THR B 1 163 ? 34.128 14.422 -7.522 1 10.419 163 THR C C 1
ATOM 2880 O O . THR B 1 163 ? 33.391 13.921 -8.352 1 12.032 163 THR C O 1
ATOM 2884 N N . PRO B 1 164 ? 33.738 14.477 -6.227 1 10.43 164 PRO C N 1
ATOM 2885 C CA . PRO B 1 164 ? 32.434 13.948 -5.879 1 11.548 164 PRO C CA 1
ATOM 2886 C C . PRO B 1 164 ? 31.319 14.746 -6.542 1 12.031 164 PRO C C 1
ATOM 2887 O O . PRO B 1 164 ? 31.35 15.992 -6.564 1 11.843 164 PRO C O 1
ATOM 2891 N N . PRO B 1 165 ? 30.273 14.072 -7.072 1 12.056 165 PRO C N 1
ATOM 2892 C CA . PRO B 1 165 ? 29.082 14.788 -7.51 1 12.692 165 PRO C CA 1
ATOM 2893 C C . PRO B 1 165 ? 28.485 15.504 -6.296 1 11.931 165 PRO C C 1
ATOM 2894 O O . PRO B 1 165 ? 28.687 15.077 -5.143 1 12.635 165 PRO C O 1
ATOM 2898 N N . VAL B 1 166 ? 27.812 16.624 -6.532 1 11.862 166 VAL C N 1
ATOM 2899 C CA . VAL B 1 166 ? 27.042 17.234 -5.458 1 11.374 166 VAL C CA 1
ATOM 2900 C C . VAL B 1 166 ? 25.687 16.541 -5.458 1 12.293 166 VAL C C 1
ATOM 2901 O O . VAL B 1 166 ? 24.972 16.579 -6.462 1 11.823 166 VAL C O 1
ATOM 2905 N N A GLU B 1 167 ? 25.322 15.947 -4.318 0.5 13.062 167 GLU C N 1
ATOM 2906 N N B GLU B 1 167 ? 25.37 15.836 -4.371 0.5 13.123 167 GLU C N 1
ATOM 2907 C CA A GLU B 1 167 ? 24.129 15.121 -4.256 0.5 13.773 167 GLU C CA 1
ATOM 2908 C CA B GLU B 1 167 ? 24.117 15.102 -4.34 0.5 13.683 167 GLU C CA 1
ATOM 2909 C C A GLU B 1 167 ? 22.955 15.985 -3.814 0.5 14.219 167 GLU C C 1
ATOM 2910 C C B GLU B 1 167 ? 23.004 16.039 -3.885 0.5 14.205 167 GLU C C 1
ATOM 2911 O O A GLU B 1 167 ? 22.999 16.576 -2.735 0.5 14.893 167 GLU C O 1
ATOM 2912 O O B GLU B 1 167 ? 23.137 16.737 -2.883 0.5 15.117 167 GLU C O 1
ATOM 2923 N N . ALA B 1 168 ? 21.931 16.09 -4.675 1 13.798 168 ALA C N 1
ATOM 2924 C CA . ALA B 1 168 ? 20.761 16.86 -4.287 1 13.77 168 ALA C CA 1
ATOM 2925 C C . ALA B 1 168 ? 20.133 16.245 -3.034 1 14.841 168 ALA C C 1
ATOM 2926 O O . ALA B 1 168 ? 20.235 15.021 -2.787 1 16.041 168 ALA C O 1
ATOM 2928 N N . ASP B 1 169 ? 19.465 17.106 -2.26 1 13.329 169 ASP C N 1
ATOM 2929 C CA . ASP B 1 169 ? 18.818 16.697 -1.02 1 15.724 169 ASP C CA 1
ATOM 2930 C C . ASP B 1 169 ? 17.487 15.997 -1.317 1 15.682 169 ASP C C 1
ATOM 2931 O O . ASP B 1 169 ? 17.181 15.629 -2.465 1 13.791 169 ASP C O 1
ATOM 2936 N N . ALA B 1 170 ? 16.674 15.8 -0.257 1 16.692 170 ALA C N 1
ATOM 2937 C CA . ALA B 1 170 ? 15.455 15.005 -0.416 1 19.723 170 ALA C CA 1
ATOM 2938 C C . ALA B 1 170 ? 14.437 15.687 -1.329 1 19.574 170 ALA C C 1
ATOM 2939 O O . ALA B 1 170 ? 13.554 15.014 -1.874 1 21.395 170 ALA C O 1
ATOM 2941 N N . GLU B 1 171 ? 14.581 17.009 -1.496 1 18.155 171 GLU C N 1
ATOM 2942 C CA . GLU B 1 171 ? 13.697 17.774 -2.371 1 20.017 171 GLU C CA 1
ATOM 2943 C C . GLU B 1 171 ? 14.371 18.151 -3.693 1 16.201 171 GLU C C 1
ATOM 2944 O O . GLU B 1 171 ? 13.905 19.034 -4.417 1 15.718 171 GLU C O 1
ATOM 2950 N N . GLY B 1 172 ? 15.47 17.465 -4.016 1 13.763 172 GLY C N 1
ATOM 2951 C CA . GLY B 1 172 ? 16.116 17.65 -5.306 1 12.647 172 GLY C CA 1
ATOM 2952 C C . GLY B 1 172 ? 16.959 18.934 -5.359 1 11.63 172 GLY C C 1
ATOM 2953 O O . GLY B 1 172 ? 17.373 19.332 -6.444 1 11.768 172 GLY C O 1
ATOM 2954 N N A ARG B 1 173 ? 17.245 19.538 -4.196 0.75 10.792 173 ARG C N 1
ATOM 2955 N N B ARG B 1 173 ? 17.237 19.53 -4.189 0.25 11.436 173 ARG C N 1
ATOM 2956 C CA A ARG B 1 173 ? 17.903 20.842 -4.165 0.75 11.557 173 ARG C CA 1
ATOM 2957 C CA B ARG B 1 173 ? 17.916 20.817 -4.117 0.25 11.591 173 ARG C CA 1
ATOM 2958 C C A ARG B 1 173 ? 19.378 20.685 -3.802 0.75 11.501 173 ARG C C 1
ATOM 2959 C C B ARG B 1 173 ? 19.405 20.625 -3.857 0.25 11.482 173 ARG C C 1
ATOM 2960 O O A ARG B 1 173 ? 19.751 19.812 -3.014 0.75 11.584 173 ARG C O 1
ATOM 2961 O O B ARG B 1 173 ? 19.807 19.698 -3.157 0.25 11.49 173 ARG C O 1
ATOM 2976 N N . ALA B 1 174 ? 20.216 21.531 -4.414 1 11.337 174 ALA C N 1
ATOM 2977 C CA . ALA B 1 174 ? 21.657 21.527 -4.157 1 11.648 174 ALA C CA 1
ATOM 2978 C C . ALA B 1 174 ? 22.255 22.913 -4.369 1 11.768 174 ALA C C 1
ATOM 2979 O O . ALA B 1 174 ? 21.657 23.777 -5.003 1 11.977 174 ALA C O 1
ATOM 2981 N N A ARG B 1 175 ? 23.429 23.14 -3.773 0.5 12.433 175 ARG C N 1
ATOM 2982 N N B ARG B 1 175 ? 23.444 23.094 -3.798 0.5 12.319 175 ARG C N 1
ATOM 2983 C CA A ARG B 1 175 ? 24.245 24.317 -4.029 0.5 13.14 175 ARG C CA 1
ATOM 2984 C CA B ARG B 1 175 ? 24.265 24.273 -4.002 0.5 13.094 175 ARG C CA 1
ATOM 2985 C C A ARG B 1 175 ? 25.587 23.835 -4.569 0.5 12.906 175 ARG C C 1
ATOM 2986 C C B ARG B 1 175 ? 25.576 23.769 -4.591 0.5 12.808 175 ARG C C 1
ATOM 2987 O O A ARG B 1 175 ? 26.342 23.15 -3.874 0.5 13.97 175 ARG C O 1
ATOM 2988 O O B ARG B 1 175 ? 26.276 22.965 -3.962 0.5 13.779 175 ARG C O 1
ATOM 3003 N N . VAL B 1 176 ? 25.854 24.186 -5.827 1 12.016 176 VAL C N 1
ATOM 3004 C CA . VAL B 1 176 ? 27.023 23.666 -6.537 1 11.434 176 VAL C CA 1
ATOM 3005 C C . VAL B 1 176 ? 28.071 24.76 -6.629 1 10.521 176 VAL C C 1
ATOM 3006 O O . VAL B 1 176 ? 27.738 25.915 -6.955 1 11.187 176 VAL C O 1
ATOM 3010 N N . PRO B 1 177 ? 29.374 24.43 -6.466 1 9.484 177 PRO C N 1
ATOM 3011 C CA . PRO B 1 177 ? 30.428 25.43 -6.633 1 9.705 177 PRO C CA 1
ATOM 3012 C C . PRO B 1 177 ? 30.421 26.029 -8.037 1 9.954 177 PRO C C 1
ATOM 3013 O O . PRO B 1 177 ? 30.203 25.283 -9.008 1 9.992 177 PRO C O 1
ATOM 3017 N N . VAL B 1 178 ? 30.574 27.363 -8.112 1 9.506 178 VAL C N 1
ATOM 3018 C CA . VAL B 1 178 ? 30.694 28.072 -9.371 1 10.066 178 VAL C CA 1
ATOM 3019 C C . VAL B 1 178 ? 32.16 28.416 -9.631 1 10.578 178 VAL C C 1
ATOM 3020 O O . VAL B 1 178 ? 32.839 28.973 -8.767 1 11.351 178 VAL C O 1
ATOM 3024 N N . THR B 1 179 ? 32.615 28.102 -10.841 1 10.237 179 THR C N 1
ATOM 3025 C CA . THR B 1 179 ? 33.997 28.348 -11.242 1 11.064 179 THR C CA 1
ATOM 3026 C C . THR B 1 179 ? 34.036 29.483 -12.27 1 10.726 179 THR C C 1
ATOM 3027 O O . THR B 1 179 ? 33.065 30.204 -12.457 1 11.596 179 THR C O 1
ATOM 3031 N N . GLY B 1 180 ? 35.181 29.693 -12.928 1 11.025 180 GLY C N 1
ATOM 3032 C CA . GLY B 1 180 ? 35.282 30.892 -13.745 1 12.231 180 GLY C CA 1
ATOM 3033 C C . GLY B 1 180 ? 34.645 30.758 -15.127 1 11.717 180 GLY C C 1
ATOM 3034 O O . GLY B 1 180 ? 34.601 29.682 -15.713 1 12.842 180 GLY C O 1
ATOM 3035 N N . GLY B 1 181 ? 34.124 31.874 -15.627 1 11.499 181 GLY C N 1
ATOM 3036 C CA . GLY B 1 181 ? 33.707 31.917 -17.024 1 11.293 181 GLY C CA 1
ATOM 3037 C C . GLY B 1 181 ? 32.533 30.979 -17.332 1 10.945 181 GLY C C 1
ATOM 3038 O O . GLY B 1 181 ? 31.648 30.74 -16.513 1 10.789 181 GLY C O 1
ATOM 3039 N N . ARG B 1 182 ? 32.505 30.49 -18.576 1 10.771 182 ARG C N 1
ATOM 3040 C CA . ARG B 1 182 ? 31.456 29.589 -19.04 1 10.409 182 ARG C CA 1
ATOM 3041 C C . ARG B 1 182 ? 31.694 28.2 -18.475 1 10.675 182 ARG C C 1
ATOM 3042 O O . ARG B 1 182 ? 32.831 27.728 -18.445 1 12.486 182 ARG C O 1
ATOM 3050 N N . GLN B 1 183 ? 30.618 27.561 -18.001 1 9.338 183 GLN C N 1
ATOM 3051 C CA . GLN B 1 183 ? 30.749 26.248 -17.389 1 8.901 183 GLN C CA 1
ATOM 3052 C C . GLN B 1 183 ? 29.458 25.47 -17.571 1 9.173 183 GLN C C 1
ATOM 3053 O O . GLN B 1 183 ? 28.418 26.029 -17.943 1 9.606 183 GLN C O 1
ATOM 3059 N N . MET B 1 184 ? 29.542 24.167 -17.308 1 8.842 184 MET C N 1
ATOM 3060 C CA . MET B 1 184 ? 28.389 23.3 -17.536 1 9.554 184 MET C CA 1
ATOM 3061 C C . MET B 1 184 ? 28.212 22.369 -16.343 1 9.647 184 MET C C 1
ATOM 3062 O O . MET B 1 184 ? 29.186 21.76 -15.865 1 10.324 184 MET C O 1
ATOM 3067 N N . LEU B 1 185 ? 26.953 22.228 -15.89 1 9.661 185 LEU C N 1
ATOM 3068 C CA . LEU B 1 185 ? 26.571 21.218 -14.903 1 9.615 185 LEU C CA 1
ATOM 3069 C C . LEU B 1 185 ? 25.778 20.137 -15.622 1 9.589 185 LEU C C 1
ATOM 3070 O O . LEU B 1 185 ? 24.991 20.454 -16.511 1 10.056 185 LEU C O 1
ATOM 3075 N N . THR B 1 186 ? 26.013 18.87 -15.24 1 9.49 186 THR C N 1
ATOM 3076 C CA . THR B 1 186 ? 25.248 17.81 -15.875 1 9.57 186 THR C CA 1
ATOM 3077 C C . THR B 1 186 ? 24.664 16.917 -14.783 1 9.693 186 THR C C 1
ATOM 3078 O O . THR B 1 186 ? 25.202 16.816 -13.667 1 10.575 186 THR C O 1
ATOM 3082 N N . VAL B 1 187 ? 23.533 16.293 -15.136 1 8.962 187 VAL C N 1
ATOM 3083 C CA . VAL B 1 187 ? 22.994 15.173 -14.377 1 9.389 187 VAL C CA 1
ATOM 3084 C C . VAL B 1 187 ? 22.685 14.086 -15.401 1 10.177 187 VAL C C 1
ATOM 3085 O O . VAL B 1 187 ? 22.091 14.372 -16.442 1 11.254 187 VAL C O 1
ATOM 3089 N N . GLY B 1 188 ? 23.045 12.833 -15.07 1 10.404 188 GLY C N 1
ATOM 3090 C CA . GLY B 1 188 ? 22.718 11.73 -15.957 1 11.884 188 GLY C CA 1
ATOM 3091 C C . GLY B 1 188 ? 22.102 10.6 -15.16 1 13.319 188 GLY C C 1
ATOM 3092 O O . GLY B 1 188 ? 22.309 10.501 -13.948 1 14.611 188 GLY C O 1
ATOM 3093 N N . ARG B 1 189 ? 21.236 9.836 -15.825 1 13.069 189 ARG C N 1
ATOM 3094 C CA . ARG B 1 189 ? 20.604 8.693 -15.161 1 13.961 189 ARG C CA 1
ATOM 3095 C C . ARG B 1 189 ? 20.504 7.582 -16.183 1 14.235 189 ARG C C 1
ATOM 3096 O O . ARG B 1 189 ? 20.362 7.839 -17.378 1 15.503 189 ARG C O 1
ATOM 3104 N N . ARG B 1 190 ? 20.604 6.34 -15.709 1 14.094 190 ARG C N 1
ATOM 3105 C CA . ARG B 1 190 ? 20.294 5.202 -16.548 1 15.25 190 ARG C CA 1
ATOM 3106 C C . ARG B 1 190 ? 19.405 4.315 -15.689 1 14.471 190 ARG C C 1
ATOM 3107 O O . ARG B 1 190 ? 19.779 3.961 -14.56 1 15.412 190 ARG C O 1
ATOM 3115 N N . LEU B 1 191 ? 18.212 4.015 -16.17 1 14.589 191 LEU C N 1
ATOM 3116 C CA . LEU B 1 191 ? 17.286 3.259 -15.352 1 15.878 191 LEU C CA 1
ATOM 3117 C C . LEU B 1 191 ? 16.496 2.295 -16.224 1 15.675 191 LEU C C 1
ATOM 3118 O O . LEU B 1 191 ? 16.419 2.458 -17.449 1 14.268 191 LEU C O 1
ATOM 3123 N N . PRO B 1 192 ? 15.931 1.229 -15.622 1 14.786 192 PRO C N 1
ATOM 3124 C CA . PRO B 1 192 ? 15.066 0.338 -16.377 1 14.526 192 PRO C CA 1
ATOM 3125 C C . PRO B 1 192 ? 13.87 1.077 -16.951 1 14.294 192 PRO C C 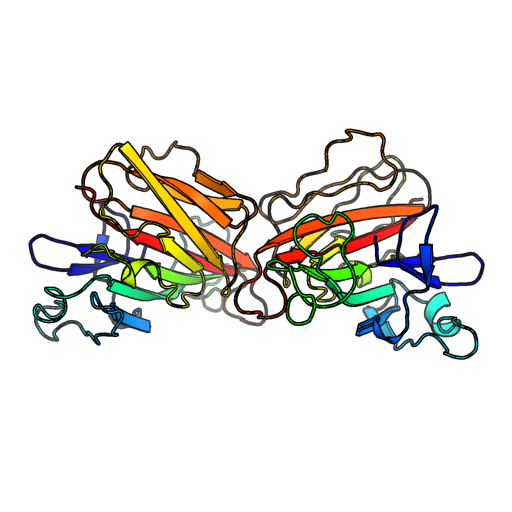1
ATOM 3126 O O . PRO B 1 192 ? 13.373 2.013 -16.349 1 15.24 192 PRO C O 1
ATOM 3130 N N . LEU B 1 193 ? 13.428 0.607 -18.119 1 12.35 193 LEU C N 1
ATOM 3131 C CA . LEU B 1 193 ? 12.277 1.137 -18.806 1 12.392 193 LEU C CA 1
ATOM 3132 C C . LEU B 1 193 ? 11.305 -0.019 -18.99 1 12.467 193 LEU C C 1
ATOM 3133 O O . LEU B 1 193 ? 11.683 -1.056 -19.532 1 13.544 193 LEU C O 1
ATOM 3138 N N . ALA B 1 194 ? 10.085 0.149 -18.44 1 12.786 194 ALA C N 1
ATOM 3139 C CA . ALA B 1 194 ? 9.053 -0.874 -18.539 1 13.112 194 ALA C CA 1
ATOM 3140 C C . ALA B 1 194 ? 8.133 -0.552 -19.705 1 13.884 194 ALA C C 1
ATOM 3141 O O . ALA B 1 194 ? 7.819 0.614 -19.934 1 14.777 194 ALA C O 1
ATOM 3143 N N . GLY B 1 195 ? 7.697 -1.599 -20.414 1 15.784 195 GLY C N 1
ATOM 3144 C CA . GLY B 1 195 ? 6.594 -1.487 -21.362 1 16.694 195 GLY C CA 1
ATOM 3145 C C . GLY B 1 195 ? 6.984 -1.011 -22.768 1 17.289 195 GLY C C 1
ATOM 3146 O O . GLY B 1 195 ? 6.124 -0.534 -23.507 1 18.608 195 GLY C O 1
ATOM 3147 N N . ASP B 1 196 ? 8.27 -1.075 -23.129 1 16.082 196 ASP C N 1
ATOM 3148 C CA . ASP B 1 196 ? 8.711 -0.612 -24.448 1 14.029 196 ASP C CA 1
ATOM 3149 C C . ASP B 1 196 ? 9.428 -1.771 -25.144 1 12.893 196 ASP C C 1
ATOM 3150 O O . ASP B 1 196 ? 10.54 -2.156 -24.747 1 12.747 196 ASP C O 1
ATOM 3155 N N . PRO B 1 197 ? 8.835 -2.364 -26.205 1 12.415 197 PRO C N 1
ATOM 3156 C CA . PRO B 1 197 ? 9.502 -3.413 -26.945 1 11.987 197 PRO C CA 1
ATOM 3157 C C . PRO B 1 197 ? 10.918 -3.038 -27.403 1 11.517 197 PRO C C 1
ATOM 3158 O O . PRO B 1 197 ? 11.795 -3.911 -27.487 1 11.395 197 PRO C O 1
ATOM 3162 N N . ARG B 1 198 ? 11.13 -1.735 -27.674 1 11.414 198 ARG C N 1
ATOM 3163 C CA . ARG B 1 198 ? 12.36 -1.331 -28.342 1 11.603 198 ARG C CA 1
ATOM 3164 C C . ARG B 1 198 ? 13.502 -1.083 -27.363 1 11.801 198 ARG C C 1
ATOM 3165 O O . ARG B 1 198 ? 14.637 -0.867 -27.808 1 12.178 198 ARG C O 1
ATOM 3173 N N . ALA B 1 199 ? 13.228 -1.046 -26.053 1 10.192 199 ALA C N 1
ATOM 3174 C CA . ALA B 1 199 ? 14.295 -0.748 -25.085 1 9.573 199 ALA C CA 1
ATOM 3175 C C . ALA B 1 199 ? 13.876 -1.181 -23.687 1 10.592 199 ALA C C 1
ATOM 3176 O O . ALA B 1 199 ? 12.747 -0.919 -23.283 1 11.594 199 ALA C O 1
ATOM 3178 N N . ASP B 1 200 ? 14.813 -1.754 -22.943 1 9.346 200 ASP C N 1
ATOM 3179 C CA . ASP B 1 200 ? 14.57 -2.049 -21.54 1 10.799 200 ASP C CA 1
ATOM 3180 C C . ASP B 1 200 ? 15.289 -1.067 -20.621 1 10.94 200 ASP C C 1
ATOM 3181 O O . ASP B 1 200 ? 15.216 -1.232 -19.394 1 10.709 200 ASP C O 1
ATOM 3186 N N . THR B 1 201 ? 15.947 -0.032 -21.18 1 11.48 201 THR C N 1
ATOM 3187 C CA . THR B 1 201 ? 16.661 0.965 -20.389 1 11.18 201 THR C CA 1
ATOM 3188 C C . THR B 1 201 ? 16.368 2.327 -20.998 1 10.868 201 THR C C 1
ATOM 3189 O O . THR B 1 201 ? 16.282 2.467 -22.222 1 10.767 201 THR C O 1
ATOM 3193 N N . VAL B 1 202 ? 16.243 3.331 -20.149 1 11.206 202 VAL C N 1
ATOM 3194 C CA . VAL B 1 202 ? 16.191 4.711 -20.62 1 11.141 202 VAL C CA 1
ATOM 3195 C C . VAL B 1 202 ? 17.445 5.393 -20.08 1 12.037 202 VAL C C 1
ATOM 3196 O O . VAL B 1 202 ? 17.779 5.241 -18.883 1 12.642 202 VAL C O 1
ATOM 3200 N N . ALA B 1 203 ? 18.193 6.061 -20.97 1 10.86 203 ALA C N 1
ATOM 3201 C CA . ALA B 1 203 ? 19.435 6.713 -20.582 1 11.111 203 ALA C CA 1
ATOM 3202 C C . ALA B 1 203 ? 19.211 8.178 -20.875 1 11.125 203 ALA C C 1
ATOM 3203 O O . ALA B 1 203 ? 18.885 8.514 -22.017 1 11.848 203 ALA C O 1
ATOM 3205 N N A VAL B 1 204 ? 19.328 9.011 -19.834 0.75 11.145 204 VAL C N 1
ATOM 3206 N N B VAL B 1 204 ? 19.291 9.016 -19.841 0.25 10.471 204 VAL C N 1
ATOM 3207 C CA A VAL B 1 204 ? 18.93 10.404 -19.926 0.75 10.721 204 VAL C CA 1
ATOM 3208 C CA B VAL B 1 204 ? 18.909 10.41 -19.966 0.25 9.963 204 VAL C CA 1
ATOM 3209 C C A VAL B 1 204 ? 20.075 11.28 -19.428 0.75 10.962 204 VAL C C 1
ATOM 3210 C C B VAL B 1 204 ? 20.039 11.274 -19.431 0.25 9.799 204 VAL C C 1
ATOM 3211 O O A VAL B 1 204 ? 20.654 11.029 -18.373 0.75 10.578 204 VAL C O 1
ATOM 3212 O O B VAL B 1 204 ? 20.604 10.995 -18.378 0.25 9.713 204 VAL C O 1
ATOM 3219 N N A SER B 1 205 ? 20.35 12.363 -20.159 0.5 10.171 205 SER C N 1
ATOM 3220 N N B SER B 1 205 ? 20.329 12.354 -20.152 0.25 9.272 205 SER C N 1
ATOM 3221 N N C SER B 1 205 ? 20.356 12.325 -20.123 0.25 8.176 205 SER C N 1
ATOM 3222 C CA A SER B 1 205 ? 21.318 13.345 -19.696 0.5 9.912 205 SER C CA 1
ATOM 3223 C CA B SER B 1 205 ? 21.253 13.335 -19.62 0.25 9.011 205 SER C CA 1
ATOM 3224 C CA C SER B 1 205 ? 21.343 13.357 -19.705 0.25 8.322 205 SER C CA 1
ATOM 3225 C C A SER B 1 205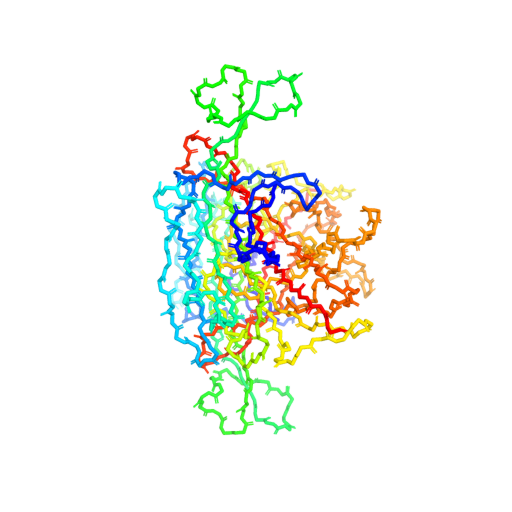 ? 20.663 14.719 -19.778 0.5 8.965 205 SER C C 1
ATOM 3226 C C B SER B 1 205 ? 20.623 14.713 -19.75 0.25 8.477 205 SER C C 1
ATOM 3227 C C C SER B 1 205 ? 20.671 14.72 -19.784 0.25 8.152 205 SER C C 1
ATOM 3228 O O A SER B 1 205 ? 19.834 14.952 -20.661 0.5 8.997 205 SER C O 1
ATOM 3229 O O B SER B 1 205 ? 19.762 14.934 -20.604 0.25 8.516 205 SER C O 1
ATOM 3230 O O C SER B 1 205 ? 19.836 14.943 -20.659 0.25 8.257 205 SER C O 1
ATOM 3237 N N . THR B 1 206 ? 21.038 15.613 -18.86 1 7.797 206 THR C N 1
ATOM 3238 C CA . THR B 1 206 ? 20.588 17.003 -18.945 1 8.141 206 THR C CA 1
ATOM 3239 C C . THR B 1 206 ? 21.757 17.872 -18.544 1 8.201 206 THR C C 1
ATOM 3240 O O . THR B 1 206 ? 22.697 17.411 -17.88 1 8.93 206 THR C O 1
ATOM 3244 N N . ASN B 1 207 ? 21.672 19.146 -18.938 1 7.62 207 ASN C N 1
ATOM 3245 C CA . ASN B 1 207 ? 22.756 20.056 -18.543 1 7.749 207 ASN C CA 1
ATOM 3246 C C . ASN B 1 207 ? 22.208 21.463 -18.335 1 7.954 207 ASN C C 1
ATOM 3247 O O . ASN B 1 207 ? 21.097 21.806 -18.778 1 8.327 207 ASN C O 1
ATOM 3252 N N . LEU B 1 208 ? 23.001 22.252 -17.595 1 8.423 208 LEU C N 1
ATOM 3253 C CA . LEU B 1 208 ? 22.793 23.679 -17.457 1 8.259 208 LEU C CA 1
ATOM 3254 C C . LEU B 1 208 ? 24.136 24.313 -17.787 1 8.303 208 LEU C C 1
ATOM 3255 O O . LEU B 1 208 ? 25.125 24.033 -17.1 1 9.432 208 LEU C O 1
ATOM 3260 N N . VAL B 1 209 ? 24.144 25.161 -18.832 1 8.313 209 VAL C N 1
ATOM 3261 C CA . VAL B 1 209 ? 25.345 25.891 -19.241 1 8.275 209 VAL C CA 1
ATOM 3262 C C . VAL B 1 209 ? 25.126 27.35 -18.853 1 8.383 209 VAL C C 1
ATOM 3263 O O . VAL B 1 209 ? 24.031 27.869 -19.046 1 9.219 209 VAL C O 1
ATOM 3267 N N . PHE B 1 210 ? 26.142 27.962 -18.25 1 8.087 210 PHE C N 1
ATOM 3268 C CA . PHE B 1 210 ? 25.967 29.361 -17.856 1 8.554 210 PHE C CA 1
ATOM 3269 C C . PHE B 1 210 ? 27.356 29.972 -17.732 1 9.227 210 PHE C C 1
ATOM 3270 O O . PHE B 1 210 ? 28.363 29.259 -17.745 1 10.293 210 PHE C O 1
ATOM 3278 N N . THR B 1 211 ? 27.381 31.303 -17.614 1 9.77 211 THR C N 1
ATOM 3279 C CA . THR B 1 211 ? 28.658 31.992 -17.47 1 10.631 211 THR C CA 1
ATOM 3280 C C . THR B 1 211 ? 28.638 32.755 -16.15 1 10.478 211 THR C C 1
ATOM 3281 O O . THR B 1 211 ? 27.677 33.499 -15.895 1 11.76 211 THR C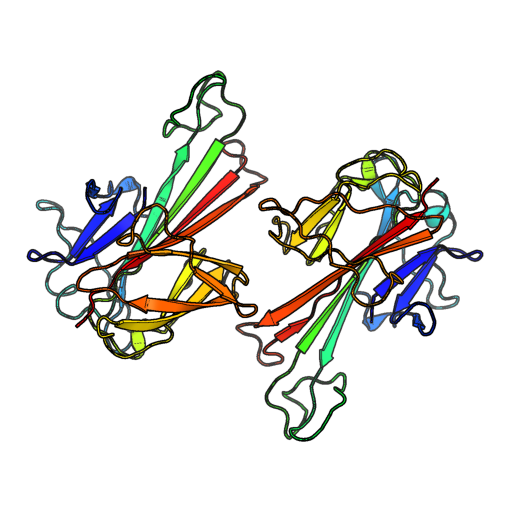 O 1
ATOM 3285 N N . ALA B 1 212 ? 29.679 32.576 -15.336 1 11.589 212 ALA C N 1
ATOM 3286 C CA . ALA B 1 212 ? 29.77 33.272 -14.058 1 12.084 212 ALA C CA 1
ATOM 3287 C C . ALA B 1 212 ? 30.46 34.625 -14.222 1 13.68 212 ALA C C 1
ATOM 3288 O O . ALA B 1 212 ? 31.364 34.773 -15.063 1 15.036 212 ALA C O 1
ATOM 3290 N N . ARG B 1 213 ? 30.084 35.592 -13.367 1 14.329 213 ARG C N 1
ATOM 3291 C CA . ARG B 1 213 ? 30.739 36.899 -13.313 1 17.6 213 ARG C CA 1
ATOM 3292 C C . ARG B 1 213 ? 32.066 36.774 -12.506 1 19.007 213 ARG C C 1
ATOM 3293 O O . ARG B 1 213 ? 32.101 35.965 -11.537 1 18.807 213 ARG C O 1
#

Radius of gyration: 25.05 Å; Cα contacts (8 Å, |Δi|>4): 1222; chains: 2; bounding box: 64×58×62 Å

B-factor: mean 15.52, std 6.89, range [6.8, 49.79]

Secondary structure (DSSP, 8-state):
-EEEEEEETTEEEEEEEETTEEEEPPGGGEEEEEEEETTS-EEE----TTT----HHHHHHEEEEEEEEEEEEEB--TT--S-BSS-GGGSTT----EEEEEEEEEESS-SGGGGS----SEEEEE---SPPPTT-EEEEEEEETTEE-TT-EEEETTS-TTSPPEEP-TTSEEEEEP-SSEEEEEEEEEEE--S-TT-SEEEEEEEEEEE--/-EEEEEEETTEEEEEEEETTEEEEPPGGGEEEEEEEETTS-EEE----TTT----HHHHTTEEEEEEEEEEEEEB--TT--S-BSS-GGGSTT----EEEEEEEEEESS-SGGGGS----SEEEEES--SPP-TTSEEEEEEEETTEE-TT-EEEETTPPTTPPPEEP-TTSEEEEE--SSEEEEEEEEEEE--S-TT-SEEEEEEEEEEE--

Organism: Piscinibacter sakaiensis (NCBI:txid1547922)

Solvent-accessible surface area: 20720 Å² total; per-residue (Å²): 122,12,1,2,0,27,25,20,124,111,28,18,111,2,11,22,1,81,73,112,113,48,54,98,2,42,103,144,34,35,130,33,19,18,0,7,21,55,157,41,170,118,31,119,10,109,55,38,120,114,71,42,64,10,45,117,86,22,22,73,98,5,1,0,1,0,0,23,0,44,8,20,49,68,4,76,49,91,89,53,125,105,44,62,63,120,16,52,82,91,10,122,45,16,119,65,6,16,35,7,7,20,6,0,1,0,4,62,48,41,13,107,11,0,42,166,70,43,70,15,87,0,1,0,4,0,58,15,46,93,75,11,41,56,70,41,55,4,32,0,15,0,17,18,82,45,52,12,24,30,39,7,138,0,62,50,61,69,17,106,130,137,51,106,39,31,120,7,75,69,86,0,114,8,153,0,56,5,52,52,35,118,15,9,2,9,3,52,33,160,9,89,51,100,84,31,102,109,0,54,26,5,15,3,22,1,3,0,2,0,60,5,167,124,14,0,14,0,34,42,24,126,110,29,15,114,1,11,27,0,76,107,150,115,47,56,94,2,43,104,146,34,34,135,34,19,15,0,7,4,54,127,40,143,157,36,130,5,91,39,37,115,116,72,38,64,9,46,119,86,18,20,73,104,3,1,0,2,2,0,22,0,39,11,19,29,69,4,74,51,91,85,55,124,105,41,66,63,124,18,54,84,101,11,121,47,16,118,63,6,15,30,8,7,22,4,0,2,0,8,70,47,42,17,106,10,0,52,163,64,35,67,11,81,0,2,1,4,1,77,14,29,101,82,5,138,48,78,48,60,5,23,0,24,0,12,35,69,48,35,12,19,69,27,5,149,2,57,58,60,83,28,97,212,123,51,104,40,41,128,3,71,83,93,0,103,12,146,1,60,6,57,54,36,113,24,26,3,12,2,50,43,157,9,32,33,48,84,33,102,111,0,53,25,5,21,5,18,1,2,0,4,2,64,10,82

Sequence (426 aa):
HDAWVEPGAAGPRLLLGHPDDSAPVPPEKVRAVYAVDAQGRRRLEATRGAAGGALPTSSVAGQAAMMWVLDVDNGYWSKPAGSTTSVNRPRTEVPGATSSGTHSLKFGKKTIIVVAWGPAVTRPQGLRLEIVPLGADEPRAGATLPVQVLWDGQPLPGARLVREGAPRDTPPVEADAEGRARVPVTGGRRQMLTVGRRLPLAGDPRADTVAVSTNLVFTARHDAWVEPGAAGPRLLLGHPDDSAPVPPEKVRAVYAVDAQGRRLEATRGAAGGALPTSVAGQAAMMWVLDVDNGYWSKKPAGSTTTSSVNRPRTEEVPGATSGTHSLKFGKKTIIVAWGPAVTRPQGLRLEIVPLGADEPRRAGATLPVQVLWDGQQPLPGARLVREGAPRDTPPVEEADAEGRRARRVPVTGGRQMLTVGRRLPLAGDPRADTVAVVSSSTNLVFTAR

Foldseek 3Di:
DAWEWDQDPVFTFTWDDAVVDTDGDPPVFWPAKWFAFQVRRIGHWDADPPPRHTDPVCRVGGQKMKTKTFQAKWWAAPPDDDIDRFFQVPYPRTDAMEGEIHMEMEGDHFAPSQQDDPQDQWDKGWPDRDFAAQFFWTKIFIDHNRAGDAQFFKDWSPDPPPDGTFTHHPRRMTGHHHHAFKTKIKTKDKAADPDDPRHRIYIYMYMYIYHHD/DAWEWDQDPVGTFTWDDADVDIDGADPVFWPDKWFAFQVLRIGHWDQDPVPRHIDPVCRVGGQKMKTKTFQAKWWAAPPDDDIDRFFQVPYPRTDAMEGEIHIEMEGPAFDDNQQDDDQHQWDKGWPHRDFAAQVFWTKIAIDHRNAGDFQFFKDKPPDDPPDGTFTAHPRRIGIGHHHAFKTKIKTWDKAADPDDPRHRIYIYMYMYIYTHD

Nearest PDB structures (foldseek):
  8f2m-assembly1_D  TM=4.433E-01  e=2.941E-01  Bacillus phage phi29
  8f2n-assembly1_AK  TM=4.423E-01  e=3.833E-01  Bacillus phage phi29
  7kjh-assembly1_C  TM=4.784E-01  e=1.440E+00  Plasmodium falciparum 3D7
  7uc8-assembly3_C  TM=2.793E-01  e=1.780E+00  Plasmodium falciparum
  7uc8-assembly1_A  TM=2.798E-01  e=6.014E+00  Plasmodium falciparum

InterPro domains:
  IPR019613 Protein of unknown function DUF4198 [PF10670] (21-210)